Protein 1XVI (pdb70)

Radius of gyration: 28.54 Å; Cα contacts (8 Å, |Δi|>4): 854; chains: 2; bounding box: 71×57×80 Å

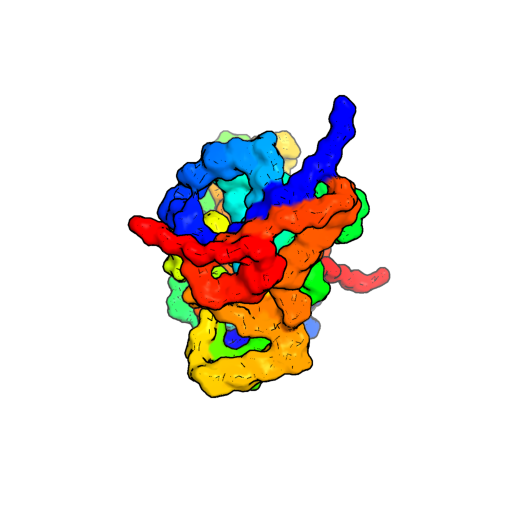Organism: Escherichia coli (strain K12) (NCBI:txid83333)

Nearest PDB structures (foldseek):
  1xvi-assembly1_A  TM=1.004E+00  e=3.763E-52  Escherichia coli K-12
  3ztw-assembly1_B  TM=8.489E-01  e=1.965E-17  Thermus thermophilus HB27
  3ztw-assembly1_A  TM=8.218E-01  e=2.685E-17  Thermus thermophilus HB27
  2zos-assembly2_B  TM=8.397E-01  e=1.201E-16  Pyrococcus horikoshii
  1nf2-assembly1_A  TM=6.292E-01  e=1.094E-11  Thermotoga maritima

Solvent-accessible surface area: 23918 Å² total; per-residue (Å²): 172,97,24,10,88,3,16,0,3,12,12,48,70,56,45,35,41,117,158,29,170,54,200,13,78,12,19,81,186,14,52,179,67,73,136,70,66,42,8,5,0,8,0,0,36,50,4,3,25,10,1,56,71,11,2,99,17,2,23,0,104,15,18,0,0,0,0,1,9,9,2,0,13,28,3,9,102,144,11,119,135,16,140,34,77,75,75,53,71,20,78,37,49,40,38,81,0,24,131,30,2,60,63,3,50,125,152,60,120,5,116,10,35,7,5,60,68,37,85,38,56,37,0,17,133,43,25,72,52,68,158,88,44,0,36,44,10,41,118,19,59,0,2,0,8,0,29,25,143,33,57,117,127,62,41,62,74,0,51,44,71,0,84,126,79,32,2,31,23,66,118,22,114,160,30,43,18,0,0,19,52,88,19,7,39,35,98,3,0,70,77,0,27,55,6,31,29,125,63,17,37,31,99,2,42,4,60,0,36,0,57,18,127,120,17,56,71,1,19,137,51,17,53,136,50,69,103,42,176,46,182,169,236,193,89,94,105,79,10,86,2,16,0,5,6,17,67,74,53,48,46,57,107,169,27,155,62,202,11,79,13,20,81,185,14,48,178,70,81,142,70,68,43,5,6,0,11,4,13,31,44,2,3,26,3,9,49,54,6,1,118,20,2,24,0,87,12,19,0,0,0,0,1,12,9,2,0,14,26,4,10,103,153,10,123,131,34,138,33,72,75,80,53,68,19,75,46,40,41,39,76,0,25,128,37,3,32,87,7,14,58,158,71,127,7,106,2,19,8,7,20,6,26,81,23,42,38,0,16,146,86,25,66,47,65,149,82,26,0,37,49,11,45,111,16,47,0,3,0,6,0,48,32,133,33,60,119,135,59,35,52,80,0,48,55,85,0,83,129,78,33,2,28,19,67,120,20,85,152,17,49,14,0,0,19,51,93,18,11,40,37,97,2,0,73,76,0,29,56,12,30,81,153,59,15,68,90,151,2,42,4,60,0,35,0,42,13,126,112,11,42,68,1,18,137,51,16,52,140,52,75,99,40,182,52,229

InterPro domains:
  IPR006379 HAD-superfamily hydrolase, subfamily IIB [TIGR01484] (9-231)
  IPR006381 HAD-superfamily hydrolase, superfamily IIB, MPGP [SFLDG01142] (5-269)
  IPR006381 HAD-superfamily hydrolase, superfamily IIB, MPGP [TIGR01486] (9-268)
  IPR006381 HAD-superfamily hydrolase, superfamily IIB, MPGP [cd07507] (9-261)
  IPR012815 Mannosyl-3-phosphoglycerate phosphatase [MF_00617] (6-253)
  IPR023214 HAD superfamily [G3DSA:3.40.50.1000] (9-260)
  IPR036412 HAD-like superfamily [SSF56784] (6-232)

B-factor: mean 32.19, std 11.28, range [9.01, 103.69]

Secondary structure (DSSP, 8-state):
-PPPEEEEEE-TTTTS-SS--S--TTHHHHHHHHHTT--EEEE-SS-HHHHHHHHHHTT-TTS-EEEGGGTEEEPPTT-TTSTTTTEEE-SS-HHHHHHHHHHHHHHH---EEEGGGS-HHHHHHHH---HHHHHHHH--SS-EEEEE-S-HHHHHHHHHHHHHTTEEEEE-SS-EEEEETT--HHHHHHHHHHHHHHHHSS--EEEEEESSGGGHHHHHTSSEEEE-----/----PPPEEEEEE-TTTTS-SS--S--TTHHHHHHHHHTT--EEEE-SS-HHHHHHHHHHTT-TTS-EEEGGGTEEEPPTT-TTSTTTTEEE-SS-HHHHHHHHHHHHHHH---EEEGGGS-HHHHHHHH---HHHHHHHT--SSEEEEEE-S-HHHHHHHHHHHHHTTEEEEE-SS-EEEEETT--HHHHHHHHHHHHHHHHSS--EEEEEESSGGGHHHHHTSSEEEE----

GO terms:
  GO:0050531 mannosyl-3-phosphoglycerate phosphatase activity (F, EXP)

CATH classification: 3.40.50.1000 (+1 more: 3.30.980.20)

Structure (mmCIF, N/CA/C/O backbone):
data_1XVI
#
_entry.id   1XVI
#
_cell.length_a   54.783
_cell.length_b   79.975
_cell.length_c   75.471
_cell.angle_alpha   90.00
_cell.angle_beta   99.56
_cell.angle_gamma   90.00
#
_symmetry.space_group_name_H-M   'P 1 21 1'
#
loop_
_entity.id
_entity.type
_entity.pdbx_description
1 polymer 'Putative mannosyl-3-phosphoglycerate phosphatase'
2 non-polymer 'SULFATE ION'
3 non-polymer 'PENTAETHYLENE GLYCOL'
4 non-polymer 'TETRAETHYLENE GLYCOL'
5 non-polymer 'TRIETHYLENE GLYCOL'
6 water water
#
loop_
_atom_site.group_PDB
_atom_site.id
_atom_site.type_symbol
_atom_site.label_atom_id
_atom_site.label_alt_id
_atom_site.label_comp_id
_atom_site.label_asym_id
_atom_site.label_entity_id
_atom_site.label_seq_id
_atom_site.pdbx_PDB_ins_code
_atom_site.Cartn_x
_atom_site.Cartn_y
_atom_site.Cartn_z
_atom_site.occupancy
_atom_site.B_iso_or_equiv
_atom_site.auth_seq_id
_atom_site.auth_comp_id
_atom_site.auth_asym_id
_atom_site.auth_atom_id
_atom_site.pdbx_PDB_model_num
ATOM 1 N N . ILE A 1 6 ? -4.889 8.320 33.678 1.00 34.20 4 ILE A N 1
ATOM 2 C CA . ILE A 1 6 ? -4.380 7.661 32.423 1.00 34.05 4 ILE A CA 1
ATOM 3 C C . ILE A 1 6 ? -2.948 7.125 32.696 1.00 32.70 4 ILE A C 1
ATOM 4 O O . ILE A 1 6 ? -2.140 7.783 33.367 1.00 32.48 4 ILE A O 1
ATOM 9 N N . GLN A 1 7 ? -2.674 5.899 32.260 1.00 30.73 5 GLN A N 1
ATOM 10 C CA . GLN A 1 7 ? -1.423 5.243 32.611 1.00 29.53 5 GLN A CA 1
ATOM 11 C C . GLN A 1 7 ? -0.204 5.830 31.914 1.00 27.90 5 GLN A C 1
ATOM 12 O O . GLN A 1 7 ? -0.319 6.558 30.914 1.00 26.80 5 GLN A O 1
ATOM 18 N N . GLN A 1 8 ? 0.971 5.538 32.471 1.00 25.54 6 GLN A N 1
ATOM 19 C CA . GLN A 1 8 ? 2.193 6.015 31.865 1.00 23.59 6 GLN A CA 1
ATOM 20 C C . GLN A 1 8 ? 2.255 5.546 30.413 1.00 21.39 6 GLN A C 1
ATOM 21 O O . GLN A 1 8 ? 2.039 4.379 30.130 1.00 21.22 6 GLN A O 1
ATOM 27 N N . PRO A 1 9 ? 2.477 6.470 29.480 1.00 19.96 7 PRO A N 1
ATOM 28 C CA . PRO A 1 9 ? 2.564 6.017 28.092 1.00 18.95 7 PRO A CA 1
ATOM 29 C C . PRO A 1 9 ? 3.835 5.239 27.798 1.00 18.65 7 PRO A C 1
ATOM 30 O O . PRO A 1 9 ? 4.935 5.691 28.147 1.00 18.38 7 PRO A O 1
ATOM 34 N N . LEU A 1 10 ? 3.651 4.082 27.152 1.00 17.77 8 LEU A N 1
ATOM 35 C CA . LEU A 1 10 ? 4.720 3.221 26.679 1.00 17.13 8 LEU A CA 1
ATOM 36 C C . LEU A 1 10 ? 4.560 3.149 25.176 1.00 17.09 8 LEU A C 1
ATOM 37 O O . LEU A 1 10 ? 3.670 2.473 24.683 1.00 17.37 8 LEU A O 1
ATOM 42 N N . LEU A 1 11 ? 5.415 3.863 24.449 1.00 16.89 9 LEU A N 1
ATOM 43 C CA . LEU A 1 11 ? 5.188 4.114 23.021 1.00 16.84 9 LEU A CA 1
ATOM 44 C C . LEU A 1 11 ? 6.232 3.485 22.137 1.00 16.99 9 LEU A C 1
ATOM 45 O O . LEU A 1 11 ? 7.434 3.651 22.365 1.00 16.42 9 LEU A O 1
ATOM 50 N N . VAL A 1 12 ? 5.761 2.830 21.085 1.00 17.83 10 VAL A N 1
ATOM 51 C CA . VAL A 1 12 ? 6.654 2.257 20.089 1.00 18.99 10 VAL A CA 1
ATOM 52 C C . VAL A 1 12 ? 6.567 3.054 18.793 1.00 19.64 10 VAL A C 1
ATOM 53 O O . VAL A 1 12 ? 5.472 3.212 18.224 1.00 20.26 10 VAL A O 1
ATOM 57 N N . PHE A 1 13 ? 7.715 3.556 18.335 1.00 19.58 11 PHE A N 1
ATOM 58 C CA . PHE A 1 13 ? 7.828 4.178 17.013 1.00 19.74 11 PHE A CA 1
ATOM 59 C C . PHE A 1 13 ? 8.481 3.239 16.008 1.00 20.86 11 PHE A C 1
ATOM 60 O O . PHE A 1 13 ? 9.654 2.902 16.117 1.00 20.33 11 PHE A O 1
ATOM 68 N N . SER A 1 14 ? 7.702 2.822 15.023 1.00 22.67 12 SER A N 1
ATOM 69 C CA . SER A 1 14 ? 8.130 1.772 14.123 1.00 24.68 12 SER A CA 1
ATOM 70 C C . SER A 1 14 ? 8.361 2.289 12.728 1.00 25.60 12 SER A C 1
ATOM 71 O O . SER A 1 14 ? 7.409 2.645 12.039 1.00 25.32 12 SER A O 1
ATOM 74 N N . ASP A 1 15 ? 9.618 2.314 12.306 1.00 27.82 13 ASP A N 1
ATOM 75 C CA . ASP A 1 15 ? 9.955 2.668 10.923 1.00 30.97 13 ASP A CA 1
ATOM 76 C C . ASP A 1 15 ? 10.465 1.411 10.192 1.00 32.85 13 ASP A C 1
ATOM 77 O O . ASP A 1 15 ? 11.648 1.283 9.870 1.00 32.77 13 ASP A O 1
ATOM 82 N N . LEU A 1 16 ? 9.554 0.478 9.955 1.00 35.53 14 LEU A N 1
ATOM 83 C CA . LEU A 1 16 ? 9.930 -0.861 9.515 1.00 38.37 14 LEU A CA 1
ATOM 84 C C . LEU A 1 16 ? 9.112 -1.326 8.317 1.00 40.89 14 LEU A C 1
ATOM 85 O O . LEU A 1 16 ? 8.721 -2.493 8.252 1.00 41.95 14 LEU A O 1
ATOM 90 N N . ASP A 1 17 ? 8.831 -0.430 7.380 1.00 44.13 15 ASP A N 1
ATOM 91 C CA . ASP A 1 17 ? 8.236 -0.864 6.121 1.00 47.40 15 ASP A CA 1
ATOM 92 C C . ASP A 1 17 ? 9.289 -1.732 5.444 1.00 48.71 15 ASP A C 1
ATOM 93 O O . ASP A 1 17 ? 10.438 -1.297 5.260 1.00 49.32 15 ASP A O 1
ATOM 98 N N . GLY A 1 18 ? 8.922 -2.961 5.106 1.00 49.88 16 GLY A N 1
ATOM 99 C CA . GLY A 1 18 ? 9.885 -3.854 4.462 1.00 51.97 16 GLY A CA 1
ATOM 100 C C . GLY A 1 18 ? 10.459 -4.901 5.399 1.00 53.04 16 GLY A C 1
ATOM 101 O O . GLY A 1 18 ? 11.220 -5.777 4.973 1.00 53.54 16 GLY A O 1
ATOM 102 N N . THR A 1 19 ? 10.110 -4.798 6.677 1.00 53.75 17 THR A N 1
ATOM 103 C CA . THR A 1 19 ? 10.311 -5.894 7.618 1.00 54.41 17 THR A CA 1
ATOM 104 C C . THR A 1 19 ? 8.939 -6.334 8.162 1.00 55.10 17 THR A C 1
ATOM 105 O O . THR A 1 19 ? 8.655 -7.527 8.192 1.00 55.26 17 THR A O 1
ATOM 109 N N . LEU A 1 20 ? 8.094 -5.373 8.559 1.00 55.93 18 LEU A N 1
ATOM 110 C CA . LEU A 1 20 ? 6.754 -5.654 9.118 1.00 56.72 18 LEU A CA 1
ATOM 111 C C . LEU A 1 20 ? 5.732 -6.139 8.085 1.00 57.37 18 LEU A C 1
ATOM 112 O O . LEU A 1 20 ? 4.913 -7.024 8.374 1.00 57.30 18 LEU A O 1
ATOM 117 N N . LEU A 1 21 ? 5.777 -5.540 6.895 1.00 58.17 19 LEU A N 1
ATOM 118 C CA . LEU A 1 21 ? 4.753 -5.741 5.869 1.00 59.03 19 LEU A CA 1
ATOM 119 C C . LEU A 1 21 ? 5.011 -6.978 5.014 1.00 59.97 19 LEU A C 1
ATOM 120 O O . LEU A 1 21 ? 6.157 -7.257 4.636 1.00 59.64 19 LEU A O 1
ATOM 125 N N . ASP A 1 22 ? 3.932 -7.703 4.711 1.00 61.34 20 ASP A N 1
ATOM 126 C CA . ASP A 1 22 ? 3.985 -8.839 3.788 1.00 62.83 20 ASP A CA 1
ATOM 127 C C . ASP A 1 22 ? 4.344 -8.363 2.371 1.00 63.56 20 ASP A C 1
ATOM 128 O O . ASP A 1 22 ? 3.609 -7.568 1.760 1.00 63.47 20 ASP A O 1
ATOM 133 N N . SER A 1 23 ? 5.482 -8.867 1.878 1.00 64.43 21 SER A N 1
ATOM 134 C CA . SER A 1 23 ? 6.103 -8.454 0.605 1.00 65.28 21 SER A CA 1
ATOM 135 C C . SER A 1 23 ? 5.123 -8.396 -0.569 1.00 65.57 21 SER A C 1
ATOM 136 O O . SER A 1 23 ? 5.137 -7.447 -1.364 1.00 65.51 21 SER A O 1
ATOM 139 N N . HIS A 1 24 ? 4.283 -9.425 -0.666 1.00 65.82 22 HIS A N 1
ATOM 140 C CA . HIS A 1 24 ? 3.307 -9.536 -1.740 1.00 65.88 22 HIS A CA 1
ATOM 141 C C . HIS A 1 24 ? 1.892 -9.149 -1.294 1.00 65.03 22 HIS A C 1
ATOM 142 O O . HIS A 1 24 ? 1.162 -8.488 -2.046 1.00 65.43 22 HIS A O 1
ATOM 149 N N . SER A 1 25 ? 1.523 -9.529 -0.070 1.00 63.60 23 SER A N 1
ATOM 150 C CA . SER A 1 25 ? 0.110 -9.574 0.334 1.00 62.17 23 SER A CA 1
ATOM 151 C C . SER A 1 25 ? -0.667 -8.257 0.516 1.00 61.19 23 SER A C 1
ATOM 152 O O . SER A 1 25 ? -0.134 -7.141 0.402 1.00 61.13 23 SER A O 1
ATOM 155 N N . TYR A 1 26 ? -1.933 -8.454 0.873 1.00 59.52 24 TYR A N 1
ATOM 156 C CA . TYR A 1 26 ? -3.046 -7.604 0.510 1.00 57.67 24 TYR A CA 1
ATOM 157 C C . TYR A 1 26 ? -3.510 -6.712 1.665 1.00 55.36 24 TYR A C 1
ATOM 158 O O . TYR A 1 26 ? -2.739 -5.959 2.281 1.00 54.70 24 TYR A O 1
ATOM 167 N N . ASP A 1 27 ? -4.809 -6.821 1.925 1.00 52.23 25 ASP A N 1
ATOM 168 C CA . ASP A 1 27 ? -5.448 -6.317 3.118 1.00 49.14 25 ASP A CA 1
ATOM 169 C C . ASP A 1 27 ? -5.181 -7.280 4.263 1.00 46.02 25 ASP A C 1
ATOM 170 O O . ASP A 1 27 ? -5.704 -7.088 5.362 1.00 46.12 25 ASP A O 1
ATOM 175 N N . TRP A 1 28 ? -4.398 -8.324 3.997 1.00 42.05 26 TRP A N 1
ATOM 176 C CA . TRP A 1 28 ? -4.186 -9.380 4.986 1.00 38.47 26 TRP A CA 1
ATOM 177 C C . TRP A 1 28 ? -2.751 -9.425 5.425 1.00 36.27 26 TRP A C 1
ATOM 178 O O . TRP A 1 28 ? -1.912 -10.070 4.791 1.00 35.59 26 TRP A O 1
ATOM 189 N N . GLN A 1 29 ? -2.485 -8.696 6.511 1.00 33.53 27 GLN A N 1
ATOM 190 C CA . GLN A 1 29 ? -1.136 -8.542 7.058 1.00 30.83 27 GLN A CA 1
ATOM 191 C C . GLN A 1 29 ? -0.891 -9.502 8.213 1.00 28.76 27 GLN A C 1
ATOM 192 O O . GLN A 1 29 ? -1.645 -9.503 9.187 1.00 28.00 27 GLN A O 1
ATOM 198 N N . PRO A 1 30 ? 0.177 -10.304 8.117 1.00 27.21 28 PRO A N 1
ATOM 199 C CA . PRO A 1 30 ? 0.577 -11.194 9.199 1.00 26.75 28 PRO A CA 1
ATOM 200 C C . PRO A 1 30 ? 0.709 -10.501 10.576 1.00 25.87 28 PRO A C 1
ATOM 201 O O . PRO A 1 30 ? 0.372 -11.109 11.594 1.00 25.14 28 PRO A O 1
ATOM 205 N N . ALA A 1 31 ? 1.148 -9.242 10.594 1.00 24.72 29 ALA A N 1
ATOM 206 C CA . ALA A 1 31 ? 1.343 -8.528 11.858 1.00 24.24 29 ALA A CA 1
ATOM 207 C C . ALA A 1 31 ? 0.059 -8.077 12.546 1.00 23.90 29 ALA A C 1
ATOM 208 O O . ALA A 1 31 ? 0.085 -7.779 13.734 1.00 23.88 29 ALA A O 1
ATOM 210 N N . ALA A 1 32 ? -1.056 -8.024 11.817 1.00 23.35 30 ALA A N 1
ATOM 211 C CA . ALA A 1 32 ? -2.307 -7.465 12.365 1.00 23.20 30 ALA A CA 1
ATOM 212 C C . ALA A 1 32 ? -2.824 -8.033 13.718 1.00 23.11 30 ALA A C 1
ATOM 213 O O . ALA A 1 32 ? -3.129 -7.255 14.634 1.00 21.78 30 ALA A O 1
ATOM 215 N N . PRO A 1 33 ? -2.992 -9.376 13.827 1.00 23.24 31 PRO A N 1
ATOM 216 C CA . PRO A 1 33 ? -3.454 -9.949 15.101 1.00 23.08 31 PRO A CA 1
ATOM 217 C C . PRO A 1 33 ? -2.554 -9.623 16.300 1.00 23.50 31 PRO A C 1
ATOM 218 O O . PRO A 1 33 ? -3.069 -9.355 17.380 1.00 24.12 31 PRO A O 1
ATOM 222 N N . TRP A 1 34 ? -1.232 -9.627 16.103 1.00 23.47 32 TRP A N 1
ATOM 223 C CA . TRP A 1 34 ? -0.273 -9.218 17.122 1.00 22.51 32 TRP A CA 1
ATOM 224 C C . TRP A 1 34 ? -0.467 -7.769 17.544 1.00 22.87 32 TRP A C 1
ATOM 225 O O . TRP A 1 34 ? -0.620 -7.468 18.750 1.00 22.78 32 TRP A O 1
ATOM 236 N N . LEU A 1 35 ? -0.427 -6.869 16.559 1.00 22.44 33 LEU A N 1
ATOM 237 C CA . LEU A 1 35 ? -0.494 -5.430 16.820 1.00 22.25 33 LEU A CA 1
ATOM 238 C C . LEU A 1 35 ? -1.832 -5.005 17.410 1.00 22.89 33 LEU A C 1
ATOM 239 O O . LEU A 1 35 ? -1.892 -4.077 18.217 1.00 22.21 33 LEU A O 1
ATOM 244 N N . THR A 1 36 ? -2.894 -5.708 17.017 1.00 24.09 34 THR A N 1
ATOM 245 C CA . THR A 1 36 ? -4.234 -5.509 17.589 1.00 24.85 34 THR A CA 1
ATOM 246 C C . THR A 1 36 ? -4.202 -5.771 19.107 1.00 25.25 34 THR A C 1
ATOM 247 O O . THR A 1 36 ? -4.669 -4.937 19.891 1.00 25.83 34 THR A O 1
ATOM 251 N N . ARG A 1 37 ? -3.613 -6.902 19.512 1.00 25.01 35 ARG A N 1
ATOM 252 C CA . ARG A 1 37 ? -3.409 -7.208 20.937 1.00 24.74 35 ARG A CA 1
ATOM 253 C C . ARG A 1 37 ? -2.542 -6.190 21.713 1.00 25.47 35 ARG A C 1
ATOM 254 O O . ARG A 1 37 ? -2.861 -5.854 22.854 1.00 25.99 35 ARG A O 1
ATOM 262 N N . LEU A 1 38 ? -1.469 -5.685 21.099 1.00 25.83 36 LEU A N 1
ATOM 263 C CA . LEU A 1 38 ? -0.659 -4.616 21.702 1.00 26.73 36 LEU A CA 1
ATOM 264 C C . LEU A 1 38 ? -1.438 -3.328 21.931 1.00 27.45 36 LEU A C 1
ATOM 265 O O . LEU A 1 38 ? -1.278 -2.644 22.943 1.00 27.53 36 LEU A O 1
ATOM 270 N N . ARG A 1 39 ? -2.273 -2.994 20.959 1.00 28.33 37 ARG A N 1
ATOM 271 C CA . ARG A 1 39 ? -3.146 -1.856 21.063 1.00 29.07 37 ARG A CA 1
ATOM 272 C C . ARG A 1 39 ? -4.133 -2.002 22.241 1.00 29.48 37 ARG A C 1
ATOM 273 O O . ARG A 1 39 ? -4.391 -1.032 22.954 1.00 29.09 37 ARG A O 1
ATOM 281 N N . GLU A 1 40 ? -4.657 -3.215 22.444 1.00 30.07 38 GLU A N 1
ATOM 282 C CA . GLU A 1 40 ? -5.598 -3.517 23.547 1.00 31.37 38 GLU A CA 1
ATOM 283 C C . GLU A 1 40 ? -4.909 -3.464 24.912 1.00 30.32 38 GLU A C 1
ATOM 284 O O . GLU A 1 40 ? -5.555 -3.186 25.917 1.00 30.93 38 GLU A O 1
ATOM 290 N N . ALA A 1 41 ? -3.607 -3.767 24.928 1.00 28.92 39 ALA A N 1
ATOM 291 C CA . ALA A 1 41 ? -2.784 -3.728 26.127 1.00 27.65 39 ALA A CA 1
ATOM 292 C C . ALA A 1 41 ? -2.276 -2.304 26.456 1.00 26.32 39 ALA A C 1
ATOM 293 O O . ALA A 1 41 ? -1.556 -2.113 27.423 1.00 25.43 39 ALA A O 1
ATOM 295 N N . ASN A 1 42 ? -2.680 -1.331 25.640 1.00 25.08 40 ASN A N 1
ATOM 296 C CA . ASN A 1 42 ? -2.190 0.039 25.679 1.00 24.29 40 ASN A CA 1
ATOM 297 C C . ASN A 1 42 ? -0.675 0.175 25.484 1.00 23.92 40 ASN A C 1
ATOM 298 O O . ASN A 1 42 ? 0.013 0.864 26.265 1.00 23.46 40 ASN A O 1
ATOM 303 N N . VAL A 1 43 ? -0.169 -0.505 24.454 1.00 22.93 41 VAL A N 1
ATOM 304 C CA . VAL A 1 43 ? 1.191 -0.292 23.941 1.00 22.67 41 VAL A CA 1
ATOM 305 C C . VAL A 1 43 ? 1.085 0.174 22.483 1.00 22.33 41 VAL A C 1
ATOM 306 O O . VAL A 1 43 ? 1.230 -0.634 21.557 1.00 22.51 41 VAL A O 1
ATOM 310 N N . PRO A 1 44 ? 0.790 1.471 22.279 1.00 21.57 42 PRO A N 1
ATOM 311 C CA . PRO A 1 44 ? 0.571 1.982 20.930 1.00 21.27 42 PRO A CA 1
ATOM 312 C C . PRO A 1 44 ? 1.800 1.865 20.033 1.00 21.03 42 PRO A C 1
ATOM 313 O O . PRO A 1 44 ? 2.904 2.233 20.428 1.00 20.43 42 PRO A O 1
ATOM 317 N N . VAL A 1 45 ? 1.587 1.341 18.834 1.00 20.61 43 VAL A N 1
ATOM 318 C CA . VAL A 1 45 ? 2.621 1.320 17.834 1.00 20.65 43 VAL A CA 1
ATOM 319 C C . VAL A 1 45 ? 2.350 2.496 16.881 1.00 21.08 43 VAL A C 1
ATOM 320 O O . VAL A 1 45 ? 1.331 2.521 16.162 1.00 20.95 43 VAL A O 1
ATOM 324 N N . ILE A 1 46 ? 3.253 3.473 16.912 1.00 21.36 44 ILE A N 1
ATOM 325 C CA . ILE A 1 46 ? 3.174 4.644 16.040 1.00 21.13 44 ILE A CA 1
ATOM 326 C C . ILE A 1 46 ? 4.009 4.404 14.787 1.00 21.31 44 ILE A C 1
ATOM 327 O O . ILE A 1 46 ? 5.243 4.411 14.820 1.00 21.40 44 ILE A O 1
ATOM 332 N N . LEU A 1 47 ? 3.325 4.183 13.670 1.00 21.55 45 LEU A N 1
ATOM 333 C CA . LEU A 1 47 ? 4.020 3.950 12.398 1.00 21.91 45 LEU A CA 1
ATOM 334 C C . LEU A 1 47 ? 4.656 5.237 11.902 1.00 21.82 45 LEU A C 1
ATOM 335 O O . LEU A 1 47 ? 4.038 6.303 11.965 1.00 19.87 45 LEU A O 1
ATOM 340 N N . CYS A 1 48 ? 5.883 5.101 11.403 1.00 22.49 46 CYS A N 1
ATOM 341 C CA A CYS A 1 48 ? 6.646 6.225 10.898 0.50 23.03 46 CYS A CA 1
ATOM 342 C CA B CYS A 1 48 ? 6.662 6.228 10.884 0.50 22.94 46 CYS A CA 1
ATOM 343 C C . CYS A 1 48 ? 7.201 5.895 9.507 1.00 23.23 46 CYS A C 1
ATOM 344 O O . CYS A 1 48 ? 7.836 4.866 9.319 1.00 23.00 46 CYS A O 1
ATOM 349 N N . SER A 1 49 ? 6.967 6.779 8.548 1.00 23.78 47 SER A N 1
ATOM 350 C CA . SER A 1 49 ? 7.358 6.497 7.179 1.00 25.29 47 SER A CA 1
ATOM 351 C C . SER A 1 49 ? 7.586 7.728 6.325 1.00 26.06 47 SER A C 1
ATOM 352 O O . SER A 1 49 ? 7.096 8.812 6.616 1.00 25.45 47 SER A O 1
ATOM 355 N N . SER A 1 50 ? 8.312 7.512 5.238 1.00 28.25 48 SER A N 1
ATOM 356 C CA . SER A 1 50 ? 8.425 8.474 4.148 1.00 30.78 48 SER A CA 1
ATOM 357 C C . SER A 1 50 ? 7.192 8.418 3.246 1.00 31.33 48 SER A C 1
ATOM 358 O O . SER A 1 50 ? 6.931 9.358 2.495 1.00 32.60 48 SER A O 1
ATOM 361 N N . LYS A 1 51 ? 6.426 7.333 3.356 1.00 31.83 49 LYS A N 1
ATOM 362 C CA . LYS A 1 51 ? 5.233 7.099 2.542 1.00 31.52 49 LYS A CA 1
ATOM 363 C C . LYS A 1 51 ? 4.198 8.136 2.803 1.00 31.52 49 LYS A C 1
ATOM 364 O O . LYS A 1 51 ? 4.205 8.792 3.850 1.00 31.90 49 LYS A O 1
ATOM 370 N N . THR A 1 52 ? 3.276 8.254 1.858 1.00 30.75 50 THR A N 1
ATOM 371 C CA . THR A 1 52 ? 2.270 9.285 1.890 1.00 30.46 50 THR A CA 1
ATOM 372 C C . THR A 1 52 ? 1.219 8.991 2.949 1.00 30.40 50 THR A C 1
ATOM 373 O O . THR A 1 52 ? 1.068 7.850 3.406 1.00 30.45 50 THR A O 1
ATOM 377 N N . SER A 1 53 ? 0.471 10.021 3.314 1.00 29.95 51 SER A N 1
ATOM 378 C CA . SER A 1 53 ? -0.573 9.895 4.317 1.00 29.85 51 SER A CA 1
ATOM 379 C C . SER A 1 53 ? -1.684 8.921 3.929 1.00 29.64 51 SER A C 1
ATOM 380 O O . SER A 1 53 ? -2.157 8.150 4.765 1.00 30.33 51 SER A O 1
ATOM 383 N N . ALA A 1 54 ? -2.100 8.954 2.664 1.00 29.45 52 ALA A N 1
ATOM 384 C CA . ALA A 1 54 ? -3.124 8.043 2.162 1.00 29.10 52 ALA A CA 1
ATOM 385 C C . ALA A 1 54 ? -2.668 6.581 2.266 1.00 28.97 52 ALA A C 1
ATOM 386 O O . ALA A 1 54 ? -3.424 5.732 2.703 1.00 28.43 52 ALA A O 1
ATOM 388 N N . GLU A 1 55 ? -1.440 6.317 1.834 1.00 29.06 53 GLU A N 1
ATOM 389 C CA . GLU A 1 55 ? -0.817 5.011 1.886 1.00 30.19 53 GLU A CA 1
ATOM 390 C C . GLU A 1 55 ? -0.776 4.500 3.330 1.00 30.10 53 GLU A C 1
ATOM 391 O O . GLU A 1 55 ? -1.334 3.443 3.641 1.00 29.19 53 GLU A O 1
ATOM 397 N N . MET A 1 56 ? -0.154 5.298 4.202 1.00 30.43 54 MET A N 1
ATOM 398 C CA . MET A 1 56 ? 0.025 4.989 5.627 1.00 30.60 54 MET A CA 1
ATOM 399 C C . MET A 1 56 ? -1.298 4.808 6.385 1.00 30.78 54 MET A C 1
ATOM 400 O O . MET A 1 56 ? -1.393 3.962 7.274 1.00 30.32 54 MET A O 1
ATOM 405 N N . LEU A 1 57 ? -2.328 5.575 6.032 1.00 31.04 55 LEU A N 1
ATOM 406 C CA . LEU A 1 57 ? -3.611 5.386 6.695 1.00 31.36 55 LEU A CA 1
ATOM 407 C C . LEU A 1 57 ? -4.213 4.058 6.289 1.00 31.43 55 LEU A C 1
ATOM 408 O O . LEU A 1 57 ? -4.816 3.372 7.097 1.00 31.43 55 LEU A O 1
ATOM 413 N N . TYR A 1 58 ? -4.018 3.687 5.032 1.00 32.04 56 TYR A N 1
ATOM 414 C CA . TYR A 1 58 ? -4.413 2.367 4.556 1.00 32.48 56 TYR A CA 1
ATOM 415 C C . TYR A 1 58 ? -3.682 1.254 5.288 1.00 30.99 56 TYR A C 1
ATOM 416 O O . TYR A 1 58 ? -4.305 0.323 5.774 1.00 30.51 56 TYR A O 1
ATOM 425 N N . LEU A 1 59 ? -2.359 1.345 5.335 1.00 30.32 57 LEU A N 1
ATOM 426 C CA . LEU A 1 59 ? -1.543 0.321 5.982 1.00 30.35 57 LEU A CA 1
ATOM 427 C C . LEU A 1 59 ? -1.864 0.205 7.478 1.00 29.56 57 LEU A C 1
ATOM 428 O O . LEU A 1 59 ? -2.110 -0.878 7.977 1.00 29.43 57 LEU A O 1
ATOM 433 N N . GLN A 1 60 ? -1.949 1.338 8.157 1.00 29.28 58 GLN A N 1
ATOM 434 C CA . GLN A 1 60 ? -2.377 1.386 9.549 1.00 29.37 58 GLN A CA 1
ATOM 435 C C . GLN A 1 60 ? -3.674 0.613 9.815 1.00 29.48 58 GLN A C 1
ATOM 436 O O . GLN A 1 60 ? -3.779 -0.112 10.809 1.00 28.73 58 GLN A O 1
ATOM 442 N N . LYS A 1 61 ? -4.661 0.787 8.938 1.00 29.34 59 LYS A N 1
ATOM 443 C CA . LYS A 1 61 ? -5.938 0.131 9.104 1.00 30.04 59 LYS A CA 1
ATOM 444 C C . LYS A 1 61 ? -5.809 -1.399 8.925 1.00 29.43 59 LYS A C 1
ATOM 445 O O . LYS A 1 61 ? -6.357 -2.158 9.719 1.00 29.85 59 LYS A O 1
ATOM 451 N N . THR A 1 62 ? -5.038 -1.844 7.931 1.00 28.68 60 THR A N 1
ATOM 452 C CA . THR A 1 62 ? -4.833 -3.272 7.706 1.00 28.49 60 THR A CA 1
ATOM 453 C C . THR A 1 62 ? -4.007 -3.940 8.821 1.00 28.73 60 THR A C 1
ATOM 454 O O . THR A 1 62 ? -4.081 -5.160 9.012 1.00 29.03 60 THR A O 1
ATOM 458 N N . LEU A 1 63 ? -3.225 -3.138 9.542 1.00 28.74 61 LEU A N 1
ATOM 459 C CA . LEU A 1 63 ? -2.368 -3.622 10.631 1.00 28.33 61 LEU A CA 1
ATOM 460 C C . LEU A 1 63 ? -3.083 -3.642 12.003 1.00 28.50 61 LEU A C 1
ATOM 461 O O . LEU A 1 63 ? -2.545 -4.138 13.003 1.00 29.09 61 LEU A O 1
ATOM 466 N N . GLY A 1 64 ? -4.295 -3.112 12.050 1.00 28.34 62 GLY A N 1
ATOM 467 C CA . GLY A 1 64 ? -5.072 -3.092 13.294 1.00 27.99 62 GLY A CA 1
ATOM 468 C C . GLY A 1 64 ? -4.898 -1.825 14.105 1.00 27.44 62 GLY A C 1
ATOM 469 O O . GLY A 1 64 ? -5.329 -1.750 15.260 1.00 27.38 62 GLY A O 1
ATOM 470 N N . LEU A 1 65 ? -4.274 -0.819 13.499 1.00 27.09 63 LEU A N 1
ATOM 471 C CA . LEU A 1 65 ? -3.768 0.328 14.249 1.00 26.27 63 LEU A CA 1
ATOM 472 C C . LEU A 1 65 ? -4.515 1.623 14.020 1.00 26.86 63 LEU A C 1
ATOM 473 O O . LEU A 1 65 ? -4.069 2.655 14.516 1.00 26.72 63 LEU A O 1
ATOM 478 N N . GLN A 1 66 ? -5.654 1.564 13.312 1.00 27.84 64 GLN A N 1
ATOM 479 C CA . GLN A 1 66 ? -6.481 2.747 12.999 1.00 28.27 64 GLN A CA 1
ATOM 480 C C . GLN A 1 66 ? -6.911 3.479 14.256 1.00 27.35 64 GLN A C 1
ATOM 481 O O . GLN A 1 66 ? -7.327 2.861 15.219 1.00 27.08 64 GLN A O 1
ATOM 487 N N . GLY A 1 67 ? -6.817 4.805 14.239 1.00 27.19 65 GLY A N 1
ATOM 488 C CA . GLY A 1 67 ? -7.124 5.600 15.414 1.00 26.42 65 GLY A CA 1
ATOM 489 C C . GLY A 1 67 ? -5.906 5.979 16.249 1.00 26.31 65 GLY A C 1
ATOM 490 O O . GLY A 1 67 ? -6.034 6.756 17.207 1.00 27.18 65 GLY A O 1
ATOM 491 N N . LEU A 1 68 ? -4.736 5.439 15.898 1.00 24.93 66 LEU A N 1
ATOM 492 C CA . LEU A 1 68 ? -3.470 5.773 16.564 1.00 24.01 66 LEU A CA 1
ATOM 493 C C . LEU A 1 68 ? -2.738 6.865 15.786 1.00 23.26 66 LEU A C 1
ATOM 494 O O . LEU A 1 68 ? -2.943 7.017 14.571 1.00 22.26 66 LEU A O 1
ATOM 499 N N . PRO A 1 69 ? -1.871 7.621 16.477 1.00 22.51 67 PRO A N 1
ATOM 500 C CA . PRO A 1 69 ? -1.044 8.546 15.693 1.00 22.52 67 PRO A CA 1
ATOM 501 C C . PRO A 1 69 ? -0.141 7.817 14.697 1.00 22.08 67 PRO A C 1
ATOM 502 O O . PRO A 1 69 ? 0.151 6.626 14.864 1.00 21.77 67 PRO A O 1
ATOM 506 N N . LEU A 1 70 ? 0.271 8.530 13.653 1.00 22.12 68 LEU A N 1
ATOM 507 C CA . LEU A 1 70 ? 1.285 8.037 12.723 1.00 22.09 68 LEU A CA 1
ATOM 508 C C . LEU A 1 70 ? 2.030 9.227 12.116 1.00 21.74 68 LEU A C 1
ATOM 509 O O . LEU A 1 70 ? 1.542 10.348 12.155 1.00 21.22 68 LEU A O 1
ATOM 514 N N . ILE A 1 71 ? 3.232 8.956 11.608 1.00 21.70 69 ILE A N 1
ATOM 515 C CA . ILE A 1 71 ? 4.104 9.929 10.992 1.00 21.65 69 ILE A CA 1
ATOM 516 C C . ILE A 1 71 ? 4.218 9.543 9.517 1.00 21.69 69 ILE A C 1
ATOM 517 O O . ILE A 1 71 ? 4.669 8.459 9.174 1.00 20.21 69 ILE A O 1
ATOM 522 N N . ALA A 1 72 ? 3.746 10.443 8.664 1.00 22.82 70 ALA A N 1
ATOM 523 C CA . ALA A 1 72 ? 3.766 10.257 7.208 1.00 23.90 70 ALA A CA 1
ATOM 524 C C . ALA A 1 72 ? 4.677 11.307 6.568 1.00 24.90 70 ALA A C 1
ATOM 525 O O . ALA A 1 72 ? 5.017 12.328 7.191 1.00 24.78 70 ALA A O 1
ATOM 527 N N . GLU A 1 73 ? 5.101 11.014 5.343 1.00 26.08 71 GLU A N 1
ATOM 528 C CA . GLU A 1 73 ? 5.831 11.949 4.476 1.00 26.94 71 GLU A CA 1
ATOM 529 C C . GLU A 1 73 ? 7.032 12.543 5.159 1.00 27.13 71 GLU A C 1
ATOM 530 O O . GLU A 1 73 ? 7.248 13.751 5.102 1.00 27.71 71 GLU A O 1
ATOM 536 N N . ASN A 1 74 ? 7.808 11.675 5.801 1.00 27.78 72 ASN A N 1
ATOM 537 C CA . ASN A 1 74 ? 9.026 12.067 6.505 1.00 28.41 72 ASN A CA 1
ATOM 538 C C . ASN A 1 74 ? 8.803 13.130 7.574 1.00 28.36 72 ASN A C 1
ATOM 539 O O . ASN A 1 74 ? 9.693 13.958 7.816 1.00 28.91 72 ASN A O 1
ATOM 544 N N . GLY A 1 75 ? 7.608 13.131 8.168 1.00 28.24 73 GLY A N 1
ATOM 545 C CA . GLY A 1 75 ? 7.246 14.071 9.237 1.00 28.36 73 GLY A CA 1
ATOM 546 C C . GLY A 1 75 ? 6.475 15.296 8.769 1.00 28.93 73 GLY A C 1
ATOM 547 O O . GLY A 1 75 ? 6.076 16.114 9.589 1.00 29.34 73 GLY A O 1
ATOM 548 N N . ALA A 1 76 ? 6.266 15.437 7.456 1.00 29.01 74 ALA A N 1
ATOM 549 C CA . ALA A 1 76 ? 5.466 16.555 6.929 1.00 28.63 74 ALA A CA 1
ATOM 550 C C . ALA A 1 76 ? 4.000 16.371 7.222 1.00 28.28 74 ALA A C 1
ATOM 551 O O . ALA A 1 76 ? 3.212 17.283 7.028 1.00 28.94 74 ALA A O 1
ATOM 553 N N . VAL A 1 77 ? 3.621 15.175 7.652 1.00 28.11 75 VAL A N 1
ATOM 554 C CA . VAL A 1 77 ? 2.234 14.912 8.023 1.00 27.71 75 VAL A CA 1
ATOM 555 C C . VAL A 1 77 ? 2.208 14.131 9.337 1.00 27.46 75 VAL A C 1
ATOM 556 O O . VAL A 1 77 ? 2.952 13.166 9.519 1.00 27.06 75 VAL A O 1
ATOM 560 N N . ILE A 1 78 ? 1.367 14.580 10.259 1.00 27.44 76 ILE A N 1
ATOM 561 C CA . ILE A 1 78 ? 1.180 13.892 11.520 1.00 27.46 76 ILE A CA 1
ATOM 562 C C . ILE A 1 78 ? -0.300 13.598 11.680 1.00 27.62 76 ILE A C 1
ATOM 563 O O . ILE A 1 78 ? -1.098 14.513 11.792 1.00 27.50 76 ILE A O 1
ATOM 568 N N . GLN A 1 79 ? -0.668 12.322 11.664 1.00 27.90 77 GLN A N 1
ATOM 569 C CA . GLN A 1 79 ? -2.024 11.934 12.035 1.00 28.40 77 GLN A CA 1
ATOM 570 C C . GLN A 1 79 ? -2.128 11.894 13.551 1.00 28.46 77 GLN A C 1
ATOM 571 O O . GLN A 1 79 ? -1.278 11.327 14.227 1.00 28.43 77 GLN A O 1
ATOM 577 N N . LEU A 1 80 ? -3.159 12.516 14.087 1.00 29.09 78 LEU A N 1
ATOM 578 C CA . LEU A 1 80 ? -3.337 12.567 15.530 1.00 29.72 78 LEU A CA 1
ATOM 579 C C . LEU A 1 80 ? -4.123 11.355 15.997 1.00 30.25 78 LEU A C 1
ATOM 580 O O . LEU A 1 80 ? -4.819 10.725 15.212 1.00 29.76 78 LEU A O 1
ATOM 585 N N . ALA A 1 81 ? -3.999 11.016 17.275 1.00 31.06 79 ALA A N 1
ATOM 586 C CA . ALA A 1 81 ? -4.853 9.982 17.840 1.00 32.48 79 ALA A CA 1
ATOM 587 C C . ALA A 1 81 ? -6.339 10.381 17.726 1.00 33.43 79 ALA A C 1
ATOM 588 O O . ALA A 1 81 ? -6.697 11.557 17.800 1.00 32.60 79 ALA A O 1
ATOM 590 N N . GLU A 1 82 ? -7.158 9.367 17.466 1.00 35.49 80 GLU A N 1
ATOM 591 C CA . GLU A 1 82 ? -8.616 9.358 17.598 1.00 37.29 80 GLU A CA 1
ATOM 592 C C . GLU A 1 82 ? -9.117 10.231 18.748 1.00 37.70 80 GLU A C 1
ATOM 593 O O . GLU A 1 82 ? -10.027 11.047 18.567 1.00 37.76 80 GLU A O 1
ATOM 599 N N . GLN A 1 83 ? -8.498 10.054 19.917 1.00 38.08 81 GLN A N 1
ATOM 600 C CA . GLN A 1 83 ? -8.936 10.660 21.179 1.00 38.83 81 GLN A CA 1
ATOM 601 C C . GLN A 1 83 ? -8.342 12.054 21.472 1.00 37.81 81 GLN A C 1
ATOM 602 O O . GLN A 1 83 ? -8.499 12.595 22.589 1.00 37.72 81 GLN A O 1
ATOM 608 N N . TRP A 1 84 ? -7.676 12.628 20.474 1.00 36.30 82 TRP A N 1
ATOM 609 C CA . TRP A 1 84 ? -7.026 13.936 20.614 1.00 35.95 82 TRP A CA 1
ATOM 610 C C . TRP A 1 84 ? -7.819 15.104 19.978 1.00 36.69 82 TRP A C 1
ATOM 611 O O . TRP A 1 84 ? -7.230 16.049 19.464 1.00 35.82 82 TRP A O 1
ATOM 622 N N . GLN A 1 85 ? -9.150 15.048 20.058 1.00 38.54 83 GLN A N 1
ATOM 623 C CA . GLN A 1 85 ? -10.009 16.108 19.503 1.00 40.42 83 GLN A CA 1
ATOM 624 C C . GLN A 1 85 ? -9.762 17.494 20.126 1.00 41.45 83 GLN A C 1
ATOM 625 O O . GLN A 1 85 ? -10.006 18.517 19.487 1.00 41.94 83 GLN A O 1
ATOM 631 N N . GLU A 1 86 ? -9.241 17.521 21.352 1.00 42.38 84 GLU A N 1
ATOM 632 C CA A GLU A 1 86 ? -8.963 18.751 22.099 0.50 42.86 84 GLU A CA 1
ATOM 633 C CA B GLU A 1 86 ? -9.006 18.794 22.025 0.50 42.92 84 GLU A CA 1
ATOM 634 C C . GLU A 1 86 ? -7.610 19.376 21.740 1.00 43.14 84 GLU A C 1
ATOM 635 O O . GLU A 1 86 ? -7.274 20.482 22.204 1.00 43.43 84 GLU A O 1
ATOM 646 N N . ILE A 1 87 ? -6.810 18.651 20.961 1.00 43.07 85 ILE A N 1
ATOM 647 C CA . ILE A 1 87 ? -5.475 19.112 20.597 1.00 42.71 85 ILE A CA 1
ATOM 648 C C . ILE A 1 87 ? -5.549 19.972 19.349 1.00 43.01 85 ILE A C 1
ATOM 649 O O . ILE A 1 87 ? -6.073 19.536 18.313 1.00 43.03 85 ILE A O 1
ATOM 654 N N . ASP A 1 88 ? -5.039 21.201 19.465 1.00 42.98 86 ASP A N 1
ATOM 655 C CA A ASP A 1 88 ? -4.944 22.133 18.344 0.50 42.79 86 ASP A CA 1
ATOM 656 C CA B ASP A 1 88 ? -4.997 22.105 18.328 0.50 42.95 86 ASP A CA 1
ATOM 657 C C . ASP A 1 88 ? -4.301 21.405 17.168 1.00 42.74 86 ASP A C 1
ATOM 658 O O . ASP A 1 88 ? -3.175 20.903 17.299 1.00 42.92 86 ASP A O 1
ATOM 667 N N . GLY A 1 89 ? -5.007 21.345 16.039 1.00 42.27 87 GLY A N 1
ATOM 668 C CA . GLY A 1 89 ? -4.501 20.694 14.832 1.00 41.32 87 GLY A CA 1
ATOM 669 C C . GLY A 1 89 ? -5.216 19.405 14.455 1.00 40.65 87 GLY A C 1
ATOM 670 O O . GLY A 1 89 ? -5.047 18.899 13.335 1.00 40.48 87 GLY A O 1
ATOM 671 N N . PHE A 1 90 ? -6.006 18.870 15.385 1.00 39.98 88 PHE A N 1
ATOM 672 C CA . PHE A 1 90 ? -6.810 17.668 15.127 1.00 40.04 88 PHE A CA 1
ATOM 673 C C . PHE A 1 90 ? -7.680 17.851 13.865 1.00 40.06 88 PHE A C 1
ATOM 674 O O . PHE A 1 90 ? -8.252 18.931 13.667 1.00 40.62 88 PHE A O 1
ATOM 682 N N . PRO A 1 91 ? -7.803 16.803 13.014 1.00 39.76 89 PRO A N 1
ATOM 683 C CA . PRO A 1 91 ? -7.277 15.438 13.111 1.00 39.35 89 PRO A CA 1
ATOM 684 C C . PRO A 1 91 ? -5.854 15.211 12.567 1.00 39.11 89 PRO A C 1
ATOM 685 O O . PRO A 1 91 ? -5.280 14.144 12.797 1.00 38.80 89 PRO A O 1
ATOM 689 N N . ARG A 1 92 ? -5.305 16.192 11.860 1.00 38.93 90 ARG A N 1
ATOM 690 C CA . ARG A 1 92 ? -4.050 16.017 11.145 1.00 39.19 90 ARG A CA 1
ATOM 691 C C . ARG A 1 92 ? -3.277 17.314 11.036 1.00 38.76 90 ARG A C 1
ATOM 692 O O . ARG A 1 92 ? -3.833 18.336 10.656 1.00 39.19 90 ARG A O 1
ATOM 700 N N . ILE A 1 93 ? -1.995 17.252 11.372 1.00 38.19 91 ILE A N 1
ATOM 701 C CA . ILE A 1 93 ? -1.100 18.392 11.275 1.00 38.12 91 ILE A CA 1
ATOM 702 C C . ILE A 1 93 ? -0.140 18.198 10.110 1.00 38.13 91 ILE A C 1
ATOM 703 O O . ILE A 1 93 ? 0.659 17.266 10.093 1.00 37.21 91 ILE A O 1
ATOM 708 N N . ILE A 1 94 ? -0.229 19.124 9.160 1.00 38.62 92 ILE A N 1
ATOM 709 C CA . ILE A 1 94 ? 0.484 19.085 7.883 1.00 39.07 92 ILE A CA 1
ATOM 710 C C . ILE A 1 94 ? 1.409 20.288 7.872 1.00 38.61 92 ILE A C 1
ATOM 711 O O . ILE A 1 94 ? 1.053 21.323 8.430 1.00 38.86 92 ILE A O 1
ATOM 716 N N . SER A 1 95 ? 2.587 20.169 7.263 1.00 38.54 93 SER A N 1
ATOM 717 C CA A SER A 1 95 ? 3.432 21.346 7.045 0.50 38.41 93 SER A CA 1
ATOM 718 C CA B SER A 1 95 ? 3.447 21.338 7.023 0.50 38.57 93 SER A CA 1
ATOM 719 C C . SER A 1 95 ? 2.695 22.410 6.227 1.00 38.59 93 SER A C 1
ATOM 720 O O . SER A 1 95 ? 1.952 22.087 5.282 1.00 38.57 93 SER A O 1
ATOM 725 N N . GLY A 1 96 ? 2.882 23.679 6.608 1.00 37.93 94 GLY A N 1
ATOM 726 C CA . GLY A 1 96 ? 2.268 24.793 5.896 1.00 37.17 94 GLY A CA 1
ATOM 727 C C . GLY A 1 96 ? 2.720 24.906 4.438 1.00 36.42 94 GLY A C 1
ATOM 728 O O . GLY A 1 96 ? 2.087 25.605 3.647 1.00 37.58 94 GLY A O 1
ATOM 729 N N . ILE A 1 97 ? 3.820 24.234 4.093 1.00 34.97 95 ILE A N 1
ATOM 730 C CA . ILE A 1 97 ? 4.212 24.005 2.696 1.00 33.20 95 ILE A CA 1
ATOM 731 C C . ILE A 1 97 ? 3.573 22.710 2.152 1.00 32.12 95 ILE A C 1
ATOM 732 O O . ILE A 1 97 ? 3.973 21.604 2.498 1.00 31.71 95 ILE A O 1
ATOM 737 N N . SER A 1 98 ? 2.554 22.873 1.316 1.00 30.66 96 SER A N 1
ATOM 738 C CA . SER A 1 98 ? 1.775 21.760 0.807 1.00 29.63 96 SER A CA 1
ATOM 739 C C . SER A 1 98 ? 2.429 21.150 -0.424 1.00 28.66 96 SER A C 1
ATOM 740 O O . SER A 1 98 ? 3.406 21.670 -0.960 1.00 28.52 96 SER A O 1
ATOM 743 N N . HIS A 1 99 ? 1.877 20.028 -0.854 1.00 28.00 97 HIS A N 1
ATOM 744 C CA . HIS A 1 99 ? 2.296 19.349 -2.060 1.00 27.48 97 HIS A CA 1
ATOM 745 C C . HIS A 1 99 ? 2.143 20.255 -3.305 1.00 27.35 97 HIS A C 1
ATOM 746 O O . HIS A 1 99 ? 2.991 20.240 -4.193 1.00 27.12 97 HIS A O 1
ATOM 753 N N . GLY A 1 100 ? 1.064 21.037 -3.352 1.00 27.48 98 GLY A N 1
ATOM 754 C CA . GLY A 1 100 ? 0.794 21.951 -4.455 1.00 27.96 98 GLY A CA 1
ATOM 755 C C . GLY A 1 100 ? 1.871 23.019 -4.615 1.00 28.21 98 GLY A C 1
ATOM 756 O O . GLY A 1 100 ? 2.301 23.310 -5.725 1.00 27.90 98 GLY A O 1
ATOM 757 N N . GLU A 1 101 ? 2.309 23.584 -3.495 1.00 28.43 99 GLU A N 1
ATOM 758 C CA . GLU A 1 101 ? 3.311 24.635 -3.481 1.00 29.21 99 GLU A CA 1
ATOM 759 C C . GLU A 1 101 ? 4.688 24.094 -3.869 1.00 28.36 99 GLU A C 1
ATOM 760 O O . GLU A 1 101 ? 5.425 24.741 -4.626 1.00 27.95 99 GLU A O 1
ATOM 766 N N . ILE A 1 102 ? 5.015 22.903 -3.352 1.00 27.93 100 ILE A N 1
ATOM 767 C CA . ILE A 1 102 ? 6.252 22.201 -3.699 1.00 27.02 100 ILE A CA 1
ATOM 768 C C . ILE A 1 102 ? 6.277 21.894 -5.199 1.00 26.72 100 ILE A C 1
ATOM 769 O O . ILE A 1 102 ? 7.282 22.135 -5.866 1.00 26.53 100 ILE A O 1
ATOM 774 N N . SER A 1 103 ? 5.169 21.365 -5.722 1.00 26.62 101 SER A N 1
ATOM 775 C CA . SER A 1 103 ? 5.023 21.122 -7.165 1.00 25.95 101 SER A CA 1
ATOM 776 C C . SER A 1 103 ? 5.278 22.385 -8.003 1.00 25.18 101 SER A C 1
ATOM 777 O O . SER A 1 103 ? 5.930 22.316 -9.054 1.00 25.06 101 SER A O 1
ATOM 780 N N . LEU A 1 104 ? 4.761 23.524 -7.539 1.00 24.01 102 LEU A N 1
ATOM 781 C CA . LEU A 1 104 ? 5.022 24.823 -8.181 1.00 23.64 102 LEU A CA 1
ATOM 782 C C . LEU A 1 104 ? 6.505 25.161 -8.220 1.00 23.12 102 LEU A C 1
ATOM 783 O O . LEU A 1 104 ? 7.021 25.574 -9.260 1.00 23.35 102 LEU A O 1
ATOM 788 N N . VAL A 1 105 ? 7.182 25.001 -7.079 1.00 22.88 103 VAL A N 1
ATOM 789 C CA . VAL A 1 105 ? 8.616 25.267 -6.971 1.00 22.50 103 VAL A CA 1
ATOM 790 C C . VAL A 1 105 ? 9.385 24.324 -7.881 1.00 22.38 103 VAL A C 1
ATOM 791 O O . VAL A 1 105 ? 10.306 24.719 -8.588 1.00 22.02 103 VAL A O 1
ATOM 795 N N . LEU A 1 106 ? 9.001 23.061 -7.856 1.00 22.75 104 LEU A N 1
ATOM 796 C CA . LEU A 1 106 ? 9.715 22.041 -8.603 1.00 23.20 104 LEU A CA 1
ATOM 797 C C . LEU A 1 106 ? 9.615 22.279 -10.098 1.00 23.95 104 LEU A C 1
ATOM 798 O O . LEU A 1 106 ? 10.598 22.105 -10.825 1.00 24.32 104 LEU A O 1
ATOM 803 N N . ASN A 1 107 ? 8.428 22.689 -10.548 1.00 24.19 105 ASN A N 1
ATOM 804 C CA . ASN A 1 107 ? 8.221 22.994 -11.945 1.00 24.72 105 ASN A CA 1
ATOM 805 C C . ASN A 1 107 ? 8.879 24.277 -12.389 1.00 25.11 105 ASN A C 1
ATOM 806 O O . ASN A 1 107 ? 9.299 24.378 -13.531 1.00 25.22 105 ASN A O 1
ATOM 811 N N . THR A 1 108 ? 8.979 25.254 -11.496 1.00 25.44 106 THR A N 1
ATOM 812 C CA . THR A 1 108 ? 9.707 26.480 -11.812 1.00 26.24 106 THR A CA 1
ATOM 813 C C . THR A 1 108 ? 11.194 26.149 -12.062 1.00 26.31 106 THR A C 1
ATOM 814 O O . THR A 1 108 ? 11.761 26.587 -13.044 1.00 27.04 106 THR A O 1
ATOM 818 N N . LEU A 1 109 ? 11.804 25.344 -11.200 1.00 26.42 107 LEU A N 1
ATOM 819 C CA . LEU A 1 109 ? 13.215 24.935 -11.370 1.00 26.97 107 LEU A CA 1
ATOM 820 C C . LEU A 1 109 ? 13.477 24.160 -12.652 1.00 27.79 107 LEU A C 1
ATOM 821 O O . LEU A 1 109 ? 14.499 24.371 -13.326 1.00 27.95 107 LEU A O 1
ATOM 826 N N . ARG A 1 110 ? 12.556 23.257 -12.970 1.00 28.25 108 ARG A N 1
ATOM 827 C CA . ARG A 1 110 ? 12.656 22.415 -14.148 1.00 28.99 108 ARG A CA 1
ATOM 828 C C . ARG A 1 110 ? 12.498 23.231 -15.450 1.00 30.07 108 ARG A C 1
ATOM 829 O O . ARG A 1 110 ? 13.251 23.038 -16.401 1.00 30.00 108 ARG A O 1
ATOM 837 N N . GLU A 1 111 ? 11.533 24.148 -15.475 1.00 30.97 109 GLU A N 1
ATOM 838 C CA . GLU A 1 111 ? 11.291 24.976 -16.650 1.00 32.28 109 GLU A CA 1
ATOM 839 C C . GLU A 1 111 ? 12.359 26.062 -16.860 1.00 34.16 109 GLU A C 1
ATOM 840 O O . GLU A 1 111 ? 12.760 26.340 -17.988 1.00 34.25 109 GLU A O 1
ATOM 846 N N . LYS A 1 112 ? 12.786 26.699 -15.774 1.00 36.45 110 LYS A N 1
ATOM 847 C CA . LYS A 1 112 ? 13.745 27.794 -15.865 1.00 38.16 110 LYS A CA 1
ATOM 848 C C . LYS A 1 112 ? 15.209 27.351 -15.848 1.00 38.69 110 LYS A C 1
ATOM 849 O O . LYS A 1 112 ? 16.037 28.002 -16.467 1.00 39.32 110 LYS A O 1
ATOM 855 N N . GLU A 1 113 ? 15.534 26.274 -15.132 1.00 39.20 111 GLU A N 1
ATOM 856 C CA . GLU A 1 113 ? 16.937 25.865 -14.957 1.00 39.84 111 GLU A CA 1
ATOM 857 C C . GLU A 1 113 ? 17.201 24.516 -15.592 1.00 39.19 111 GLU A C 1
ATOM 858 O O . GLU A 1 113 ? 18.344 24.068 -15.646 1.00 39.86 111 GLU A O 1
ATOM 864 N N . HIS A 1 114 ? 16.133 23.877 -16.075 1.00 38.59 112 HIS A N 1
ATOM 865 C CA . HIS A 1 114 ? 16.189 22.645 -16.874 1.00 37.45 112 HIS A CA 1
ATOM 866 C C . HIS A 1 114 ? 16.845 21.465 -16.154 1.00 36.87 112 HIS A C 1
ATOM 867 O O . HIS A 1 114 ? 17.559 20.648 -16.772 1.00 36.40 112 HIS A O 1
ATOM 874 N N . PHE A 1 115 ? 16.599 21.369 -14.849 1.00 35.70 113 PHE A N 1
ATOM 875 C CA . PHE A 1 115 ? 16.974 20.174 -14.094 1.00 34.76 113 PHE A CA 1
ATOM 876 C C . PHE A 1 115 ? 16.169 18.973 -14.595 1.00 34.29 113 PHE A C 1
ATOM 877 O O . PHE A 1 115 ? 14.957 19.088 -14.871 1.00 34.35 113 PHE A O 1
ATOM 885 N N . LYS A 1 116 ? 16.846 17.833 -14.710 1.00 33.17 114 LYS A N 1
ATOM 886 C CA . LYS A 1 116 ? 16.258 16.621 -15.255 1.00 32.63 114 LYS A CA 1
ATOM 887 C C . LYS A 1 116 ? 15.794 15.667 -14.168 1.00 31.42 114 LYS A C 1
ATOM 888 O O . LYS A 1 116 ? 16.618 15.056 -13.471 1.00 31.37 114 LYS A O 1
ATOM 894 N N . PHE A 1 117 ? 14.471 15.532 -14.051 1.00 29.34 115 PHE A N 1
ATOM 895 C CA . PHE A 1 117 ? 13.852 14.657 -13.065 1.00 28.22 115 PHE A CA 1
ATOM 896 C C . PHE A 1 117 ? 12.363 14.479 -13.366 1.00 27.92 115 PHE A C 1
ATOM 897 O O . PHE A 1 117 ? 11.750 15.305 -14.068 1.00 27.56 115 PHE A O 1
ATOM 905 N N . THR A 1 118 ? 11.812 13.401 -12.814 1.00 26.31 116 THR A N 1
ATOM 906 C CA . THR A 1 118 ? 10.449 12.989 -13.020 1.00 25.72 116 THR A CA 1
ATOM 907 C C . THR A 1 118 ? 9.845 12.779 -11.648 1.00 25.19 116 THR A C 1
ATOM 908 O O . THR A 1 118 ? 10.363 11.992 -10.854 1.00 25.25 116 THR A O 1
ATOM 912 N N . THR A 1 119 ? 8.775 13.504 -11.349 1.00 23.75 117 THR A N 1
ATOM 913 C CA . THR A 1 119 ? 8.075 13.304 -10.078 1.00 22.91 117 THR A CA 1
ATOM 914 C C . THR A 1 119 ? 6.974 12.243 -10.268 1.00 22.55 117 THR A C 1
ATOM 915 O O . THR A 1 119 ? 6.629 11.886 -11.398 1.00 22.46 117 THR A O 1
ATOM 919 N N . PHE A 1 120 ? 6.444 11.737 -9.164 1.00 22.54 118 PHE A N 1
ATOM 920 C CA . PHE A 1 120 ? 5.345 10.763 -9.182 1.00 22.99 118 PHE A CA 1
ATOM 921 C C . PHE A 1 120 ? 4.044 11.373 -9.736 1.00 22.48 118 PHE A C 1
ATOM 922 O O . PHE A 1 120 ? 3.141 10.644 -10.143 1.00 22.43 118 PHE A O 1
ATOM 930 N N . ASP A 1 121 ? 3.970 12.706 -9.719 1.00 21.60 119 ASP A N 1
ATOM 931 C CA . ASP A 1 121 ? 2.887 13.499 -10.323 1.00 21.75 119 ASP A CA 1
ATOM 932 C C . ASP A 1 121 ? 2.912 13.541 -11.856 1.00 21.22 119 ASP A C 1
ATOM 933 O O . ASP A 1 121 ? 1.876 13.749 -12.480 1.00 20.37 119 ASP A O 1
ATOM 938 N N . ASP A 1 122 ? 4.091 13.335 -12.438 1.00 21.55 120 ASP A N 1
ATOM 939 C CA . ASP A 1 122 ? 4.329 13.424 -13.900 1.00 22.44 120 ASP A CA 1
ATOM 940 C C . ASP A 1 122 ? 3.947 12.185 -14.713 1.00 23.40 120 ASP A C 1
ATOM 941 O O . ASP A 1 122 ? 4.045 12.207 -15.955 1.00 22.74 120 ASP A O 1
ATOM 946 N N . VAL A 1 123 ? 3.553 11.100 -14.028 1.00 24.30 121 VAL A N 1
ATOM 947 C CA . VAL A 1 123 ? 3.260 9.808 -14.686 1.00 25.77 121 VAL A CA 1
ATOM 948 C C . VAL A 1 123 ? 1.917 9.243 -14.238 1.00 27.34 121 VAL A C 1
ATOM 949 O O . VAL A 1 123 ? 1.322 9.765 -13.298 1.00 27.96 121 VAL A O 1
ATOM 953 N N . ASP A 1 124 ? 1.422 8.200 -14.902 1.00 29.25 122 ASP A N 1
ATOM 954 C CA . ASP A 1 124 ? 0.188 7.579 -14.451 1.00 31.89 122 ASP A CA 1
ATOM 955 C C . ASP A 1 124 ? 0.428 6.514 -13.381 1.00 33.03 122 ASP A C 1
ATOM 956 O O . ASP A 1 124 ? 1.570 6.143 -13.109 1.00 32.93 122 ASP A O 1
ATOM 961 N N . ASP A 1 125 ? -0.666 6.049 -12.778 1.00 34.65 123 ASP A N 1
ATOM 962 C CA . ASP A 1 125 ? -0.661 4.982 -11.773 1.00 36.77 123 ASP A CA 1
ATOM 963 C C . ASP A 1 125 ? 0.064 3.702 -12.240 1.00 36.73 123 ASP A C 1
ATOM 964 O O . ASP A 1 125 ? 0.883 3.166 -11.511 1.00 37.15 123 ASP A O 1
ATOM 969 N N . ALA A 1 126 ? -0.207 3.247 -13.464 1.00 36.86 124 ALA A N 1
ATOM 970 C CA . ALA A 1 126 ? 0.458 2.066 -14.045 1.00 36.47 124 ALA A CA 1
ATOM 971 C C . ALA A 1 126 ? 1.979 2.163 -14.062 1.00 36.39 124 ALA A C 1
ATOM 972 O O . ALA A 1 126 ? 2.670 1.168 -13.871 1.00 36.41 124 ALA A O 1
ATOM 974 N N . THR A 1 127 ? 2.501 3.364 -14.294 1.00 36.51 125 THR A N 1
ATOM 975 C CA . THR A 1 127 ? 3.947 3.592 -14.302 1.00 36.12 125 THR A CA 1
ATOM 976 C C . THR A 1 127 ? 4.516 3.591 -12.891 1.00 37.05 125 THR A C 1
ATOM 977 O O . THR A 1 127 ? 5.656 3.194 -12.689 1.00 37.40 125 THR A O 1
ATOM 981 N N . ILE A 1 128 ? 3.730 4.051 -11.922 1.00 37.78 126 ILE A N 1
ATOM 982 C CA . ILE A 1 128 ? 4.155 3.988 -10.527 1.00 38.78 126 ILE A CA 1
ATOM 983 C C . ILE A 1 128 ? 4.146 2.555 -10.025 1.00 39.30 126 ILE A C 1
ATOM 984 O O . ILE A 1 128 ? 5.138 2.104 -9.456 1.00 39.26 126 ILE A O 1
ATOM 989 N N . ALA A 1 129 ? 3.049 1.838 -10.273 1.00 40.24 127 ALA A N 1
ATOM 990 C CA . ALA A 1 129 ? 2.985 0.388 -10.019 1.00 41.52 127 ALA A CA 1
ATOM 991 C C . ALA A 1 129 ? 4.228 -0.325 -10.565 1.00 42.39 127 ALA A C 1
ATOM 992 O O . ALA A 1 129 ? 4.820 -1.165 -9.893 1.00 42.64 127 ALA A O 1
ATOM 994 N N . GLU A 1 130 ? 4.638 0.046 -11.771 1.00 43.67 128 GLU A N 1
ATOM 995 C CA . GLU A 1 130 ? 5.820 -0.525 -12.398 1.00 44.96 128 GLU A CA 1
ATOM 996 C C . GLU A 1 130 ? 7.127 -0.136 -11.707 1.00 45.57 128 GLU A C 1
ATOM 997 O O . GLU A 1 130 ? 8.073 -0.936 -11.694 1.00 46.38 128 GLU A O 1
ATOM 1003 N N . TRP A 1 131 ? 7.199 1.083 -11.166 1.00 45.72 129 TRP A N 1
ATOM 1004 C CA . TRP A 1 131 ? 8.417 1.554 -10.493 1.00 45.94 129 TRP A CA 1
ATOM 1005 C C . TRP A 1 131 ? 8.519 0.998 -9.070 1.00 46.75 129 TRP A C 1
ATOM 1006 O O . TRP A 1 131 ? 9.620 0.793 -8.558 1.00 46.73 129 TRP A O 1
ATOM 1017 N N . THR A 1 132 ? 7.362 0.773 -8.443 1.00 47.60 130 THR A N 1
ATOM 1018 C CA . THR A 1 132 ? 7.279 0.474 -7.015 1.00 48.40 130 THR A CA 1
ATOM 1019 C C . THR A 1 132 ? 6.922 -0.979 -6.732 1.00 49.26 130 THR A C 1
ATOM 1020 O O . THR A 1 132 ? 6.964 -1.419 -5.577 1.00 49.66 130 THR A O 1
ATOM 1024 N N . GLY A 1 133 ? 6.568 -1.715 -7.787 1.00 49.70 131 GLY A N 1
ATOM 1025 C CA . GLY A 1 133 ? 6.124 -3.096 -7.663 1.00 49.86 131 GLY A CA 1
ATOM 1026 C C . GLY A 1 133 ? 4.738 -3.240 -7.059 1.00 50.05 131 GLY A C 1
ATOM 1027 O O . GLY A 1 133 ? 4.190 -4.345 -7.031 1.00 50.38 131 GLY A O 1
ATOM 1028 N N . LEU A 1 134 ? 4.164 -2.136 -6.581 1.00 49.84 132 LEU A N 1
ATOM 1029 C CA . LEU A 1 134 ? 2.839 -2.158 -5.953 1.00 50.20 132 LEU A CA 1
ATOM 1030 C C . LEU A 1 134 ? 1.745 -2.401 -6.981 1.00 50.25 132 LEU A C 1
ATOM 1031 O O . LEU A 1 134 ? 1.984 -2.285 -8.176 1.00 50.64 132 LEU A O 1
ATOM 1036 N N . SER A 1 135 ? 0.544 -2.746 -6.522 1.00 50.60 133 SER A N 1
ATOM 1037 C CA . SER A 1 135 ? -0.600 -2.888 -7.432 1.00 50.68 133 SER A CA 1
ATOM 1038 C C . SER A 1 135 ? -0.995 -1.499 -7.926 1.00 50.87 133 SER A C 1
ATOM 1039 O O . SER A 1 135 ? -0.564 -0.495 -7.354 1.00 51.48 133 SER A O 1
ATOM 1042 N N . ARG A 1 136 ? -1.797 -1.419 -8.981 1.00 50.78 134 ARG A N 1
ATOM 1043 C CA . ARG A 1 136 ? -2.171 -0.112 -9.510 1.00 50.55 134 ARG A CA 1
ATOM 1044 C C . ARG A 1 136 ? -2.903 0.722 -8.450 1.00 49.91 134 ARG A C 1
ATOM 1045 O O . ARG A 1 136 ? -2.692 1.941 -8.353 1.00 49.80 134 ARG A O 1
ATOM 1053 N N . SER A 1 137 ? -3.723 0.041 -7.646 1.00 48.88 135 SER A N 1
ATOM 1054 C CA . SER A 1 137 ? -4.587 0.660 -6.645 1.00 48.02 135 SER A CA 1
ATOM 1055 C C . SER A 1 137 ? -3.803 1.256 -5.477 1.00 47.34 135 SER A C 1
ATOM 1056 O O . SER A 1 137 ? -4.183 2.302 -4.922 1.00 46.99 135 SER A O 1
ATOM 1059 N N . GLN A 1 138 ? -2.724 0.570 -5.106 1.00 46.68 136 GLN A N 1
ATOM 1060 C CA A GLN A 1 138 ? -1.837 1.027 -4.036 0.50 46.47 136 GLN A CA 1
ATOM 1061 C CA B GLN A 1 138 ? -1.852 1.029 -4.036 0.50 46.55 136 GLN A CA 1
ATOM 1062 C C . GLN A 1 138 ? -0.928 2.141 -4.529 1.00 46.09 136 GLN A C 1
ATOM 1063 O O . GLN A 1 138 ? -0.689 3.108 -3.813 1.00 46.10 136 GLN A O 1
ATOM 1074 N N . ALA A 1 139 ? -0.430 1.988 -5.759 1.00 45.31 137 ALA A N 1
ATOM 1075 C CA . ALA A 1 139 ? 0.321 3.022 -6.469 1.00 44.26 137 ALA A CA 1
ATOM 1076 C C . ALA A 1 139 ? -0.443 4.364 -6.525 1.00 43.52 137 ALA A C 1
ATOM 1077 O O . ALA A 1 139 ? 0.160 5.436 -6.407 1.00 43.77 137 ALA A O 1
ATOM 1079 N N . ALA A 1 140 ? -1.760 4.300 -6.707 1.00 42.27 138 ALA A N 1
ATOM 1080 C CA . ALA A 1 140 ? -2.617 5.483 -6.616 1.00 41.42 138 ALA A CA 1
ATOM 1081 C C . ALA A 1 140 ? -2.519 6.204 -5.258 1.00 41.16 138 ALA A C 1
ATOM 1082 O O . ALA A 1 140 ? -2.516 7.442 -5.216 1.00 41.07 138 ALA A O 1
ATOM 1084 N N . LEU A 1 141 ? -2.444 5.440 -4.158 1.00 40.44 139 LEU A N 1
ATOM 1085 C CA . LEU A 1 141 ? -2.286 6.024 -2.816 1.00 39.63 139 LEU A CA 1
ATOM 1086 C C . LEU A 1 141 ? -0.882 6.581 -2.652 1.00 39.78 139 LEU A C 1
ATOM 1087 O O . LEU A 1 141 ? -0.677 7.591 -1.988 1.00 39.71 139 LEU A O 1
ATOM 1092 N N . THR A 1 142 ? 0.077 5.900 -3.271 1.00 40.27 140 THR A N 1
ATOM 1093 C CA . THR A 1 142 ? 1.471 6.328 -3.329 1.00 40.85 140 THR A CA 1
ATOM 1094 C C . THR A 1 142 ? 1.641 7.654 -4.085 1.00 40.96 140 THR A C 1
ATOM 1095 O O . THR A 1 142 ? 2.623 8.393 -3.882 1.00 41.12 140 THR A O 1
ATOM 1099 N N . GLN A 1 143 ? 0.660 7.957 -4.926 1.00 40.65 141 GLN A N 1
ATOM 1100 C CA . GLN A 1 143 ? 0.675 9.164 -5.736 1.00 40.77 141 GLN A CA 1
ATOM 1101 C C . GLN A 1 143 ? 0.021 10.371 -5.034 1.00 39.58 141 GLN A C 1
ATOM 1102 O O . GLN A 1 143 ? 0.424 11.508 -5.275 1.00 39.89 141 GLN A O 1
ATOM 1108 N N . LEU A 1 144 ? -0.972 10.135 -4.169 1.00 38.52 142 LEU A N 1
ATOM 1109 C CA . LEU A 1 144 ? -1.535 11.202 -3.327 1.00 37.07 142 LEU A CA 1
ATOM 1110 C C . LEU A 1 144 ? -0.553 11.658 -2.263 1.00 36.22 142 LEU A C 1
ATOM 1111 O O . LEU A 1 144 ? -0.243 10.883 -1.368 1.00 36.64 142 LEU A O 1
ATOM 1116 N N . HIS A 1 145 ? -0.059 12.898 -2.377 1.00 34.73 143 HIS A N 1
ATOM 1117 C CA . HIS A 1 145 ? 0.777 13.541 -1.355 1.00 33.10 143 HIS A CA 1
ATOM 1118 C C . HIS A 1 145 ? 0.076 14.763 -0.787 1.00 33.12 143 HIS A C 1
ATOM 1119 O O . HIS A 1 145 ? -0.543 15.544 -1.520 1.00 32.98 143 HIS A O 1
ATOM 1126 N N . GLU A 1 146 ? 0.197 14.938 0.523 1.00 32.36 144 GLU A N 1
ATOM 1127 C CA . GLU A 1 146 ? -0.291 16.137 1.182 1.00 31.88 144 GLU A CA 1
ATOM 1128 C C . GLU A 1 146 ? 0.769 17.235 1.290 1.00 30.18 144 GLU A C 1
ATOM 1129 O O . GLU A 1 146 ? 0.476 18.402 1.082 1.00 30.40 144 GLU A O 1
ATOM 1135 N N . ALA A 1 147 ? 1.999 16.877 1.626 1.00 28.66 145 ALA A N 1
ATOM 1136 C CA . ALA A 1 147 ? 2.986 17.900 1.937 1.00 27.09 145 ALA A CA 1
ATOM 1137 C C . ALA A 1 147 ? 4.395 17.506 1.537 1.00 26.53 145 ALA A C 1
ATOM 1138 O O . ALA A 1 147 ? 5.376 17.822 2.239 1.00 25.61 145 ALA A O 1
ATOM 1140 N N . SER A 1 148 ? 4.498 16.825 0.395 1.00 25.51 146 SER A N 1
ATOM 1141 C CA . SER A 1 148 ? 5.799 16.436 -0.134 1.00 24.88 146 SER A CA 1
ATOM 1142 C C . SER A 1 148 ? 5.663 16.033 -1.598 1.00 24.50 146 SER A C 1
ATOM 1143 O O . SER A 1 148 ? 4.549 15.947 -2.105 1.00 24.37 146 SER A O 1
ATOM 1146 N N . VAL A 1 149 ? 6.807 15.827 -2.257 1.00 24.10 147 VAL A N 1
ATOM 1147 C CA . VAL A 1 149 ? 6.881 15.319 -3.625 1.00 24.24 147 VAL A CA 1
ATOM 1148 C C . VAL A 1 149 ? 7.938 14.215 -3.695 1.00 24.51 147 VAL A C 1
ATOM 1149 O O . VAL A 1 149 ? 9.061 14.375 -3.217 1.00 24.29 147 VAL A O 1
ATOM 1153 N N . THR A 1 150 ? 7.545 13.079 -4.259 1.00 24.75 148 THR A N 1
ATOM 1154 C CA . THR A 1 150 ? 8.464 11.983 -4.531 1.00 25.03 148 THR A CA 1
ATOM 1155 C C . THR A 1 150 ? 8.907 12.089 -5.987 1.00 25.24 148 THR A C 1
ATOM 1156 O O . THR A 1 150 ? 8.087 12.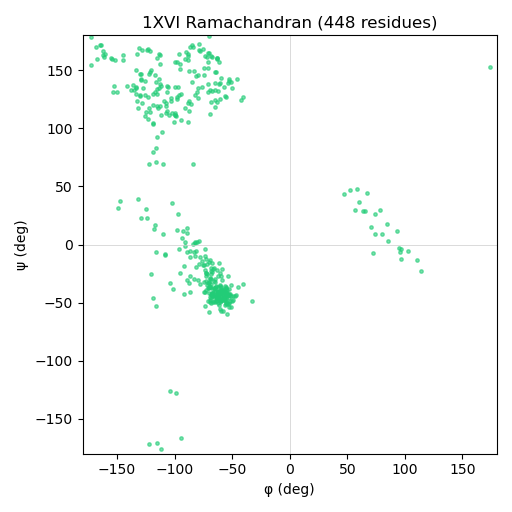339 -6.885 1.00 24.89 148 THR A O 1
ATOM 1160 N N . LEU A 1 151 ? 10.203 11.918 -6.220 1.00 26.09 149 LEU A N 1
ATOM 1161 C CA . LEU A 1 151 ? 10.758 12.002 -7.572 1.00 26.86 149 LEU A CA 1
ATOM 1162 C C . LEU A 1 151 ? 11.922 11.031 -7.838 1.00 28.00 149 LEU A C 1
ATOM 1163 O O . LEU A 1 151 ? 12.581 10.553 -6.917 1.00 27.69 149 LEU A O 1
ATOM 1168 N N . ILE A 1 152 ? 12.147 10.761 -9.119 1.00 29.12 150 ILE A N 1
ATOM 1169 C CA . ILE A 1 152 ? 13.349 10.122 -9.607 1.00 30.58 150 ILE A CA 1
ATOM 1170 C C . ILE A 1 152 ? 14.241 11.185 -10.234 1.00 31.51 150 ILE A C 1
ATOM 1171 O O . ILE A 1 152 ? 13.803 11.932 -11.104 1.00 31.62 150 ILE A O 1
ATOM 1176 N N . TRP A 1 153 ? 15.491 11.254 -9.783 1.00 32.58 151 TRP A N 1
ATOM 1177 C CA . TRP A 1 153 ? 16.472 12.186 -10.329 1.00 33.57 151 TRP A CA 1
ATOM 1178 C C . TRP A 1 153 ? 17.050 11.636 -11.643 1.00 35.02 151 TRP A C 1
ATOM 1179 O O . TRP A 1 153 ? 17.368 10.461 -11.720 1.00 36.00 151 TRP A O 1
ATOM 1190 N N . ARG A 1 154 ? 17.165 12.474 -12.675 1.00 36.52 152 ARG A N 1
ATOM 1191 C CA . ARG A 1 154 ? 17.580 12.021 -14.019 1.00 37.86 152 ARG A CA 1
ATOM 1192 C C . ARG A 1 154 ? 18.720 12.886 -14.569 1.00 39.03 152 ARG A C 1
ATOM 1193 O O . ARG A 1 154 ? 18.946 12.987 -15.793 1.00 39.63 152 ARG A O 1
ATOM 1201 N N . ASP A 1 155 ? 19.429 13.527 -13.659 1.00 40.02 153 ASP A N 1
ATOM 1202 C CA . ASP A 1 155 ? 20.462 14.442 -14.034 1.00 41.15 153 ASP A CA 1
ATOM 1203 C C . ASP A 1 155 ? 21.772 13.983 -13.408 1.00 42.05 153 ASP A C 1
ATOM 1204 O O . ASP A 1 155 ? 21.848 12.891 -12.851 1.00 41.81 153 ASP A O 1
ATOM 1209 N N . SER A 1 156 ? 22.802 14.815 -13.516 1.00 43.47 154 SER A N 1
ATOM 1210 C CA . SER A 1 156 ? 24.123 14.463 -13.013 1.00 44.87 154 SER A CA 1
ATOM 1211 C C . SER A 1 156 ? 24.235 14.878 -11.553 1.00 45.73 154 SER A C 1
ATOM 1212 O O . SER A 1 156 ? 23.443 15.705 -11.069 1.00 46.12 154 SER A O 1
ATOM 1215 N N . ASP A 1 157 ? 25.218 14.296 -10.863 1.00 46.54 155 ASP A N 1
ATOM 1216 C CA . ASP A 1 157 ? 25.493 14.588 -9.457 1.00 46.84 155 ASP A CA 1
ATOM 1217 C C . ASP A 1 157 ? 25.810 16.053 -9.206 1.00 46.58 155 ASP A C 1
ATOM 1218 O O . ASP A 1 157 ? 25.390 16.609 -8.195 1.00 46.52 155 ASP A O 1
ATOM 1223 N N . GLU A 1 158 ? 26.538 16.684 -10.121 1.00 46.79 156 GLU A N 1
ATOM 1224 C CA . GLU A 1 158 ? 26.846 18.124 -10.002 1.00 47.29 156 GLU A CA 1
ATOM 1225 C C . GLU A 1 158 ? 25.563 18.961 -10.095 1.00 46.72 156 GLU A C 1
ATOM 1226 O O . GLU A 1 158 ? 25.403 19.960 -9.388 1.00 46.36 156 GLU A O 1
ATOM 1232 N N . ARG A 1 159 ? 24.648 18.529 -10.959 1.00 46.61 157 ARG A N 1
ATOM 1233 C CA . ARG A 1 159 ? 23.346 19.192 -11.106 1.00 46.25 157 ARG A CA 1
ATOM 1234 C C . ARG A 1 159 ? 22.465 18.961 -9.874 1.00 45.58 157 ARG A C 1
ATOM 1235 O O . ARG A 1 159 ? 21.758 19.856 -9.428 1.00 45.50 157 ARG A O 1
ATOM 1243 N N . MET A 1 160 ? 22.566 17.767 -9.302 1.00 45.50 158 MET A N 1
ATOM 1244 C CA . MET A 1 160 ? 21.932 17.448 -8.029 1.00 45.51 158 MET A CA 1
ATOM 1245 C C . MET A 1 160 ? 22.370 18.341 -6.867 1.00 45.37 158 MET A C 1
ATOM 1246 O O . MET A 1 160 ? 21.533 18.759 -6.058 1.00 45.60 158 MET A O 1
ATOM 1251 N N . ALA A 1 161 ? 23.668 18.648 -6.795 1.00 44.91 159 ALA A N 1
ATOM 1252 C CA . ALA A 1 161 ? 24.195 19.529 -5.750 1.00 44.39 159 ALA A CA 1
ATOM 1253 C C . ALA A 1 161 ? 23.654 20.954 -5.863 1.00 44.09 159 ALA A C 1
ATOM 1254 O O . ALA A 1 161 ? 23.280 21.560 -4.849 1.00 44.11 159 ALA A O 1
ATOM 1256 N N . GLN A 1 162 ? 23.593 21.496 -7.081 1.00 43.64 160 GLN A N 1
ATOM 1257 C CA . GLN A 1 162 ? 22.963 22.823 -7.250 1.00 43.41 160 GLN A CA 1
ATOM 1258 C C . GLN A 1 162 ? 21.440 22.832 -7.013 1.00 42.00 160 GLN A C 1
ATOM 1259 O O . GLN A 1 162 ? 20.885 23.862 -6.631 1.00 41.60 160 GLN A O 1
ATOM 1265 N N . PHE A 1 163 ? 20.803 21.672 -7.206 1.00 40.76 161 PHE A N 1
ATOM 1266 C CA . PHE A 1 163 ? 19.384 21.442 -6.880 1.00 39.57 161 PHE A CA 1
ATOM 1267 C C . PHE A 1 163 ? 19.128 21.464 -5.348 1.00 38.68 161 PHE A C 1
ATOM 1268 O O . PHE A 1 163 ? 18.230 22.195 -4.898 1.00 38.40 161 PHE A O 1
ATOM 1276 N N . THR A 1 164 ? 19.904 20.704 -4.552 1.00 37.85 162 THR A N 1
ATOM 1277 C CA . THR A 1 164 ? 19.720 20.720 -3.072 1.00 37.09 162 THR A CA 1
ATOM 1278 C C . THR A 1 164 ? 19.840 22.129 -2.509 1.00 36.55 162 THR A C 1
ATOM 1279 O O . THR A 1 164 ? 19.033 22.534 -1.655 1.00 36.78 162 THR A O 1
ATOM 1283 N N . ALA A 1 165 ? 20.802 22.890 -3.031 1.00 35.96 163 ALA A N 1
ATOM 1284 C CA . ALA A 1 165 ? 21.081 24.261 -2.580 1.00 35.64 163 ALA A CA 1
ATOM 1285 C C . ALA A 1 165 ? 19.937 25.224 -2.879 1.00 35.54 163 ALA A C 1
ATOM 1286 O O . ALA A 1 165 ? 19.495 25.977 -1.987 1.00 36.03 163 ALA A O 1
ATOM 1288 N N . ARG A 1 166 ? 19.455 25.196 -4.125 1.00 35.35 164 ARG A N 1
ATOM 1289 C CA . ARG A 1 166 ? 18.275 25.960 -4.528 1.00 35.39 164 ARG A CA 1
ATOM 1290 C C . ARG A 1 166 ? 17.068 25.634 -3.642 1.00 34.87 164 ARG A C 1
ATOM 1291 O O . ARG A 1 166 ? 16.372 26.538 -3.180 1.00 35.07 164 ARG A O 1
ATOM 1299 N N . LEU A 1 167 ? 16.832 24.340 -3.411 1.00 34.36 165 LEU A N 1
ATOM 1300 C CA . LEU A 1 167 ? 15.724 23.879 -2.562 1.00 33.70 165 LEU A CA 1
ATOM 1301 C C . LEU A 1 167 ? 15.913 24.415 -1.154 1.00 34.08 165 LEU A C 1
ATOM 1302 O O . LEU A 1 167 ? 14.975 24.981 -0.593 1.00 33.99 165 LEU A O 1
ATOM 1307 N N . ASN A 1 168 ? 17.133 24.267 -0.605 1.00 34.45 166 ASN A N 1
ATOM 1308 C CA . ASN A 1 168 ? 17.465 24.788 0.741 1.00 34.80 166 ASN A CA 1
ATOM 1309 C C . ASN A 1 168 ? 17.211 26.278 0.903 1.00 34.90 166 ASN A C 1
ATOM 1310 O O . ASN A 1 168 ? 16.657 26.705 1.913 1.00 34.79 166 ASN A O 1
ATOM 1315 N N . GLU A 1 169 ? 17.621 27.068 -0.086 1.00 35.68 167 GLU A N 1
ATOM 1316 C CA . GLU A 1 169 ? 17.319 28.507 -0.099 1.00 36.27 167 GLU A CA 1
ATOM 1317 C C . GLU A 1 169 ? 15.818 28.793 -0.073 1.00 36.09 167 GLU A C 1
ATOM 1318 O O . GLU A 1 169 ? 15.397 29.836 0.446 1.00 36.58 167 GLU A O 1
ATOM 1324 N N . LEU A 1 170 ? 15.020 27.884 -0.644 1.00 35.14 168 LEU A N 1
ATOM 1325 C CA . LEU A 1 170 ? 13.553 28.044 -0.703 1.00 34.66 168 LEU A CA 1
ATOM 1326 C C . LEU A 1 170 ? 12.782 27.390 0.461 1.00 34.22 168 LEU A C 1
ATOM 1327 O O . LEU A 1 170 ? 11.556 27.260 0.397 1.00 34.32 168 LEU A O 1
ATOM 1332 N N . GLY A 1 171 ? 13.499 26.967 1.503 1.00 32.82 169 GLY A N 1
ATOM 1333 C CA . GLY A 1 171 ? 12.871 26.391 2.682 1.00 31.52 169 GLY A CA 1
ATOM 1334 C C . GLY A 1 171 ? 12.561 24.910 2.566 1.00 30.70 169 GLY A C 1
ATOM 1335 O O . GLY A 1 171 ? 11.756 24.387 3.344 1.00 29.53 169 GLY A O 1
ATOM 1336 N N . LEU A 1 172 ? 13.199 24.241 1.598 1.00 30.20 170 LEU A N 1
ATOM 1337 C CA . LEU A 1 172 ? 12.919 22.835 1.286 1.00 29.88 170 LEU A CA 1
ATOM 1338 C C . LEU A 1 172 ? 14.135 21.933 1.424 1.00 30.24 170 LEU A C 1
ATOM 1339 O O . LEU A 1 172 ? 15.264 22.354 1.195 1.00 30.50 170 LEU A O 1
ATOM 1344 N N . GLN A 1 173 ? 13.896 20.683 1.801 1.00 30.58 171 GLN A N 1
ATOM 1345 C CA . GLN A 1 173 ? 14.969 19.706 1.889 1.00 31.41 171 GLN A CA 1
ATOM 1346 C C . GLN A 1 173 ? 14.792 18.641 0.833 1.00 32.62 171 GLN A C 1
ATOM 1347 O O . GLN A 1 173 ? 13.687 18.379 0.387 1.00 32.26 171 GLN A O 1
ATOM 1353 N N . PHE A 1 174 ? 15.903 18.013 0.475 1.00 35.20 172 PHE A N 1
ATOM 1354 C CA . PHE A 1 174 ? 15.953 16.964 -0.525 1.00 37.41 172 PHE A CA 1
ATOM 1355 C C . PHE A 1 174 ? 16.448 15.698 0.162 1.00 38.95 172 PHE A C 1
ATOM 1356 O O . PHE A 1 174 ? 17.637 15.554 0.459 1.00 39.50 172 PHE A O 1
ATOM 1364 N N . MET A 1 175 ? 15.522 14.789 0.431 1.00 40.56 173 MET A N 1
ATOM 1365 C CA . MET A 1 175 ? 15.785 13.664 1.303 1.00 42.46 173 MET A CA 1
ATOM 1366 C C . MET A 1 175 ? 15.765 12.340 0.555 1.00 42.83 173 MET A C 1
ATOM 1367 O O . MET A 1 175 ? 14.750 11.955 -0.022 1.00 42.94 173 MET A O 1
ATOM 1372 N N . GLN A 1 176 ? 16.901 11.650 0.589 1.00 43.51 174 GLN A N 1
ATOM 1373 C CA . GLN A 1 176 ? 17.095 10.371 -0.084 1.00 44.59 174 GLN A CA 1
ATOM 1374 C C . GLN A 1 176 ? 16.416 9.254 0.684 1.00 44.41 174 GLN A C 1
ATOM 1375 O O . GLN A 1 176 ? 16.504 9.188 1.911 1.00 45.08 174 GLN A O 1
ATOM 1381 N N . GLY A 1 177 ? 15.724 8.388 -0.041 1.00 44.04 175 GLY A N 1
ATOM 1382 C CA . GLY A 1 177 ? 15.154 7.188 0.531 1.00 43.67 175 GLY A CA 1
ATOM 1383 C C . GLY A 1 177 ? 15.832 5.997 -0.105 1.00 43.78 175 GLY A C 1
ATOM 1384 O O . GLY A 1 177 ? 16.813 6.158 -0.831 1.00 43.47 175 GLY A O 1
ATOM 1385 N N . ALA A 1 178 ? 15.302 4.802 0.159 1.00 44.06 176 ALA A N 1
ATOM 1386 C CA . ALA A 1 178 ? 15.824 3.563 -0.438 1.00 43.78 176 ALA A CA 1
ATOM 1387 C C . ALA A 1 178 ? 15.950 3.669 -1.958 1.00 43.50 176 ALA A C 1
ATOM 1388 O O . ALA A 1 178 ? 17.040 3.448 -2.519 1.00 43.83 176 ALA A O 1
ATOM 1390 N N . ARG A 1 179 ? 14.839 4.038 -2.603 1.00 42.81 177 ARG A N 1
ATOM 1391 C CA A ARG A 1 179 ? 14.755 4.105 -4.061 0.50 42.09 177 ARG A CA 1
ATOM 1392 C CA B ARG A 1 179 ? 14.778 4.110 -4.064 0.50 42.05 177 ARG A CA 1
ATOM 1393 C C . ARG A 1 179 ? 14.634 5.537 -4.584 1.00 41.32 177 ARG A C 1
ATOM 1394 O O . ARG A 1 179 ? 15.317 5.920 -5.529 1.00 41.91 177 ARG A O 1
ATOM 1409 N N . PHE A 1 180 ? 13.759 6.322 -3.961 1.00 39.79 178 PHE A N 1
ATOM 1410 C CA . PHE A 1 180 ? 13.405 7.645 -4.472 1.00 37.53 178 PHE A CA 1
ATOM 1411 C C . PHE A 1 180 ? 13.860 8.795 -3.585 1.00 36.57 178 PHE A C 1
ATOM 1412 O O . PHE A 1 180 ? 14.230 8.586 -2.434 1.00 36.37 178 PHE A O 1
ATOM 1420 N N . TRP A 1 181 ? 13.853 10.002 -4.151 1.00 34.83 179 TRP A N 1
ATOM 1421 C CA . TRP A 1 181 ? 14.107 11.243 -3.420 1.00 33.62 179 TRP A CA 1
ATOM 1422 C C . TRP A 1 181 ? 12.788 11.883 -2.994 1.00 31.98 179 TRP A C 1
ATOM 1423 O O . TRP A 1 181 ? 11.766 11.715 -3.661 1.00 31.65 179 TRP A O 1
ATOM 1434 N N . HIS A 1 182 ? 12.803 12.617 -1.890 1.00 30.13 180 HIS A N 1
ATOM 1435 C CA . HIS A 1 182 ? 11.605 13.295 -1.446 1.00 28.53 180 HIS A CA 1
ATOM 1436 C C . HIS A 1 182 ? 11.918 14.733 -1.182 1.00 27.71 180 HIS A C 1
ATOM 1437 O O . HIS A 1 182 ? 12.996 15.049 -0.710 1.00 27.02 180 HIS A O 1
ATOM 1444 N N . VAL A 1 183 ? 10.966 15.605 -1.525 1.00 27.08 181 VAL A N 1
ATOM 1445 C CA . VAL A 1 183 ? 11.089 17.037 -1.308 1.00 25.56 181 VAL A CA 1
ATOM 1446 C C . VAL A 1 183 ? 9.957 17.472 -0.365 1.00 25.87 181 VAL A C 1
ATOM 1447 O O . VAL A 1 183 ? 8.783 17.160 -0.588 1.00 25.37 181 VAL A O 1
ATOM 1451 N N . LEU A 1 184 ? 10.332 18.192 0.690 1.00 26.21 182 LEU A N 1
ATOM 1452 C CA . LEU A 1 184 ? 9.433 18.582 1.794 1.00 26.58 182 LEU A CA 1
ATOM 1453 C C . LEU A 1 184 ? 10.038 19.765 2.563 1.00 27.19 182 LEU A C 1
ATOM 1454 O O . LEU A 1 184 ? 11.239 20.055 2.447 1.00 25.82 182 LEU A O 1
ATOM 1459 N N . ASP A 1 185 ? 9.188 20.420 3.355 1.00 28.37 183 ASP A N 1
ATOM 1460 C CA . ASP A 1 185 ? 9.570 21.456 4.304 1.00 29.46 183 ASP A CA 1
ATOM 1461 C C . ASP A 1 185 ? 10.858 21.095 5.030 1.00 30.29 183 ASP A C 1
ATOM 1462 O O . ASP A 1 185 ? 10.958 20.006 5.622 1.00 30.05 183 ASP A O 1
ATOM 1467 N N . ALA A 1 186 ? 11.828 22.010 5.001 1.00 30.46 184 ALA A N 1
ATOM 1468 C CA . ALA A 1 186 ? 13.143 21.756 5.576 1.00 31.65 184 ALA A CA 1
ATOM 1469 C C . ALA A 1 186 ? 13.084 21.656 7.099 1.00 32.46 184 ALA A C 1
ATOM 1470 O O . ALA A 1 186 ? 13.961 21.065 7.717 1.00 32.88 184 ALA A O 1
ATOM 1472 N N . SER A 1 187 ? 12.033 22.204 7.700 1.00 33.47 185 SER A N 1
ATOM 1473 C CA . SER A 1 187 ? 11.907 22.195 9.160 1.00 34.47 185 SER A CA 1
ATOM 1474 C C . SER A 1 187 ? 11.163 20.969 9.705 1.00 34.50 185 SER A C 1
ATOM 1475 O O . SER A 1 187 ? 10.949 20.851 10.915 1.00 35.22 185 SER A O 1
ATOM 1478 N N . ALA A 1 188 ? 10.775 20.057 8.806 1.00 33.92 186 ALA A N 1
ATOM 1479 C CA . ALA A 1 188 ? 10.059 18.841 9.182 1.00 31.95 186 ALA A CA 1
ATOM 1480 C C . ALA A 1 188 ? 11.028 17.681 9.277 1.00 31.38 186 ALA A C 1
ATOM 1481 O O . ALA A 1 188 ? 12.112 17.708 8.684 1.00 31.72 186 ALA A O 1
ATOM 1483 N N . GLY A 1 189 ? 10.655 16.661 10.043 1.00 30.17 187 GLY A N 1
ATOM 1484 C CA . GLY A 1 189 ? 11.490 15.472 10.206 1.00 28.31 187 GLY A CA 1
ATOM 1485 C C . GLY A 1 189 ? 10.749 14.394 10.980 1.00 27.29 187 GLY A C 1
ATOM 1486 O O . GLY A 1 189 ? 9.829 14.708 11.735 1.00 27.17 187 GLY A O 1
ATOM 1487 N N . LYS A 1 190 ? 11.124 13.129 10.776 1.00 26.29 188 LYS A N 1
ATOM 1488 C CA . LYS A 1 190 ? 10.554 12.014 11.563 1.00 25.79 188 LYS A CA 1
ATOM 1489 C C . LYS A 1 190 ? 10.803 12.224 13.062 1.00 25.46 188 LYS A C 1
ATOM 1490 O O . LYS A 1 190 ? 9.917 11.992 13.895 1.00 24.84 188 LYS A O 1
ATOM 1496 N N . ASP A 1 191 ? 12.010 12.701 13.377 1.00 25.57 189 ASP A N 1
ATOM 1497 C CA . ASP A 1 191 ? 12.399 13.100 14.724 1.00 25.64 189 ASP A CA 1
ATOM 1498 C C . ASP A 1 191 ? 11.570 14.277 15.271 1.00 25.47 189 ASP A C 1
ATOM 1499 O O . ASP A 1 191 ? 11.117 14.222 16.411 1.00 25.81 189 ASP A O 1
ATOM 1504 N N . GLN A 1 192 ? 11.360 15.332 14.472 1.00 25.40 190 GLN A N 1
ATOM 1505 C CA . GLN A 1 192 ? 10.576 16.496 14.920 1.00 24.85 190 GLN A CA 1
ATOM 1506 C C . GLN A 1 192 ? 9.141 16.074 15.201 1.00 23.85 190 GLN A C 1
ATOM 1507 O O . GLN A 1 192 ? 8.565 16.426 16.234 1.00 23.93 190 GLN A O 1
ATOM 1513 N N . ALA A 1 193 ? 8.546 15.355 14.255 1.00 22.58 191 ALA A N 1
ATOM 1514 C CA . ALA A 1 193 ? 7.192 14.816 14.434 1.00 21.77 191 ALA A CA 1
ATOM 1515 C C . ALA A 1 193 ? 7.102 13.866 15.639 1.00 21.44 191 ALA A C 1
ATOM 1516 O O . ALA A 1 193 ? 6.153 13.944 16.408 1.00 21.93 191 ALA A O 1
ATOM 1518 N N . ALA A 1 194 ? 8.096 12.984 15.812 1.00 21.73 192 ALA A N 1
ATOM 1519 C CA . ALA A 1 194 ? 8.138 12.078 16.984 1.00 21.52 192 ALA A CA 1
ATOM 1520 C C . ALA A 1 194 ? 8.163 12.849 18.298 1.00 21.60 192 ALA A C 1
ATOM 1521 O O . ALA A 1 194 ? 7.397 12.533 19.203 1.00 21.59 192 ALA A O 1
ATOM 1523 N N . ASN A 1 195 ? 9.016 13.867 18.388 1.00 21.17 193 ASN A N 1
ATOM 1524 C CA . ASN A 1 195 ? 9.059 14.724 19.566 1.00 21.49 193 ASN A CA 1
ATOM 1525 C C . ASN A 1 195 ? 7.702 15.305 19.911 1.00 21.07 193 ASN A C 1
ATOM 1526 O O . ASN A 1 195 ? 7.327 15.348 21.075 1.00 21.30 193 ASN A O 1
ATOM 1531 N N . TRP A 1 196 ? 6.977 15.762 18.890 1.00 20.44 194 TRP A N 1
ATOM 1532 C CA . TRP A 1 196 ? 5.696 16.405 19.077 1.00 20.13 194 TRP A CA 1
ATOM 1533 C C . TRP A 1 196 ? 4.636 15.408 19.616 1.00 20.24 194 TRP A C 1
ATOM 1534 O O . TRP A 1 196 ? 3.839 15.747 20.492 1.00 19.71 194 TRP A O 1
ATOM 1545 N N . ILE A 1 197 ? 4.610 14.204 19.045 1.00 20.35 195 ILE A N 1
ATOM 1546 C CA . ILE A 1 197 ? 3.737 13.106 19.519 1.00 20.72 195 ILE A CA 1
ATOM 1547 C C . ILE A 1 197 ? 4.090 12.711 20.959 1.00 20.59 195 ILE A C 1
ATOM 1548 O O . ILE A 1 197 ? 3.209 12.632 21.812 1.00 21.07 195 ILE A O 1
ATOM 1553 N N . ILE A 1 198 ? 5.372 12.475 21.225 1.00 19.98 196 ILE A N 1
ATOM 1554 C CA . ILE A 1 198 ? 5.831 12.186 22.590 1.00 20.24 196 ILE A CA 1
ATOM 1555 C C . ILE A 1 198 ? 5.368 13.272 23.581 1.00 20.65 196 ILE A C 1
ATOM 1556 O O . ILE A 1 198 ? 4.786 12.940 24.612 1.00 20.60 196 ILE A O 1
ATOM 1561 N N . ALA A 1 199 ? 5.607 14.553 23.243 1.00 20.44 197 ALA A N 1
ATOM 1562 C CA . ALA A 1 199 ? 5.201 15.687 24.071 1.00 21.03 197 ALA A CA 1
ATOM 1563 C C . ALA A 1 199 ? 3.680 15.745 24.283 1.00 20.78 197 ALA A C 1
ATOM 1564 O O . ALA A 1 199 ? 3.210 16.119 25.364 1.00 21.63 197 ALA A O 1
ATOM 1566 N N . THR A 1 200 ? 2.911 15.349 23.277 1.00 21.27 198 THR A N 1
ATOM 1567 C CA . THR A 1 200 ? 1.451 15.336 23.418 1.00 21.43 198 THR A CA 1
ATOM 1568 C C . THR A 1 200 ? 0.985 14.269 24.373 1.00 21.52 198 THR A C 1
ATOM 1569 O O . THR A 1 200 ? 0.164 14.559 25.243 1.00 21.56 198 THR A O 1
ATOM 1573 N N . TYR A 1 201 ? 1.488 13.035 24.215 1.00 21.76 199 TYR A N 1
ATOM 1574 C CA . TYR A 1 201 ? 1.177 11.961 25.182 1.00 21.93 199 TYR A CA 1
ATOM 1575 C C . TYR A 1 201 ? 1.524 12.365 26.625 1.00 22.20 199 TYR A C 1
ATOM 1576 O O . TYR A 1 201 ? 0.793 12.044 27.567 1.00 22.58 199 TYR A O 1
ATOM 1585 N N . GLN A 1 202 ? 2.648 13.056 26.776 1.00 22.62 200 GLN A N 1
ATOM 1586 C CA . GLN A 1 202 ? 3.135 13.491 28.067 1.00 23.56 200 GLN A CA 1
ATOM 1587 C C . GLN A 1 202 ? 2.226 14.581 28.689 1.00 24.61 200 GLN A C 1
ATOM 1588 O O . GLN A 1 202 ? 1.915 14.547 29.888 1.00 24.22 200 GLN A O 1
ATOM 1594 N N . GLN A 1 203 ? 1.800 15.536 27.871 1.00 26.24 201 GLN A N 1
ATOM 1595 C CA . GLN A 1 203 ? 0.872 16.583 28.334 1.00 29.06 201 GLN A CA 1
ATOM 1596 C C . GLN A 1 203 ? -0.475 15.976 28.769 1.00 28.19 201 GLN A C 1
ATOM 1597 O O . GLN A 1 203 ? -0.986 16.296 29.834 1.00 28.81 201 GLN A O 1
ATOM 1603 N N . LEU A 1 204 ? -1.027 15.080 27.959 1.00 27.97 202 LEU A N 1
ATOM 1604 C CA . LEU A 1 204 ? -2.321 14.478 28.257 1.00 27.42 202 LEU A CA 1
ATOM 1605 C C . LEU A 1 204 ? -2.298 13.508 29.448 1.00 27.03 202 LEU A C 1
ATOM 1606 O O . LEU A 1 204 ? -3.299 13.409 30.172 1.00 26.91 202 LEU A O 1
ATOM 1611 N N . SER A 1 205 ? -1.175 12.796 29.639 1.00 25.46 203 SER A N 1
ATOM 1612 C CA . SER A 1 205 ? -1.022 11.858 30.759 1.00 24.22 203 SER A CA 1
ATOM 1613 C C . SER A 1 205 ? -0.521 12.465 32.074 1.00 23.92 203 SER A C 1
ATOM 1614 O O . SER A 1 205 ? -0.808 11.942 33.141 1.00 23.83 203 SER A O 1
ATOM 1617 N N . GLY A 1 206 ? 0.234 13.556 31.998 1.00 24.40 204 GLY A N 1
ATOM 1618 C CA . GLY A 1 206 ? 0.926 14.101 33.180 1.00 23.68 204 GLY A CA 1
ATOM 1619 C C . GLY A 1 206 ? 2.140 13.257 33.575 1.00 23.88 204 GLY A C 1
ATOM 1620 O O . GLY A 1 206 ? 2.712 13.470 34.646 1.00 24.28 204 GLY A O 1
ATOM 1621 N N . LYS A 1 207 ? 2.514 12.292 32.720 1.00 23.07 205 LYS A N 1
ATOM 1622 C CA . LYS A 1 207 ? 3.630 11.360 32.963 1.00 22.48 205 LYS A CA 1
ATOM 1623 C C . LYS A 1 207 ? 4.588 11.313 31.777 1.00 22.19 205 LYS A C 1
ATOM 1624 O O . LYS A 1 207 ? 4.173 11.471 30.631 1.00 21.95 205 LYS A O 1
ATOM 1630 N N . ARG A 1 208 ? 5.876 11.123 32.050 1.00 21.48 206 ARG A N 1
ATOM 1631 C CA . ARG A 1 208 ? 6.860 11.021 30.976 1.00 21.03 206 ARG A CA 1
ATOM 1632 C C . ARG A 1 208 ? 6.627 9.710 30.208 1.00 21.13 206 ARG A C 1
ATOM 1633 O O . ARG A 1 208 ? 6.608 8.639 30.810 1.00 21.58 206 ARG A O 1
ATOM 1641 N N . PRO A 1 209 ? 6.386 9.783 28.889 1.00 20.86 207 PRO A N 1
ATOM 1642 C CA . PRO A 1 209 ? 6.332 8.514 28.177 1.00 20.49 207 PRO A CA 1
ATOM 1643 C C . PRO A 1 209 ? 7.728 7.882 28.075 1.00 20.53 207 PRO A C 1
ATOM 1644 O O . PRO A 1 209 ? 8.737 8.590 28.099 1.00 21.25 207 PRO A O 1
ATOM 1648 N N . THR A 1 210 ? 7.772 6.559 27.994 1.00 19.62 208 THR A N 1
ATOM 1649 C CA . THR A 1 210 ? 9.002 5.825 27.708 1.00 18.08 208 THR A CA 1
ATOM 1650 C C . THR A 1 210 ? 8.851 5.344 26.268 1.00 17.71 208 THR A C 1
ATOM 1651 O O . THR A 1 210 ? 7.776 4.893 25.861 1.00 17.21 208 THR A O 1
ATOM 1655 N N . THR A 1 211 ? 9.914 5.475 25.488 1.00 17.61 209 THR A N 1
ATOM 1656 C CA . THR A 1 211 ? 9.797 5.318 24.042 1.00 17.72 209 THR A CA 1
ATOM 1657 C C . THR A 1 211 ? 10.775 4.292 23.500 1.00 17.92 209 THR A C 1
ATOM 1658 O O . THR A 1 211 ? 11.930 4.208 23.949 1.00 17.89 209 THR A O 1
ATOM 1662 N N . LEU A 1 212 ? 10.299 3.515 22.535 1.00 18.12 210 LEU A N 1
ATOM 1663 C CA . LEU A 1 212 ? 11.124 2.532 21.841 1.00 18.16 210 LEU A CA 1
ATOM 1664 C C . LEU A 1 212 ? 11.039 2.776 20.330 1.00 19.09 210 LEU A C 1
ATOM 1665 O O . LEU A 1 212 ? 9.940 2.891 19.777 1.00 18.32 210 LEU A O 1
ATOM 1670 N N . GLY A 1 213 ? 12.198 2.866 19.670 1.00 19.56 211 GLY A N 1
ATOM 1671 C CA . GLY A 1 213 ? 12.253 2.989 18.222 1.00 21.12 211 GLY A CA 1
ATOM 1672 C C . GLY A 1 213 ? 12.703 1.692 17.571 1.00 22.64 211 GLY A C 1
ATOM 1673 O O . GLY A 1 213 ? 13.637 1.044 18.037 1.00 22.93 211 GLY A O 1
ATOM 1674 N N . LEU A 1 214 ? 12.016 1.317 16.499 1.00 24.05 212 LEU A N 1
ATOM 1675 C CA . LEU A 1 214 ? 12.381 0.176 15.681 1.00 25.02 212 LEU A CA 1
ATOM 1676 C C . LEU A 1 214 ? 12.672 0.669 14.272 1.00 26.28 212 LEU A C 1
ATOM 1677 O O . LEU A 1 214 ? 11.820 1.280 13.632 1.00 26.28 212 LEU A O 1
ATOM 1682 N N . GLY A 1 215 ? 13.893 0.433 13.806 1.00 27.80 213 GLY A N 1
ATOM 1683 C CA . GLY A 1 215 ? 14.293 0.777 12.448 1.00 29.70 213 GLY A CA 1
ATOM 1684 C C . GLY A 1 215 ? 15.008 -0.406 11.833 1.00 31.80 213 GLY A C 1
ATOM 1685 O O . GLY A 1 215 ? 15.415 -1.335 12.532 1.00 30.87 213 GLY A O 1
ATOM 1686 N N . ASP A 1 216 ? 15.146 -0.401 10.515 1.00 34.51 214 ASP A N 1
ATOM 1687 C CA . ASP A 1 216 ? 15.888 -1.479 9.873 1.00 36.92 214 ASP A CA 1
ATOM 1688 C C . ASP A 1 216 ? 17.040 -1.025 8.992 1.00 38.36 214 ASP A C 1
ATOM 1689 O O . ASP A 1 216 ? 17.383 -1.707 8.034 1.00 38.84 214 ASP A O 1
ATOM 1694 N N . GLY A 1 217 ? 17.656 0.105 9.336 1.00 40.33 215 GLY A N 1
ATOM 1695 C CA . GLY A 1 217 ? 18.952 0.483 8.744 1.00 42.37 215 GLY A CA 1
ATOM 1696 C C . GLY A 1 217 ? 19.603 1.708 9.364 1.00 43.90 215 GLY A C 1
ATOM 1697 O O . GLY A 1 217 ? 19.027 2.324 10.270 1.00 45.09 215 GLY A O 1
ATOM 1698 N N . PRO A 1 218 ? 20.806 2.085 8.878 0.50 44.49 216 PRO A N 1
ATOM 1699 C CA . PRO A 1 218 ? 21.511 3.265 9.404 0.50 44.73 216 PRO A CA 1
ATOM 1700 C C . PRO A 1 218 ? 20.871 4.593 8.994 0.50 44.98 216 PRO A C 1
ATOM 1701 O O . PRO A 1 218 ? 21.158 5.626 9.599 0.50 45.03 216 PRO A O 1
ATOM 1705 N N . ASN A 1 219 ? 20.019 4.568 7.972 1.00 45.35 217 ASN A N 1
ATOM 1706 C CA . ASN A 1 219 ? 19.303 5.773 7.537 1.00 45.69 217 ASN A CA 1
ATOM 1707 C C . ASN A 1 219 ? 18.245 6.266 8.543 1.00 45.26 217 ASN A C 1
ATOM 1708 O O . ASN A 1 219 ? 17.735 7.388 8.429 1.00 45.22 217 ASN A O 1
ATOM 1713 N N . ASP A 1 220 ? 17.924 5.421 9.523 1.00 44.40 218 ASP A N 1
ATOM 1714 C CA . ASP A 1 220 ? 16.908 5.733 10.534 1.00 43.29 218 ASP A CA 1
ATOM 1715 C C . ASP A 1 220 ? 17.487 6.454 11.745 1.00 42.24 218 ASP A C 1
ATOM 1716 O O . ASP A 1 220 ? 16.828 6.550 12.787 1.00 42.62 218 ASP A O 1
ATOM 1721 N N . ALA A 1 221 ? 18.710 6.962 11.612 1.00 40.42 219 ALA A N 1
ATOM 1722 C CA . ALA A 1 221 ? 19.395 7.571 12.757 1.00 38.91 219 ALA A CA 1
ATOM 1723 C C . ALA A 1 221 ? 18.559 8.655 13.431 1.00 37.23 219 ALA A C 1
ATOM 1724 O O . ALA A 1 221 ? 18.380 8.591 14.639 1.00 37.82 219 ALA A O 1
ATOM 1726 N N . PRO A 1 222 ? 18.032 9.631 12.664 1.00 35.59 220 PRO A N 1
ATOM 1727 C CA . PRO A 1 222 ? 17.383 10.766 13.328 1.00 33.98 220 PRO A CA 1
ATOM 1728 C C . PRO A 1 222 ? 16.210 10.368 14.203 1.00 32.36 220 PRO A C 1
ATOM 1729 O O . PRO A 1 222 ? 16.139 10.806 15.355 1.00 32.55 220 PRO A O 1
ATOM 1733 N N . LEU A 1 223 ? 15.312 9.540 13.680 1.00 30.28 221 LEU A N 1
ATOM 1734 C CA . LEU A 1 223 ? 14.179 9.052 14.465 1.00 28.92 221 LEU A CA 1
ATOM 1735 C C . LEU A 1 223 ? 14.596 8.249 15.704 1.00 28.02 221 LEU A C 1
ATOM 1736 O O . LEU A 1 223 ? 14.090 8.485 16.796 1.00 27.40 221 LEU A O 1
ATOM 1741 N N . LEU A 1 224 ? 15.519 7.312 15.517 1.00 27.72 222 LEU A N 1
ATOM 1742 C CA . LEU A 1 224 ? 15.945 6.407 16.589 1.00 27.88 222 LEU A CA 1
ATOM 1743 C C . LEU A 1 224 ? 16.698 7.125 17.716 1.00 27.84 222 LEU A C 1
ATOM 1744 O O . LEU A 1 224 ? 16.721 6.678 18.875 1.00 27.12 222 LEU A O 1
ATOM 1749 N N . GLU A 1 225 ? 17.270 8.267 17.347 1.00 28.39 223 GLU A N 1
ATOM 1750 C CA . GLU A 1 225 ? 18.050 9.126 18.228 1.00 28.94 223 GLU A CA 1
ATOM 1751 C C . GLU A 1 225 ? 17.259 9.821 19.328 1.00 27.68 223 GLU A C 1
ATOM 1752 O O . GLU A 1 225 ? 17.790 10.110 20.398 1.00 26.68 223 GLU A O 1
ATOM 1758 N N . VAL A 1 226 ? 15.994 10.110 19.075 1.00 26.48 224 VAL A N 1
ATOM 1759 C CA . VAL A 1 226 ? 15.245 10.795 20.107 1.00 25.77 224 VAL A CA 1
ATOM 1760 C C . VAL A 1 226 ? 14.531 9.797 21.032 1.00 25.42 224 VAL A C 1
ATOM 1761 O O . VAL A 1 226 ? 13.860 10.194 21.970 1.00 26.36 224 VAL A O 1
ATOM 1765 N N . MET A 1 227 ? 14.681 8.506 20.751 1.00 24.39 225 MET A N 1
ATOM 1766 C CA . MET A 1 227 ? 14.061 7.438 21.545 1.00 24.24 225 MET A CA 1
ATOM 1767 C C . MET A 1 227 ? 14.875 7.120 22.802 1.00 23.83 225 MET A C 1
ATOM 1768 O O . MET A 1 227 ? 16.089 7.175 22.761 1.00 23.69 225 MET A O 1
ATOM 1773 N N . ASP A 1 228 ? 14.203 6.769 23.902 1.00 23.41 226 ASP A N 1
ATOM 1774 C CA . ASP A 1 228 ? 14.873 6.212 25.079 1.00 23.52 226 ASP A CA 1
ATOM 1775 C C . ASP A 1 228 ? 15.569 4.884 24.741 1.00 24.18 226 ASP A C 1
ATOM 1776 O O . ASP A 1 228 ? 16.669 4.604 25.228 1.00 23.79 226 ASP A O 1
ATOM 1781 N N . TYR A 1 229 ? 14.905 4.061 23.921 1.00 24.02 227 TYR A N 1
ATOM 1782 C CA . TYR A 1 229 ? 15.442 2.769 23.523 1.00 24.57 227 TYR A CA 1
ATOM 1783 C C . TYR A 1 229 ? 15.280 2.620 22.029 1.00 24.18 227 TYR A C 1
ATOM 1784 O O . TYR A 1 229 ? 14.248 2.971 21.484 1.00 23.93 227 TYR A O 1
ATOM 1793 N N . ALA A 1 230 ? 16.324 2.155 21.358 1.00 24.27 228 ALA A N 1
ATOM 1794 C CA . ALA A 1 230 ? 16.269 2.006 19.897 1.00 24.68 228 ALA A CA 1
ATOM 1795 C C . ALA A 1 230 ? 16.984 0.736 19.488 1.00 24.83 228 ALA A C 1
ATOM 1796 O O . ALA A 1 230 ? 18.052 0.425 20.028 1.00 24.68 228 ALA A O 1
ATOM 1798 N N . VAL A 1 231 ? 16.368 -0.012 18.571 1.00 25.10 229 VAL A N 1
ATOM 1799 C CA . VAL A 1 231 ? 16.960 -1.228 18.023 1.00 25.53 229 VAL A CA 1
ATOM 1800 C C . VAL A 1 231 ? 16.838 -1.249 16.507 1.00 26.14 229 VAL A C 1
ATOM 1801 O O . VAL A 1 231 ? 15.913 -0.654 15.922 1.00 26.09 229 VAL A O 1
ATOM 1805 N N . ILE A 1 232 ? 17.819 -1.903 15.887 1.00 26.86 230 ILE A N 1
ATOM 1806 C CA . ILE A 1 232 ? 17.759 -2.304 14.489 1.00 27.42 230 ILE A CA 1
ATOM 1807 C C . ILE A 1 232 ? 17.250 -3.733 14.458 1.00 28.39 230 ILE A C 1
ATOM 1808 O O . ILE A 1 232 ? 17.764 -4.593 15.174 1.00 27.58 230 ILE A O 1
ATOM 1813 N N . VAL A 1 233 ? 16.233 -3.983 13.644 1.00 29.95 231 VAL A N 1
ATOM 1814 C CA . VAL A 1 233 ? 15.750 -5.343 13.464 1.00 32.01 231 VAL A CA 1
ATOM 1815 C C . VAL A 1 233 ? 16.035 -5.783 12.039 1.00 33.30 231 VAL A C 1
ATOM 1816 O O . VAL A 1 233 ? 15.821 -5.018 11.089 1.00 33.50 231 VAL A O 1
ATOM 1820 N N . LYS A 1 234 ? 16.547 -7.002 11.905 1.00 34.90 232 LYS A N 1
ATOM 1821 C CA . LYS A 1 234 ? 16.744 -7.623 10.610 1.00 37.32 232 LYS A CA 1
ATOM 1822 C C . LYS A 1 234 ? 15.998 -8.966 10.531 1.00 38.35 232 LYS A C 1
ATOM 1823 O O . LYS A 1 234 ? 16.186 -9.832 11.383 1.00 38.23 232 LYS A O 1
ATOM 1829 N N . GLY A 1 235 ? 15.167 -9.135 9.504 1.00 40.44 233 GLY A N 1
ATOM 1830 C CA . GLY A 1 235 ? 14.630 -10.455 9.135 1.00 43.53 233 GLY A CA 1
ATOM 1831 C C . GLY A 1 235 ? 15.739 -11.496 9.025 1.00 45.70 233 GLY A C 1
ATOM 1832 O O . GLY A 1 235 ? 16.788 -11.220 8.459 1.00 46.44 233 GLY A O 1
ATOM 1833 N N . LEU A 1 236 ? 15.527 -12.681 9.595 1.00 47.93 234 LEU A N 1
ATOM 1834 C CA . LEU A 1 236 ? 16.564 -13.715 9.656 1.00 50.02 234 LEU A CA 1
ATOM 1835 C C . LEU A 1 236 ? 16.783 -14.391 8.300 1.00 51.68 234 LEU A C 1
ATOM 1836 O O . LEU A 1 236 ? 15.861 -14.446 7.465 1.00 52.04 234 LEU A O 1
ATOM 1841 N N . ASN A 1 237 ? 18.013 -14.877 8.083 1.00 53.36 235 ASN A N 1
ATOM 1842 C CA . ASN A 1 237 ? 18.342 -15.822 6.989 1.00 54.72 235 ASN A CA 1
ATOM 1843 C C . ASN A 1 237 ? 19.801 -16.290 7.014 1.00 54.96 235 ASN A C 1
ATOM 1844 O O . ASN A 1 237 ? 20.639 -15.712 7.718 1.00 55.35 235 ASN A O 1
ATOM 1849 N N . MET B 1 3 ? 61.343 24.856 48.481 1.00 54.62 1 MET B N 1
ATOM 1850 C CA . MET B 1 3 ? 60.929 23.421 48.484 1.00 54.48 1 MET B CA 1
ATOM 1851 C C . MET B 1 3 ? 59.425 23.289 48.328 1.00 53.48 1 MET B C 1
ATOM 1852 O O . MET B 1 3 ? 58.653 23.928 49.059 1.00 53.41 1 MET B O 1
ATOM 1857 N N . PHE B 1 4 ? 59.020 22.452 47.373 1.00 52.23 2 PHE B N 1
ATOM 1858 C CA . PHE B 1 4 ? 57.624 22.073 47.201 1.00 50.91 2 PHE B CA 1
ATOM 1859 C C . PHE B 1 4 ? 57.084 21.569 48.550 1.00 49.87 2 PHE B C 1
ATOM 1860 O O . PHE B 1 4 ? 57.800 20.880 49.295 1.00 49.80 2 PHE B O 1
ATOM 1868 N N . SER B 1 5 ? 55.834 21.924 48.861 1.00 48.11 3 SER B N 1
ATOM 1869 C CA . SER B 1 5 ? 55.160 21.454 50.084 1.00 46.28 3 SER B CA 1
ATOM 1870 C C . SER B 1 5 ? 53.645 21.407 49.906 1.00 44.21 3 SER B C 1
ATOM 1871 O O . SER B 1 5 ? 53.064 22.341 49.357 1.00 44.42 3 SER B O 1
ATOM 1874 N N . ILE B 1 6 ? 53.007 20.329 50.370 1.00 41.48 4 ILE B N 1
ATOM 1875 C CA . ILE B 1 6 ? 51.544 20.268 50.357 1.00 38.37 4 ILE B CA 1
ATOM 1876 C C . ILE B 1 6 ? 50.988 20.893 51.624 1.00 36.21 4 ILE B C 1
ATOM 1877 O O . ILE B 1 6 ? 51.192 20.387 52.735 1.00 36.29 4 ILE B O 1
ATOM 1882 N N . GLN B 1 7 ? 50.280 21.997 51.429 1.00 32.75 5 GLN B N 1
ATOM 1883 C CA . GLN B 1 7 ? 49.714 22.770 52.505 1.00 29.60 5 GLN B CA 1
ATOM 1884 C C . GLN B 1 7 ? 48.651 21.988 53.246 1.00 27.20 5 GLN B C 1
ATOM 1885 O O . GLN B 1 7 ? 47.95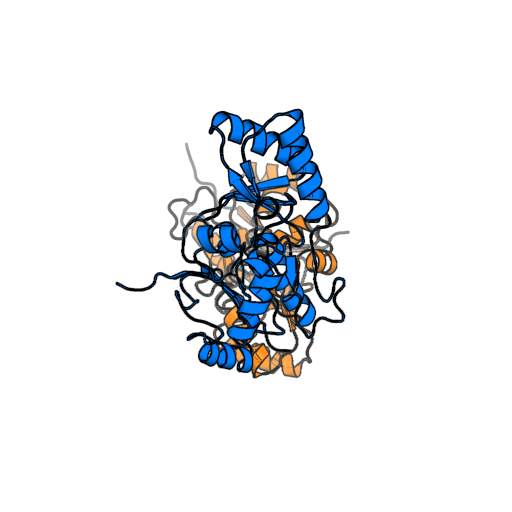4 21.156 52.657 1.00 25.22 5 GLN B O 1
ATOM 1891 N N . GLN B 1 8 ? 48.538 22.266 54.541 1.00 24.33 6 GLN B N 1
ATOM 1892 C CA . GLN B 1 8 ? 47.428 21.756 55.311 1.00 23.39 6 GLN B CA 1
ATOM 1893 C C . GLN B 1 8 ? 46.116 22.188 54.648 1.00 21.60 6 GLN B C 1
ATOM 1894 O O . GLN B 1 8 ? 45.926 23.372 54.369 1.00 21.29 6 GLN B O 1
ATOM 1900 N N . PRO B 1 9 ? 45.226 21.236 54.370 1.00 20.21 7 PRO B N 1
ATOM 1901 C CA . PRO B 1 9 ? 43.968 21.633 53.733 1.00 19.39 7 PRO B CA 1
ATOM 1902 C C . PRO B 1 9 ? 43.048 22.430 54.653 1.00 18.57 7 PRO B C 1
ATOM 1903 O O . PRO B 1 9 ? 42.851 22.058 55.809 1.00 18.57 7 PRO B O 1
ATOM 1907 N N . LEU B 1 10 ? 42.514 23.530 54.133 1.00 17.41 8 LEU B N 1
ATOM 1908 C CA . LEU B 1 10 ? 41.538 24.343 54.842 1.00 17.56 8 LEU B CA 1
ATOM 1909 C C . LEU B 1 10 ? 40.351 24.386 53.911 1.00 17.50 8 LEU B C 1
ATOM 1910 O O . LEU B 1 10 ? 40.388 25.034 52.864 1.00 16.92 8 LEU B O 1
ATOM 1915 N N . LEU B 1 11 ? 39.301 23.672 54.290 1.00 17.60 9 LEU B N 1
ATOM 1916 C CA . LEU B 1 11 ? 38.217 23.389 53.352 1.00 17.32 9 LEU B CA 1
ATOM 1917 C C . LEU B 1 11 ? 36.922 24.004 53.805 1.00 17.61 9 LEU B C 1
ATOM 1918 O O . LEU B 1 11 ? 36.493 23.830 54.961 1.00 16.86 9 LEU B O 1
ATOM 1923 N N . VAL B 1 12 ? 36.287 24.699 52.865 1.00 18.48 10 VAL B N 1
ATOM 1924 C CA . VAL B 1 12 ? 34.975 25.267 53.096 1.00 18.24 10 VAL B CA 1
ATOM 1925 C C . VAL B 1 12 ? 33.937 24.405 52.396 1.00 18.65 10 VAL B C 1
ATOM 1926 O O . VAL B 1 12 ? 34.022 24.203 51.191 1.00 18.88 10 VAL B O 1
ATOM 1930 N N . PHE B 1 13 ? 32.952 23.903 53.153 1.00 19.20 11 PHE B N 1
ATOM 1931 C CA . PHE B 1 13 ? 31.774 23.261 52.549 1.00 19.07 11 PHE B CA 1
ATOM 1932 C C . PHE B 1 13 ? 30.568 24.210 52.492 1.00 20.04 11 PHE B C 1
ATOM 1933 O O . PHE B 1 13 ? 29.999 24.574 53.527 1.00 19.32 11 PHE B O 1
ATOM 1941 N N . SER B 1 14 ? 30.193 24.613 51.272 1.00 21.10 12 SER B N 1
ATOM 1942 C CA . SER B 1 14 ? 29.150 25.621 51.098 1.00 22.64 12 SER B CA 1
ATOM 1943 C C . SER B 1 14 ? 27.828 25.028 50.637 1.00 23.93 12 SER B C 1
ATOM 1944 O O . SER B 1 14 ? 27.711 24.543 49.510 1.00 23.67 12 SER B O 1
ATOM 1947 N N . ASP B 1 15 ? 26.835 25.064 51.513 1.00 26.23 13 ASP B N 1
ATOM 1948 C CA . ASP B 1 15 ? 25.477 24.670 51.140 1.00 29.48 13 ASP B CA 1
ATOM 1949 C C . ASP B 1 15 ? 24.595 25.909 51.274 1.00 31.24 13 ASP B C 1
ATOM 1950 O O . ASP B 1 15 ? 23.803 26.021 52.196 1.00 31.73 13 ASP B O 1
ATOM 1955 N N . LEU B 1 16 ? 24.769 26.859 50.372 1.00 34.14 14 LEU B N 1
ATOM 1956 C CA . LEU B 1 16 ? 24.065 28.133 50.492 1.00 37.55 14 LEU B CA 1
ATOM 1957 C C . LEU B 1 16 ? 23.220 28.418 49.248 1.00 40.54 14 LEU B C 1
ATOM 1958 O O . LEU B 1 16 ? 23.539 29.310 48.452 1.00 41.29 14 LEU B O 1
ATOM 1963 N N . ASP B 1 17 ? 22.159 27.625 49.084 1.00 43.93 15 ASP B N 1
ATOM 1964 C CA . ASP B 1 17 ? 21.091 27.917 48.122 1.00 47.04 15 ASP B CA 1
ATOM 1965 C C . ASP B 1 17 ? 20.428 29.248 48.451 1.00 48.16 15 ASP B C 1
ATOM 1966 O O . ASP B 1 17 ? 19.980 29.461 49.576 1.00 49.24 15 ASP B O 1
ATOM 1971 N N . GLY B 1 18 ? 20.386 30.152 47.482 1.00 49.28 16 GLY B N 1
ATOM 1972 C CA . GLY B 1 18 ? 19.597 31.378 47.620 1.00 50.38 16 GLY B CA 1
ATOM 1973 C C . GLY B 1 18 ? 20.128 32.404 48.607 1.00 50.89 16 GLY B C 1
ATOM 1974 O O . GLY B 1 18 ? 19.397 33.323 49.011 1.00 51.11 16 GLY B O 1
ATOM 1975 N N . THR B 1 19 ? 21.387 32.236 49.008 1.00 51.18 17 THR B N 1
ATOM 1976 C CA . THR B 1 19 ? 22.113 33.264 49.760 1.00 51.32 17 THR B CA 1
ATOM 1977 C C . THR B 1 19 ? 23.306 33.767 48.932 1.00 51.50 17 THR B C 1
ATOM 1978 O O . THR B 1 19 ? 23.448 34.971 48.710 1.00 51.42 17 THR B O 1
ATOM 1982 N N . LEU B 1 20 ? 24.137 32.832 48.464 1.00 51.75 18 LEU B N 1
ATOM 1983 C CA . LEU B 1 20 ? 25.375 33.138 47.736 1.00 52.32 18 LEU B CA 1
ATOM 1984 C C . LEU B 1 20 ? 25.143 33.533 46.278 1.00 53.01 18 LEU B C 1
ATOM 1985 O O . LEU B 1 20 ? 25.880 34.349 45.727 1.00 52.95 18 LEU B O 1
ATOM 1990 N N . LEU B 1 21 ? 24.127 32.937 45.661 1.00 54.24 19 LEU B N 1
ATOM 1991 C CA . LEU B 1 21 ? 23.843 33.155 44.244 1.00 55.60 19 LEU B CA 1
ATOM 1992 C C . LEU B 1 21 ? 22.943 34.360 44.027 1.00 56.75 19 LEU B C 1
ATOM 1993 O O . LEU B 1 21 ? 22.128 34.703 44.886 1.00 56.99 19 LEU B O 1
ATOM 1998 N N . ASP B 1 22 ? 23.118 35.011 42.884 1.00 58.29 20 ASP B N 1
ATOM 1999 C CA . ASP B 1 22 ? 22.147 35.979 42.408 1.00 60.17 20 ASP B CA 1
ATOM 2000 C C . ASP B 1 22 ? 21.108 35.213 41.568 1.00 60.88 20 ASP B C 1
ATOM 2001 O O . ASP B 1 22 ? 21.462 34.542 40.594 1.00 61.17 20 ASP B O 1
ATOM 2006 N N . SER B 1 23 ? 19.839 35.303 41.968 1.00 61.89 21 SER B N 1
ATOM 2007 C CA . SER B 1 23 ? 18.761 34.469 41.405 1.00 62.92 21 SER B CA 1
ATOM 2008 C C . SER B 1 23 ? 18.400 34.812 39.960 1.00 63.36 21 SER B C 1
ATOM 2009 O O . SER B 1 23 ? 18.468 33.953 39.070 1.00 63.60 21 SER B O 1
ATOM 2012 N N . HIS B 1 24 ? 18.009 36.065 39.735 1.00 63.71 22 HIS B N 1
ATOM 2013 C CA . HIS B 1 24 ? 17.686 36.532 38.392 1.00 63.92 22 HIS B CA 1
ATOM 2014 C C . HIS B 1 24 ? 18.961 36.623 37.538 1.00 63.09 22 HIS B C 1
ATOM 2015 O O . HIS B 1 24 ? 18.913 36.390 36.322 1.00 63.43 22 HIS B O 1
ATOM 2022 N N . SER B 1 25 ? 20.092 36.931 38.182 1.00 61.69 23 SER B N 1
ATOM 2023 C CA . SER B 1 25 ? 21.375 37.083 37.473 1.00 60.17 23 SER B CA 1
ATOM 2024 C C . SER B 1 25 ? 21.956 35.791 36.876 1.00 58.68 23 SER B C 1
ATOM 2025 O O . SER B 1 25 ? 21.652 34.666 37.297 1.00 58.67 23 SER B O 1
ATOM 2028 N N . TYR B 1 26 ? 22.860 36.015 35.934 1.00 56.52 24 TYR B N 1
ATOM 2029 C CA . TYR B 1 26 ? 23.127 35.134 34.824 1.00 54.12 24 TYR B CA 1
ATOM 2030 C C . TYR B 1 26 ? 24.339 34.238 35.050 1.00 51.36 24 TYR B C 1
ATOM 2031 O O . TYR B 1 26 ? 24.487 33.528 36.056 1.00 50.52 24 TYR B O 1
ATOM 2040 N N . ASP B 1 27 ? 25.203 34.311 34.043 1.00 47.87 25 ASP B N 1
ATOM 2041 C CA . ASP B 1 27 ? 26.544 33.790 34.053 1.00 44.20 25 ASP B CA 1
ATOM 2042 C C . ASP B 1 27 ? 27.414 34.684 34.914 1.00 40.80 25 ASP B C 1
ATOM 2043 O O . ASP B 1 27 ? 28.598 34.394 35.099 1.00 40.86 25 ASP B O 1
ATOM 2048 N N . TRP B 1 28 ? 26.831 35.779 35.412 1.00 36.43 26 TRP B N 1
ATOM 2049 C CA . TRP B 1 28 ? 27.577 36.786 36.148 1.00 32.51 26 TRP B CA 1
ATOM 2050 C C . TRP B 1 28 ? 27.195 36.807 37.600 1.00 30.39 26 TRP B C 1
ATOM 2051 O O . TRP B 1 28 ? 26.225 37.443 38.004 1.00 29.61 26 TRP B O 1
ATOM 2062 N N . GLN B 1 29 ? 28.004 36.106 38.383 1.00 28.24 27 GLN B N 1
ATOM 2063 C CA . GLN B 1 29 ? 27.774 35.941 39.804 1.00 26.31 27 GLN B CA 1
ATOM 2064 C C . GLN B 1 29 ? 28.604 36.929 40.616 1.00 24.55 27 GLN B C 1
ATOM 2065 O O . GLN B 1 29 ? 29.820 36.992 40.462 1.00 24.16 27 GLN B O 1
ATOM 2071 N N . PRO B 1 30 ? 27.950 37.693 41.498 1.00 23.02 28 PRO B N 1
ATOM 2072 C CA . PRO B 1 30 ? 28.665 38.632 42.375 1.00 22.48 28 PRO B CA 1
ATOM 2073 C C . PRO B 1 30 ? 29.805 38.002 43.211 1.00 21.89 28 PRO B C 1
ATOM 2074 O O . PRO B 1 30 ? 30.763 38.698 43.550 1.00 21.27 28 PRO B O 1
ATOM 2078 N N . ALA B 1 31 ? 29.701 36.702 43.511 1.00 20.82 29 ALA B N 1
ATOM 2079 C CA . ALA B 1 31 ? 30.647 36.042 44.392 1.00 20.05 29 ALA B CA 1
ATOM 2080 C C . ALA B 1 31 ? 31.909 35.651 43.661 1.00 19.65 29 ALA B C 1
ATOM 2081 O O . ALA B 1 31 ? 32.921 35.410 44.304 1.00 19.25 29 ALA B O 1
ATOM 2083 N N . ALA B 1 32 ? 31.839 35.581 42.327 1.00 19.19 30 ALA B N 1
ATOM 2084 C CA . ALA B 1 32 ? 32.928 35.025 41.515 1.00 18.96 30 ALA B CA 1
ATOM 2085 C C . ALA B 1 32 ? 34.331 35.635 41.723 1.00 18.79 30 ALA B C 1
ATOM 2086 O O . ALA B 1 32 ? 35.288 34.882 41.898 1.00 18.18 30 ALA B O 1
ATOM 2088 N N . PRO B 1 33 ? 34.464 36.989 41.683 1.00 18.93 31 PRO B N 1
ATOM 2089 C CA . PRO B 1 33 ? 35.766 37.620 41.950 1.00 18.90 31 PRO B CA 1
ATOM 2090 C C . PRO B 1 33 ? 36.341 37.201 43.301 1.00 19.13 31 PRO B C 1
ATOM 2091 O O . PRO B 1 33 ? 37.555 37.060 43.432 1.00 19.81 31 PRO B O 1
ATOM 2095 N N . TRP B 1 34 ? 35.463 37.051 44.295 1.00 19.05 32 TRP B N 1
ATOM 2096 C CA . TRP B 1 34 ? 35.841 36.751 45.665 1.00 19.04 32 TRP B CA 1
ATOM 2097 C C . TRP B 1 34 ? 36.284 35.300 45.731 1.00 19.57 32 TRP B C 1
ATOM 2098 O O . TRP B 1 34 ? 37.382 35.000 46.195 1.00 19.15 32 TRP B O 1
ATOM 2109 N N . LEU B 1 35 ? 35.428 34.405 45.242 1.00 19.60 33 LEU B N 1
ATOM 2110 C CA . LEU B 1 35 ? 35.733 32.973 45.302 1.00 20.31 33 LEU B CA 1
ATOM 2111 C C . LEU B 1 35 ? 36.960 32.609 44.457 1.00 20.77 33 LEU B C 1
ATOM 2112 O O . LEU B 1 35 ? 37.699 31.689 44.807 1.00 21.37 33 LEU B O 1
ATOM 2117 N N . THR B 1 36 ? 37.196 33.362 43.385 1.00 21.14 34 THR B N 1
ATOM 2118 C CA . THR B 1 36 ? 38.417 33.229 42.577 1.00 21.92 34 THR B CA 1
ATOM 2119 C C . THR B 1 36 ? 39.722 33.486 43.354 1.00 22.14 34 THR B C 1
ATOM 2120 O O . THR B 1 36 ? 40.644 32.683 43.271 1.00 22.62 34 THR B O 1
ATOM 2124 N N . ARG B 1 37 ? 39.794 34.575 44.124 1.00 22.95 35 ARG B N 1
ATOM 2125 C CA . ARG B 1 37 ? 40.976 34.837 44.968 1.00 23.03 35 ARG B CA 1
ATOM 2126 C C . ARG B 1 37 ? 41.146 33.802 46.093 1.00 23.97 35 ARG B C 1
ATOM 2127 O O . ARG B 1 37 ? 42.260 33.422 46.392 1.00 24.41 35 ARG B O 1
ATOM 2135 N N . LEU B 1 38 ? 40.056 33.329 46.700 1.00 24.26 36 LEU B N 1
ATOM 2136 C CA . LEU B 1 38 ? 40.162 32.239 47.681 1.00 25.49 36 LEU B CA 1
ATOM 2137 C C . LEU B 1 38 ? 40.767 30.959 47.077 1.00 25.88 36 LEU B C 1
ATOM 2138 O O . LEU B 1 38 ? 41.636 30.305 47.666 1.00 25.71 36 LEU B O 1
ATOM 2143 N N . ARG B 1 39 ? 40.307 30.605 45.892 1.00 26.47 37 ARG B N 1
ATOM 2144 C CA . ARG B 1 39 ? 40.859 29.460 45.219 1.00 27.83 37 ARG B CA 1
ATOM 2145 C C . ARG B 1 39 ? 42.371 29.603 44.996 1.00 28.22 37 ARG B C 1
ATOM 2146 O O . ARG B 1 39 ? 43.123 28.662 45.199 1.00 28.28 37 ARG B O 1
ATOM 2154 N N . GLU B 1 40 ? 42.800 30.790 44.583 1.00 29.31 38 GLU B N 1
ATOM 2155 C CA . GLU B 1 40 ? 44.207 31.064 44.285 1.00 30.04 38 GLU B CA 1
ATOM 2156 C C . GLU B 1 40 ? 45.091 31.063 45.537 1.00 29.06 38 GLU B C 1
ATOM 2157 O O . GLU B 1 40 ? 46.281 30.735 45.457 1.00 29.96 38 GLU B O 1
ATOM 2163 N N . ALA B 1 41 ? 44.512 31.428 46.681 1.00 27.46 39 ALA B N 1
ATOM 2164 C CA . ALA B 1 41 ? 45.162 31.281 47.979 1.00 26.16 39 ALA B CA 1
ATOM 2165 C C . ALA B 1 41 ? 45.061 29.877 48.606 1.00 25.14 39 ALA B C 1
ATOM 2166 O O . ALA B 1 41 ? 45.520 29.682 49.729 1.00 25.21 39 ALA B O 1
ATOM 2168 N N . ASN B 1 42 ? 44.447 28.922 47.909 1.00 24.41 40 ASN B N 1
ATOM 2169 C CA . ASN B 1 42 ? 44.276 27.531 48.409 1.00 24.29 40 ASN B CA 1
ATOM 2170 C C . ASN B 1 42 ? 43.342 27.413 49.620 1.00 23.52 40 ASN B C 1
ATOM 2171 O O . ASN B 1 42 ? 43.644 26.714 50.605 1.00 23.68 40 ASN B O 1
ATOM 2176 N N . VAL B 1 43 ? 42.210 28.106 49.542 1.00 22.65 41 VAL B N 1
ATOM 2177 C CA . VAL B 1 43 ? 41.090 27.895 50.466 1.00 22.35 41 VAL B CA 1
ATOM 2178 C C . VAL B 1 43 ? 39.946 27.385 49.580 1.00 22.09 41 VAL B C 1
ATOM 2179 O O . VAL B 1 43 ? 39.147 28.195 49.112 1.00 22.90 41 VAL B O 1
ATOM 2183 N N . PRO B 1 44 ? 39.918 26.062 49.279 1.00 21.16 42 PRO B N 1
ATOM 2184 C CA . PRO B 1 44 ? 38.925 25.492 48.377 1.00 21.00 42 PRO B CA 1
ATOM 2185 C C . PRO B 1 44 ? 37.519 25.610 48.968 1.00 20.34 42 PRO B C 1
ATOM 2186 O O . PRO B 1 44 ? 37.334 25.311 50.149 1.00 19.64 42 PRO B O 1
ATOM 2190 N N . VAL B 1 45 ? 36.573 26.077 48.153 1.00 19.62 43 VAL B N 1
ATOM 2191 C CA . VAL B 1 45 ? 35.168 26.166 48.512 1.00 19.15 43 VAL B CA 1
ATOM 2192 C C . VAL B 1 45 ? 34.479 25.040 47.735 1.00 19.50 43 VAL B C 1
ATOM 2193 O O . VAL B 1 45 ? 34.484 25.015 46.497 1.00 19.10 43 VAL B O 1
ATOM 2197 N N . ILE B 1 46 ? 33.945 24.087 48.493 1.00 19.35 44 ILE B N 1
ATOM 2198 C CA . ILE B 1 46 ? 33.321 22.891 47.957 1.00 18.92 44 ILE B CA 1
ATOM 2199 C C . ILE B 1 46 ? 31.809 23.099 48.003 1.00 18.79 44 ILE B C 1
ATOM 2200 O O . ILE B 1 46 ? 31.186 23.083 49.076 1.00 18.27 44 ILE B O 1
ATOM 2205 N N . LEU B 1 47 ? 31.227 23.341 46.834 1.00 18.61 45 LEU B N 1
ATOM 2206 C CA . LEU B 1 47 ? 29.774 23.500 46.721 1.00 19.51 45 LEU B CA 1
ATOM 2207 C C . LEU B 1 47 ? 29.092 22.184 47.013 1.00 19.43 45 LEU B C 1
ATOM 2208 O O . LEU B 1 47 ? 29.484 21.155 46.467 1.00 18.80 45 LEU B O 1
ATOM 2213 N N . CYS B 1 48 ? 28.075 22.237 47.865 1.00 20.26 46 CYS B N 1
ATOM 2214 C CA A CYS B 1 48 ? 27.284 21.072 48.199 0.50 20.83 46 CYS B CA 1
ATOM 2215 C CA B CYS B 1 48 ? 27.263 21.062 48.215 0.50 20.51 46 CYS B CA 1
ATOM 2216 C C . CYS B 1 48 ? 25.795 21.409 48.034 1.00 21.28 46 CYS B C 1
ATOM 2217 O O . CYS B 1 48 ? 25.338 22.454 48.502 1.00 21.78 46 CYS B O 1
ATOM 2222 N N . SER B 1 49 ? 25.047 20.522 47.388 1.00 21.31 47 SER B N 1
ATOM 2223 C CA . SER B 1 49 ? 23.703 20.841 46.968 1.00 22.26 47 SER B CA 1
ATOM 2224 C C . SER B 1 49 ? 22.877 19.611 46.657 1.00 22.86 47 SER B C 1
ATOM 2225 O O . SER B 1 49 ? 23.422 18.524 46.427 1.00 22.47 47 SER B O 1
ATOM 2228 N N . SER B 1 50 ? 21.559 19.822 46.610 1.00 24.29 48 SER B N 1
ATOM 2229 C CA . SER B 1 50 ? 20.592 18.862 46.051 1.00 26.28 48 SER B CA 1
ATOM 2230 C C . SER B 1 50 ? 20.458 18.926 44.532 1.00 26.78 48 SER B C 1
ATOM 2231 O O . SER B 1 50 ? 19.842 18.045 43.940 1.00 27.60 48 SER B O 1
ATOM 2234 N N . LYS B 1 51 ? 21.044 19.951 43.910 1.00 27.03 49 LYS B N 1
ATOM 2235 C CA . LYS B 1 51 ? 20.998 20.151 42.465 1.00 27.17 49 LYS B CA 1
ATOM 2236 C C . LYS B 1 51 ? 21.792 19.103 41.724 1.00 27.13 49 LYS B C 1
ATOM 2237 O O . LYS B 1 51 ? 22.663 18.447 42.294 1.00 27.22 49 LYS B O 1
ATOM 2243 N N . THR B 1 52 ? 21.514 18.989 40.430 1.00 27.00 50 THR B N 1
ATOM 2244 C CA . THR B 1 52 ? 22.119 17.990 39.578 1.00 27.40 50 THR B CA 1
ATOM 2245 C C . THR B 1 52 ? 23.578 18.321 39.347 1.00 27.39 50 THR B C 1
ATOM 2246 O O . THR B 1 52 ? 24.001 19.479 39.468 1.00 26.69 50 THR B O 1
ATOM 2250 N N . SER B 1 53 ? 24.346 17.295 39.015 1.00 27.77 51 SER B N 1
ATOM 2251 C CA . SER B 1 53 ? 25.739 17.464 38.637 1.00 28.93 51 SER B CA 1
ATOM 2252 C C . SER B 1 53 ? 25.948 18.523 37.543 1.00 29.10 51 SER B C 1
ATOM 2253 O O . SER B 1 53 ? 26.840 19.365 37.655 1.00 30.69 51 SER B O 1
ATOM 2256 N N . ALA B 1 54 ? 25.112 18.499 36.512 1.00 28.82 52 ALA B N 1
ATOM 2257 C CA . ALA B 1 54 ? 25.264 19.370 35.343 1.00 28.57 52 ALA B CA 1
ATOM 2258 C C . ALA B 1 54 ? 25.032 20.858 35.691 1.00 28.14 52 ALA B C 1
ATOM 2259 O O . ALA B 1 54 ? 25.772 21.732 35.242 1.00 28.38 52 ALA B O 1
ATOM 2261 N N . GLU B 1 55 ? 23.978 21.104 36.465 1.00 27.35 53 GLU B N 1
ATOM 2262 C CA A GLU B 1 55 ? 23.643 22.408 36.998 0.50 27.02 53 GLU B CA 1
ATOM 2263 C CA B GLU B 1 55 ? 23.660 22.425 36.969 0.50 27.58 53 GLU B CA 1
ATOM 2264 C C . GLU B 1 55 ? 24.772 22.916 37.917 1.00 27.88 53 GLU B C 1
ATOM 2265 O O . GLU B 1 55 ? 25.267 24.041 37.769 1.00 26.91 53 GLU B O 1
ATOM 2276 N N . MET B 1 56 ? 25.176 22.069 38.871 1.00 28.05 54 MET B N 1
ATOM 2277 C CA . MET B 1 56 ? 26.271 22.384 39.786 1.00 28.61 54 MET B CA 1
ATOM 2278 C C . MET B 1 56 ? 27.571 22.748 39.070 1.00 28.55 54 MET B C 1
ATOM 2279 O O . MET B 1 56 ? 28.285 23.661 39.503 1.00 27.18 54 MET B O 1
ATOM 2284 N N . LEU B 1 57 ? 27.879 22.020 37.991 1.00 28.64 55 LEU B N 1
ATOM 2285 C CA . LEU B 1 57 ? 29.131 22.230 37.250 1.00 28.81 55 LEU B CA 1
ATOM 2286 C C . LEU B 1 57 ? 29.120 23.562 36.515 1.00 29.09 55 LEU B C 1
ATOM 2287 O O . LEU B 1 57 ? 30.141 24.236 36.416 1.00 29.29 55 LEU B O 1
ATOM 2292 N N . TYR B 1 58 ? 27.959 23.941 35.994 1.00 29.97 56 TYR B N 1
ATOM 2293 C CA . TYR B 1 58 ? 27.811 25.243 35.347 1.00 30.47 56 TYR B CA 1
ATOM 2294 C C . TYR B 1 58 ? 27.900 26.357 36.392 1.00 29.51 56 TYR B C 1
ATOM 2295 O O . TYR B 1 58 ? 28.654 27.298 36.208 1.00 29.44 56 TYR B O 1
ATOM 2304 N N . LEU B 1 59 ? 27.149 26.231 37.488 1.00 28.62 57 LEU B N 1
ATOM 2305 C CA . LEU B 1 59 ? 27.268 27.154 38.623 1.00 28.66 57 LEU B CA 1
ATOM 2306 C C . LEU B 1 59 ? 28.710 27.270 39.188 1.00 28.08 57 LEU B C 1
ATOM 2307 O O . LEU B 1 59 ? 29.193 28.350 39.461 1.00 27.91 57 LEU B O 1
ATOM 2312 N N . GLN B 1 60 ? 29.392 26.150 39.326 1.00 28.24 58 GLN B N 1
ATOM 2313 C CA . GLN B 1 60 ? 30.780 26.134 39.763 1.00 28.74 58 GLN B CA 1
ATOM 2314 C C . GLN B 1 60 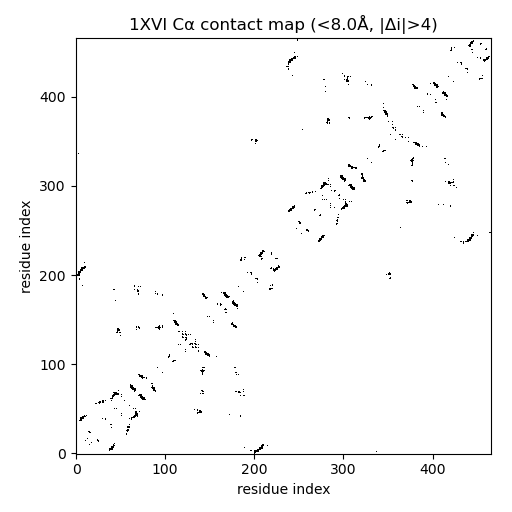? 31.664 26.991 38.844 1.00 29.13 58 GLN B C 1
ATOM 2315 O O . GLN B 1 60 ? 32.462 27.817 39.303 1.00 28.45 58 GLN B O 1
ATOM 2321 N N . LYS B 1 61 ? 31.493 26.803 37.544 1.00 30.34 59 LYS B N 1
ATOM 2322 C CA . LYS B 1 61 ? 32.221 27.580 36.541 1.00 31.14 59 LYS B CA 1
ATOM 2323 C C . LYS B 1 61 ? 31.942 29.092 36.647 1.00 31.38 59 LYS B C 1
ATOM 2324 O O . LYS B 1 61 ? 32.872 29.887 36.565 1.00 32.31 59 LYS B O 1
ATOM 2330 N N . THR B 1 62 ? 30.690 29.498 36.876 1.00 30.89 60 THR B N 1
ATOM 2331 C CA . THR B 1 62 ? 30.382 30.925 36.961 1.00 30.47 60 THR B CA 1
ATOM 2332 C C . THR B 1 62 ? 30.799 31.579 38.286 1.00 30.74 60 THR B C 1
ATOM 2333 O O . THR B 1 62 ? 30.787 32.823 38.401 1.00 30.53 60 THR B O 1
ATOM 2337 N N . LEU B 1 63 ? 31.110 30.751 39.285 1.00 30.02 61 LEU B N 1
ATOM 2338 C CA . LEU B 1 63 ? 31.582 31.227 40.587 1.00 29.73 61 LEU B CA 1
ATOM 2339 C C . LEU B 1 63 ? 33.099 31.206 40.650 1.00 29.41 61 LEU B C 1
ATOM 2340 O O . LEU B 1 63 ? 33.689 31.629 41.637 1.00 29.83 61 LEU B O 1
ATOM 2345 N N . GLY B 1 64 ? 33.723 30.711 39.588 1.00 29.47 62 GLY B N 1
ATOM 2346 C CA . GLY B 1 64 ? 35.181 30.656 39.495 1.00 28.97 62 GLY B CA 1
ATOM 2347 C C . GLY B 1 64 ? 35.809 29.512 40.274 1.00 28.75 62 GLY B C 1
ATOM 2348 O O . GLY B 1 64 ? 36.961 29.607 40.679 1.00 29.16 62 GLY B O 1
ATOM 2349 N N . LEU B 1 65 ? 35.075 28.408 40.424 1.00 27.81 63 LEU B N 1
ATOM 2350 C CA . LEU B 1 65 ? 35.503 27.280 41.249 1.00 26.77 63 LEU B CA 1
ATOM 2351 C C . LEU B 1 65 ? 35.705 25.978 40.496 1.00 26.83 63 LEU B C 1
ATOM 2352 O O . LEU B 1 65 ? 35.851 24.938 41.132 1.00 26.54 63 LEU B O 1
ATOM 2357 N N . GLN B 1 66 ? 35.740 26.040 39.160 1.00 26.67 64 GLN B N 1
ATOM 2358 C CA . GLN B 1 66 ? 35.854 24.865 38.303 1.00 27.18 64 GLN B CA 1
ATOM 2359 C C . GLN B 1 66 ? 37.146 24.112 38.559 1.00 26.11 64 GLN B C 1
ATOM 2360 O O . GLN B 1 66 ? 38.187 24.708 38.717 1.00 26.41 64 GLN B O 1
ATOM 2366 N N . GLY B 1 67 ? 37.090 22.787 38.598 1.00 25.42 65 GLY B N 1
ATOM 2367 C CA . GLY B 1 67 ? 38.272 22.026 38.979 1.00 23.60 65 GLY B CA 1
ATOM 2368 C C . GLY B 1 67 ? 38.325 21.617 40.435 1.00 22.38 65 GLY B C 1
ATOM 2369 O O . GLY B 1 67 ? 39.152 20.787 40.820 1.00 21.97 65 GLY B O 1
ATOM 2370 N N . LEU B 1 68 ? 37.445 22.188 41.250 1.00 21.31 66 LEU B N 1
ATOM 2371 C CA . LEU B 1 68 ? 37.357 21.778 42.652 1.00 20.55 66 LEU B CA 1
ATOM 2372 C C . LEU B 1 68 ? 36.339 20.645 42.819 1.00 19.88 66 LEU B C 1
ATOM 2373 O O . LEU B 1 68 ? 35.484 20.446 41.966 1.00 18.82 66 LEU B O 1
ATOM 2378 N N . PRO B 1 69 ? 36.439 19.884 43.919 1.00 20.07 67 PRO B N 1
ATOM 2379 C CA . PRO B 1 69 ? 35.359 18.941 44.167 1.00 20.17 67 PRO B CA 1
ATOM 2380 C C . PRO B 1 69 ? 34.018 19.624 44.406 1.00 20.19 67 PRO B C 1
ATOM 2381 O O . PRO B 1 69 ? 33.937 20.830 44.729 1.00 20.17 67 PRO B O 1
ATOM 2385 N N . LEU B 1 70 ? 32.954 18.857 44.229 1.00 20.20 68 LEU B N 1
ATOM 2386 C CA . LEU B 1 70 ? 31.643 19.339 44.643 1.00 20.08 68 LEU B CA 1
ATOM 2387 C C . LEU B 1 70 ? 30.753 18.160 44.935 1.00 19.28 68 LEU B C 1
ATOM 2388 O O . LEU B 1 70 ? 31.010 17.042 44.468 1.00 19.23 68 LEU B O 1
ATOM 2393 N N . ILE B 1 71 ? 29.708 18.426 45.703 1.00 18.38 69 ILE B N 1
ATOM 2394 C CA . ILE B 1 71 ? 28.746 17.417 46.103 1.00 18.18 69 ILE B CA 1
ATOM 2395 C C . ILE B 1 71 ? 27.420 17.806 45.463 1.00 18.09 69 ILE B C 1
ATOM 2396 O O . ILE B 1 71 ? 26.900 18.878 45.717 1.00 16.95 69 ILE B O 1
ATOM 2401 N N . ALA B 1 72 ? 26.896 16.927 44.614 1.00 18.85 70 ALA B N 1
ATOM 2402 C CA . ALA B 1 72 ? 25.642 17.196 43.900 1.00 18.81 70 ALA B CA 1
ATOM 2403 C C . ALA B 1 72 ? 24.654 16.114 44.256 1.00 19.54 70 ALA B C 1
ATOM 2404 O O . ALA B 1 72 ? 25.022 15.102 44.877 1.00 19.48 70 ALA B O 1
ATOM 2406 N N . GLU B 1 73 ? 23.391 16.356 43.920 1.00 20.08 71 GLU B N 1
ATOM 2407 C CA . GLU B 1 73 ? 22.304 15.395 44.139 1.00 20.94 71 GLU B CA 1
ATOM 2408 C C . GLU B 1 73 ? 22.303 14.796 45.540 1.00 20.70 71 GLU B C 1
ATOM 2409 O O . GLU B 1 73 ? 22.126 13.578 45.710 1.00 20.67 71 GLU B O 1
ATOM 2415 N N . ASN B 1 74 ? 22.510 15.664 46.533 1.00 20.40 72 ASN B N 1
ATOM 2416 C CA . ASN B 1 74 ? 22.421 15.283 47.937 1.00 20.59 72 ASN B CA 1
ATOM 2417 C C . ASN B 1 74 ? 23.464 14.255 48.332 1.00 20.52 72 ASN B C 1
ATOM 2418 O O . ASN B 1 74 ? 23.231 13.443 49.219 1.00 20.63 72 ASN B O 1
ATOM 2423 N N . GLY B 1 75 ? 24.604 14.262 47.653 1.00 20.90 73 GLY B N 1
ATOM 2424 C CA . GLY B 1 75 ? 25.660 13.289 47.942 1.00 21.57 73 GLY B CA 1
ATOM 2425 C C . GLY B 1 75 ? 25.640 12.053 47.063 1.00 22.05 73 GLY B C 1
ATOM 2426 O O . GLY B 1 75 ? 26.522 11.205 47.183 1.00 22.79 73 GLY B O 1
ATOM 2427 N N . ALA B 1 76 ? 24.655 11.948 46.171 1.00 22.31 74 ALA B N 1
ATOM 2428 C CA . ALA B 1 76 ? 24.579 10.835 45.221 1.00 22.27 74 ALA B CA 1
ATOM 2429 C C . ALA B 1 76 ? 25.601 10.957 44.121 1.00 22.95 74 ALA B C 1
ATOM 2430 O O . ALA B 1 76 ? 25.918 9.957 43.464 1.00 23.47 74 ALA B O 1
ATOM 2432 N N . VAL B 1 77 ? 26.082 12.184 43.888 1.00 23.15 75 VAL B N 1
ATOM 2433 C CA . VAL B 1 77 ? 27.112 12.447 42.882 1.00 22.98 75 VAL B CA 1
ATOM 2434 C C . VAL B 1 77 ? 28.210 13.268 43.548 1.00 23.06 75 VAL B C 1
ATOM 2435 O O . VAL B 1 77 ? 27.917 14.269 44.222 1.00 22.74 75 VAL B O 1
ATOM 2439 N N . ILE B 1 78 ? 29.454 12.803 43.402 1.00 21.94 76 ILE B N 1
ATOM 2440 C CA . ILE B 1 78 ? 30.622 13.515 43.905 1.00 22.13 76 ILE B CA 1
ATOM 2441 C C . ILE B 1 78 ? 31.569 13.810 42.748 1.00 22.10 76 ILE B C 1
ATOM 2442 O O . ILE B 1 78 ? 32.116 12.898 42.136 1.00 21.67 76 ILE B O 1
ATOM 2447 N N . GLN B 1 79 ? 31.726 15.091 42.442 1.00 22.37 77 GLN B N 1
ATOM 2448 C CA . GLN B 1 79 ? 32.740 15.554 41.494 1.00 22.73 77 GLN B CA 1
ATOM 2449 C C . GLN B 1 79 ? 34.093 15.602 42.189 1.00 22.67 77 GLN B C 1
ATOM 2450 O O . GLN B 1 79 ? 34.222 16.211 43.246 1.00 22.82 77 GLN B O 1
ATOM 2456 N N . LEU B 1 80 ? 35.087 14.935 41.603 1.00 23.06 78 LEU B N 1
ATOM 2457 C CA . LEU B 1 80 ? 36.467 14.946 42.117 1.00 23.34 78 LEU B CA 1
ATOM 2458 C C . LEU B 1 80 ? 37.246 16.166 41.664 1.00 23.78 78 LEU B C 1
ATOM 2459 O O . LEU B 1 80 ? 36.988 16.707 40.597 1.00 23.55 78 LEU B O 1
ATOM 2464 N N . ALA B 1 81 ? 38.185 16.621 42.491 1.00 24.74 79 ALA B N 1
ATOM 2465 C CA . ALA B 1 81 ? 39.123 17.659 42.048 1.00 26.26 79 ALA B CA 1
ATOM 2466 C C . ALA B 1 81 ? 39.756 17.265 40.709 1.00 27.16 79 ALA B C 1
ATOM 2467 O O . ALA B 1 81 ? 40.063 16.097 40.485 1.00 26.67 79 ALA B O 1
ATOM 2469 N N . GLU B 1 82 ? 39.905 18.246 39.821 1.00 29.67 80 GLU B N 1
ATOM 2470 C CA . GLU B 1 82 ? 40.667 18.110 38.568 1.00 32.26 80 GLU B CA 1
ATOM 2471 C C . GLU B 1 82 ? 42.028 17.415 38.703 1.00 31.88 80 GLU B C 1
ATOM 2472 O O . GLU B 1 82 ? 42.429 16.666 37.814 1.00 32.38 80 GLU B O 1
ATOM 2478 N N . GLN B 1 83 ? 42.727 17.658 39.807 1.00 32.11 81 GLN B N 1
ATOM 2479 C CA A GLN B 1 83 ? 44.069 17.129 40.066 0.50 32.15 81 GLN B CA 1
ATOM 2480 C CA B GLN B 1 83 ? 44.060 17.077 39.950 0.50 31.97 81 GLN B CA 1
ATOM 2481 C C . GLN B 1 83 ? 44.051 15.740 40.717 1.00 31.87 81 GLN B C 1
ATOM 2482 O O . GLN B 1 83 ? 45.107 15.225 41.135 1.00 31.93 81 GLN B O 1
ATOM 2493 N N . TRP B 1 84 ? 42.861 15.137 40.837 1.00 30.58 82 TRP B N 1
ATOM 2494 C CA . TRP B 1 84 ? 42.735 13.813 41.459 1.00 30.03 82 TRP B CA 1
ATOM 2495 C C . TRP B 1 84 ? 42.693 12.594 40.487 1.00 31.05 82 TRP B C 1
ATOM 2496 O O . TRP B 1 84 ? 42.180 11.541 40.848 1.00 30.37 82 TRP B O 1
ATOM 2507 N N . GLN B 1 85 ? 43.277 12.724 39.293 1.00 32.89 83 GLN B N 1
ATOM 2508 C CA . GLN B 1 85 ? 43.327 11.630 38.297 1.00 35.20 83 GLN B CA 1
ATOM 2509 C C . GLN B 1 85 ? 43.615 10.214 38.854 1.00 35.98 83 GLN B C 1
ATOM 2510 O O . GLN B 1 85 ? 43.077 9.230 38.356 1.00 36.43 83 GLN B O 1
ATOM 2516 N N . GLU B 1 86 ? 44.430 10.124 39.900 1.00 36.88 84 GLU B N 1
ATOM 2517 C CA . GLU B 1 86 ? 44.854 8.845 40.458 1.00 37.50 84 GLU B CA 1
ATOM 2518 C C . GLU B 1 86 ? 43.876 8.273 41.511 1.00 37.64 84 GLU B C 1
ATOM 2519 O O . GLU B 1 86 ? 44.041 7.143 42.002 1.00 38.11 84 GLU B O 1
ATOM 2525 N N . ILE B 1 87 ? 42.858 9.047 41.866 1.00 37.35 85 ILE B N 1
ATOM 2526 C CA . ILE B 1 87 ? 41.890 8.587 42.859 1.00 36.50 85 ILE B CA 1
ATOM 2527 C C . ILE B 1 87 ? 40.857 7.695 42.172 1.00 36.28 85 ILE B C 1
ATOM 2528 O O . ILE B 1 87 ? 40.283 8.067 41.135 1.00 36.12 85 ILE B O 1
ATOM 2533 N N . ASP B 1 88 ? 40.659 6.510 42.746 1.00 35.85 86 ASP B N 1
ATOM 2534 C CA A ASP B 1 88 ? 39.653 5.576 42.261 0.50 35.71 86 ASP B CA 1
ATOM 2535 C CA B ASP B 1 88 ? 39.652 5.576 42.273 0.50 35.83 86 ASP B CA 1
ATOM 2536 C C . ASP B 1 88 ? 38.287 6.258 42.279 1.00 35.39 86 ASP B C 1
ATOM 2537 O O . ASP B 1 88 ? 37.846 6.752 43.316 1.00 35.40 86 ASP B O 1
ATOM 2546 N N . GLY B 1 89 ? 37.638 6.290 41.117 1.00 34.45 87 GLY B N 1
ATOM 2547 C CA . GLY B 1 89 ? 36.342 6.930 40.977 1.00 32.98 87 GLY B CA 1
ATOM 2548 C C . GLY B 1 89 ? 36.370 8.153 40.089 1.00 32.08 87 GLY B C 1
ATOM 2549 O O . GLY B 1 89 ? 35.328 8.537 39.541 1.00 31.03 87 GLY B O 1
ATOM 2550 N N . PHE B 1 90 ? 37.562 8.755 39.946 1.00 31.65 88 PHE B N 1
ATOM 2551 C CA . PHE B 1 90 ? 37.776 9.938 39.077 1.00 31.66 88 PHE B CA 1
ATOM 2552 C C . PHE B 1 90 ? 37.116 9.759 37.700 1.00 31.78 88 PHE B C 1
ATOM 2553 O O . PHE B 1 90 ? 37.137 8.662 37.165 1.00 31.78 88 PHE B O 1
ATOM 2561 N N . PRO B 1 91 ? 36.537 10.829 37.113 1.00 32.18 89 PRO B N 1
ATOM 2562 C CA . PRO B 1 91 ? 36.311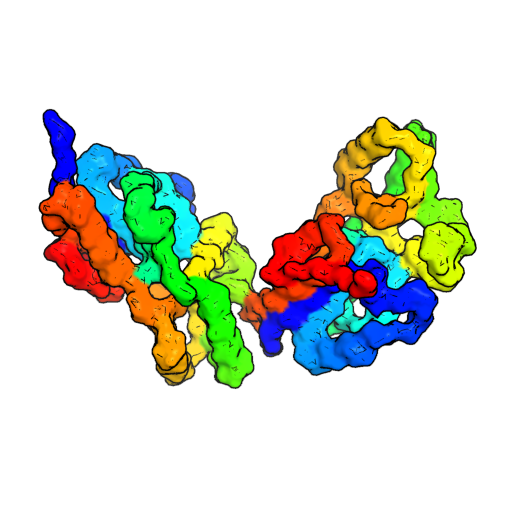 12.180 37.607 1.00 32.43 89 PRO B CA 1
ATOM 2563 C C . PRO B 1 91 ? 35.132 12.339 38.585 1.00 32.71 89 PRO B C 1
ATOM 2564 O O . PRO B 1 91 ? 35.007 13.381 39.226 1.00 32.05 89 PRO B O 1
ATOM 2568 N N . ARG B 1 92 ? 34.303 11.309 38.718 1.00 33.43 90 ARG B N 1
ATOM 2569 C CA . ARG B 1 92 ? 33.003 11.479 39.353 1.00 34.13 90 ARG B CA 1
ATOM 2570 C C . ARG B 1 92 ? 32.478 10.201 39.998 1.00 33.70 90 ARG B C 1
ATOM 2571 O O . ARG B 1 92 ? 32.474 9.155 39.373 1.00 33.78 90 ARG B O 1
ATOM 2579 N N . ILE B 1 93 ? 32.025 10.293 41.242 1.00 33.39 91 ILE B N 1
ATOM 2580 C CA . ILE B 1 93 ? 31.458 9.134 41.914 1.00 33.69 91 ILE B CA 1
ATOM 2581 C C . ILE B 1 93 ? 29.950 9.241 42.043 1.00 33.77 91 ILE B C 1
ATOM 2582 O O . ILE B 1 93 ? 29.427 10.086 42.768 1.00 34.24 91 ILE B O 1
ATOM 2587 N N . ILE B 1 94 ? 29.272 8.347 41.338 1.00 33.73 92 ILE B N 1
ATOM 2588 C CA . ILE B 1 94 ? 27.824 8.334 41.217 1.00 33.65 92 ILE B CA 1
ATOM 2589 C C . ILE B 1 94 ? 27.361 7.089 41.959 1.00 33.60 92 ILE B C 1
ATOM 2590 O O . ILE B 1 94 ? 27.984 6.035 41.859 1.00 33.34 92 ILE B O 1
ATOM 2595 N N . SER B 1 95 ? 26.299 7.217 42.742 1.00 33.46 93 SER B N 1
ATOM 2596 C CA . SER B 1 95 ? 25.680 6.053 43.347 1.00 33.43 93 SER B CA 1
ATOM 2597 C C . SER B 1 95 ? 25.355 4.981 42.299 1.00 33.58 93 SER B C 1
ATOM 2598 O O . SER B 1 95 ? 24.973 5.303 41.159 1.00 33.40 93 SER B O 1
ATOM 2601 N N . GLY B 1 96 ? 25.540 3.717 42.699 1.00 32.95 94 GLY B N 1
ATOM 2602 C CA . GLY B 1 96 ? 25.142 2.573 41.896 1.00 32.30 94 GLY B CA 1
ATOM 2603 C C . GLY B 1 96 ? 23.650 2.526 41.563 1.00 31.38 94 GLY B C 1
ATOM 2604 O O . GLY B 1 96 ? 23.262 1.845 40.613 1.00 31.53 94 GLY B O 1
ATOM 2605 N N . ILE B 1 97 ? 22.796 3.216 42.331 1.00 30.51 95 ILE B N 1
ATOM 2606 C CA A ILE B 1 97 ? 21.379 3.382 41.955 0.50 29.55 95 ILE B CA 1
ATOM 2607 C CA B ILE B 1 97 ? 21.417 3.334 41.872 0.50 29.90 95 ILE B CA 1
ATOM 2608 C C . ILE B 1 97 ? 21.201 4.653 41.120 1.00 29.13 95 ILE B C 1
ATOM 2609 O O . ILE B 1 97 ? 21.183 5.754 41.670 1.00 29.20 95 ILE B O 1
ATOM 2618 N N . SER B 1 98 ? 21.080 4.494 39.814 1.00 28.06 96 SER B N 1
ATOM 2619 C CA . SER B 1 98 ? 20.983 5.600 38.884 1.00 27.40 96 SER B CA 1
ATOM 2620 C C . SER B 1 98 ? 19.610 6.275 38.894 1.00 26.37 96 SER B C 1
ATOM 2621 O O . SER B 1 98 ? 18.643 5.758 39.440 1.00 26.11 96 SER B O 1
ATOM 2624 N N . HIS B 1 99 ? 19.548 7.429 38.247 1.00 26.13 97 HIS B N 1
ATOM 2625 C CA . HIS B 1 99 ? 18.304 8.111 37.933 1.00 25.66 97 HIS B CA 1
ATOM 2626 C C . HIS B 1 99 ? 17.284 7.180 37.220 1.00 25.86 97 HIS B C 1
ATOM 2627 O O . HIS B 1 99 ? 16.090 7.182 37.564 1.00 26.12 97 HIS B O 1
ATOM 2634 N N . GLY B 1 100 ? 17.769 6.373 36.266 1.00 25.94 98 GLY B N 1
ATOM 2635 C CA . GLY B 1 100 ? 16.947 5.445 35.471 1.00 25.21 98 GLY B CA 1
ATOM 2636 C C . GLY B 1 100 ? 16.216 4.396 36.308 1.00 25.52 98 GLY B C 1
ATOM 2637 O O . GLY B 1 100 ? 15.006 4.192 36.143 1.00 25.70 98 GLY B O 1
ATOM 2638 N N . GLU B 1 101 ? 16.960 3.739 37.198 1.00 24.80 99 GLU B N 1
ATOM 2639 C CA A GLU B 1 101 ? 16.370 2.746 38.105 0.50 24.78 99 GLU B CA 1
ATOM 2640 C CA B GLU B 1 101 ? 16.438 2.754 38.153 0.50 24.41 99 GLU B CA 1
ATOM 2641 C C . GLU B 1 101 ? 15.404 3.343 39.130 1.00 24.09 99 GLU B C 1
ATOM 2642 O O . GLU B 1 101 ? 14.389 2.721 39.446 1.00 24.65 99 GLU B O 1
ATOM 2653 N N . ILE B 1 102 ? 15.697 4.538 39.627 1.00 23.13 100 ILE B N 1
ATOM 2654 C CA . ILE B 1 102 ? 14.773 5.268 40.517 1.00 22.59 100 ILE B CA 1
ATOM 2655 C C . ILE B 1 102 ? 13.469 5.647 39.775 1.00 21.74 100 ILE B C 1
ATOM 2656 O O . ILE B 1 102 ? 12.370 5.487 40.310 1.00 22.44 100 ILE B O 1
ATOM 2661 N N . SER B 1 103 ? 13.596 6.157 38.555 1.00 20.86 101 SER B N 1
ATOM 2662 C CA . SER B 1 103 ? 12.434 6.398 37.711 1.00 20.62 101 SER B CA 1
ATOM 2663 C C . SER B 1 103 ? 11.563 5.147 37.519 1.00 19.67 101 SER B C 1
ATOM 2664 O O . SER B 1 103 ? 10.331 5.229 37.620 1.00 19.21 101 SER B O 1
ATOM 2667 N N . LEU B 1 104 ? 12.198 4.002 37.264 1.00 18.37 102 LEU B N 1
ATOM 2668 C CA . LEU B 1 104 ? 11.479 2.717 37.208 1.00 18.11 102 LEU B CA 1
ATOM 2669 C C . LEU B 1 104 ? 10.677 2.413 38.464 1.00 17.12 102 LEU B C 1
ATOM 2670 O O . LEU B 1 104 ? 9.504 2.046 38.380 1.00 16.79 102 LEU B O 1
ATOM 2675 N N . VAL B 1 105 ? 11.344 2.511 39.622 1.00 16.71 103 VAL B N 1
ATOM 2676 C CA . VAL B 1 105 ? 10.730 2.355 40.934 1.00 16.47 103 VAL B CA 1
ATOM 2677 C C . VAL B 1 105 ? 9.551 3.316 41.145 1.00 16.65 103 VAL B C 1
ATOM 2678 O O . VAL B 1 105 ? 8.490 2.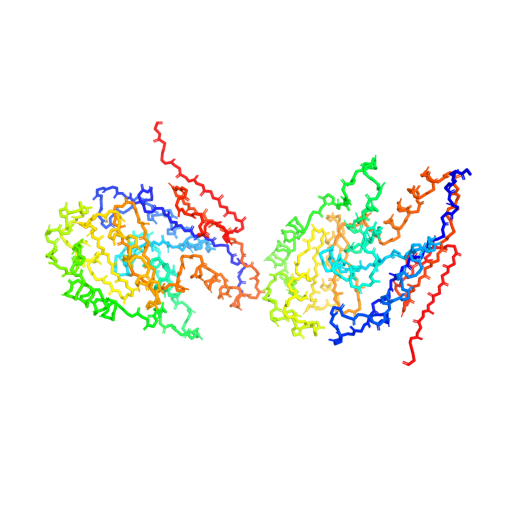910 41.613 1.00 16.52 103 VAL B O 1
ATOM 2682 N N . LEU B 1 106 ? 9.748 4.595 40.834 1.00 17.21 104 LEU B N 1
ATOM 2683 C CA . LEU B 1 106 ? 8.713 5.606 41.089 1.00 17.98 104 LEU B CA 1
ATOM 2684 C C . LEU B 1 106 ? 7.490 5.389 40.222 1.00 19.21 104 LEU B C 1
ATOM 2685 O O . LEU B 1 106 ? 6.346 5.528 40.687 1.00 18.86 104 LEU B O 1
ATOM 2690 N N . ASN B 1 107 ? 7.733 5.053 38.952 1.00 19.64 105 ASN B N 1
ATOM 2691 C CA . ASN B 1 107 ? 6.629 4.722 38.057 1.00 20.74 105 ASN B CA 1
ATOM 2692 C C . ASN B 1 107 ? 5.839 3.507 38.475 1.00 21.12 105 ASN B C 1
ATOM 2693 O O . ASN B 1 107 ? 4.634 3.505 38.359 1.00 21.32 105 ASN B O 1
ATOM 2698 N N . THR B 1 108 ? 6.523 2.470 38.946 1.00 22.38 106 THR B N 1
ATOM 2699 C CA . THR B 1 108 ? 5.865 1.261 39.425 1.00 23.51 106 THR B CA 1
ATOM 2700 C C . THR B 1 108 ? 4.964 1.612 40.597 1.00 23.39 106 THR B C 1
ATOM 2701 O O . THR B 1 108 ? 3.808 1.203 40.631 1.00 23.83 106 THR B O 1
ATOM 2705 N N . LEU B 1 109 ? 5.484 2.389 41.542 1.00 23.28 107 LEU B N 1
ATOM 2706 C CA . LEU B 1 109 ? 4.704 2.811 42.717 1.00 23.20 107 LEU B CA 1
ATOM 2707 C C . LEU B 1 109 ? 3.518 3.678 42.323 1.00 23.54 107 LEU B C 1
ATOM 2708 O O . LEU B 1 109 ? 2.415 3.514 42.865 1.00 23.73 107 LEU B O 1
ATOM 2713 N N . ARG B 1 110 ? 3.743 4.602 41.390 1.00 22.84 108 ARG B N 1
ATOM 2714 C CA . ARG B 1 110 ? 2.650 5.434 40.872 1.00 23.08 108 ARG B CA 1
ATOM 2715 C C . ARG B 1 110 ? 1.577 4.619 40.110 1.00 24.05 108 ARG B C 1
ATOM 2716 O O . ARG B 1 110 ? 0.377 4.761 40.377 1.00 23.76 108 ARG B O 1
ATOM 2724 N N . GLU B 1 111 ? 2.010 3.766 39.182 1.00 24.45 109 GLU B N 1
ATOM 2725 C CA . GLU B 1 111 ? 1.081 2.992 38.364 1.00 25.83 109 GLU B CA 1
ATOM 2726 C C . GLU B 1 111 ? 0.232 2.018 39.212 1.00 27.19 109 GLU B C 1
ATOM 2727 O O . GLU B 1 111 ? -0.964 1.860 38.985 1.00 27.46 109 GLU B O 1
ATOM 2733 N N . LYS B 1 112 ? 0.868 1.382 40.186 1.00 28.56 110 LYS B N 1
ATOM 2734 C CA . LYS B 1 112 ? 0.243 0.344 41.016 1.00 30.40 110 LYS B CA 1
ATOM 2735 C C . LYS B 1 112 ? -0.514 0.871 42.232 1.00 30.16 110 LYS B C 1
ATOM 2736 O O . LYS B 1 112 ? -1.590 0.377 42.542 1.00 31.08 110 LYS B O 1
ATOM 2742 N N . GLU B 1 113 ? 0.041 1.871 42.915 1.00 30.21 111 GLU B N 1
ATOM 2743 C CA . GLU B 1 113 ? -0.500 2.343 44.191 1.00 30.72 111 GLU B CA 1
ATOM 2744 C C . GLU B 1 113 ? -1.155 3.694 44.101 1.00 30.53 111 GLU B C 1
ATOM 2745 O O . GLU B 1 113 ? -1.758 4.149 45.058 1.00 31.58 111 GLU B O 1
ATOM 2751 N N . HIS B 1 114 ? -1.007 4.349 42.962 1.00 30.11 112 HIS B N 1
ATOM 2752 C CA . HIS B 1 114 ? -1.697 5.596 42.672 1.00 30.04 112 HIS B CA 1
ATOM 2753 C C . HIS B 1 114 ? -1.285 6.768 43.559 1.00 28.99 112 HIS B C 1
ATOM 2754 O O . HIS B 1 114 ? -2.076 7.691 43.774 1.00 29.35 112 HIS B O 1
ATOM 2761 N N . PHE B 1 115 ? -0.040 6.758 44.032 1.00 26.49 113 PHE B N 1
ATOM 2762 C CA . PHE B 1 115 ? 0.504 7.909 44.745 1.00 24.99 113 PHE B CA 1
ATOM 2763 C C . PHE B 1 115 ? 0.471 9.097 43.806 1.00 24.64 113 PHE B C 1
ATOM 2764 O O . PHE B 1 115 ? 0.759 8.948 42.606 1.00 25.30 113 PHE B O 1
ATOM 2772 N N . LYS B 1 116 ? 0.100 10.262 44.328 1.00 23.41 114 LYS B N 1
ATOM 2773 C CA . LYS B 1 116 ? -0.008 11.452 43.495 1.00 22.60 114 LYS B CA 1
ATOM 2774 C C . LYS B 1 116 ? 1.205 12.317 43.650 1.00 21.45 114 LYS B C 1
ATOM 2775 O O . LYS B 1 116 ? 1.427 12.916 44.726 1.00 21.15 114 LYS B O 1
ATOM 2781 N N . PHE B 1 117 ? 1.976 12.375 42.565 1.00 19.08 115 PHE B N 1
ATOM 2782 C CA . PHE B 1 117 ? 3.158 13.217 42.456 1.00 17.70 115 PHE B CA 1
ATOM 2783 C C . PHE B 1 117 ? 3.523 13.406 40.999 1.00 17.49 115 PHE B C 1
ATOM 2784 O O . PHE B 1 117 ? 3.102 12.643 40.141 1.00 16.78 115 PHE B O 1
ATOM 2792 N N . THR B 1 118 ? 4.325 14.433 40.755 1.00 17.79 116 THR B N 1
ATOM 2793 C CA . THR B 1 118 ? 4.823 14.772 39.453 1.00 17.84 116 THR B CA 1
ATOM 2794 C C . THR B 1 118 ? 6.316 15.006 39.642 1.00 18.39 116 THR B C 1
ATOM 2795 O O . THR B 1 118 ? 6.721 15.807 40.464 1.00 17.88 116 THR B O 1
ATOM 2799 N N . THR B 1 119 ? 7.125 14.265 38.890 1.00 19.03 117 THR B N 1
ATOM 2800 C CA . THR B 1 119 ? 8.581 14.413 38.891 1.00 19.41 117 THR B CA 1
ATOM 2801 C C . THR B 1 119 ? 9.043 15.472 37.868 1.00 20.17 117 THR B C 1
ATOM 2802 O O . THR B 1 119 ? 8.303 15.856 36.963 1.00 19.84 117 THR B O 1
ATOM 2806 N N . PHE B 1 120 ? 10.285 15.921 38.005 1.00 20.78 118 PHE B N 1
ATOM 2807 C CA . PHE B 1 120 ? 10.887 16.804 37.008 1.00 21.98 118 PHE B CA 1
ATOM 2808 C C . PHE B 1 120 ? 10.959 16.202 35.605 1.00 22.33 118 PHE B C 1
ATOM 2809 O O . PHE B 1 120 ? 10.916 16.928 34.610 1.00 22.54 118 PHE B O 1
ATOM 2817 N N . ASP B 1 121 ? 11.011 14.873 35.538 1.00 22.18 119 ASP B N 1
ATOM 2818 C CA . ASP B 1 121 ? 10.985 14.116 34.276 1.00 22.27 119 ASP B CA 1
ATOM 2819 C C . ASP B 1 121 ? 9.633 14.092 33.533 1.00 21.45 119 ASP B C 1
ATOM 2820 O O . ASP B 1 121 ? 9.610 13.896 32.322 1.00 19.97 119 ASP B O 1
ATOM 2825 N N . ASP B 1 122 ? 8.530 14.262 34.267 1.00 21.11 120 ASP B N 1
ATOM 2826 C CA . ASP B 1 122 ? 7.160 14.239 33.698 1.00 21.59 120 ASP B CA 1
ATOM 2827 C C . ASP B 1 122 ? 6.750 15.487 32.871 1.00 21.81 120 ASP B C 1
ATOM 2828 O O . ASP B 1 122 ? 5.685 15.491 32.240 1.00 20.75 120 ASP B O 1
ATOM 2833 N N . VAL B 1 123 ? 7.571 16.548 32.910 1.00 22.64 121 VAL B N 1
ATOM 2834 C CA . VAL B 1 123 ? 7.233 17.847 32.268 1.00 23.52 121 VAL B CA 1
ATOM 2835 C C . VAL B 1 123 ? 8.349 18.380 31.343 1.00 25.16 121 VAL B C 1
ATOM 2836 O O . VAL B 1 123 ? 9.469 17.857 31.343 1.00 24.77 121 VAL B O 1
ATOM 2840 N N . ASP B 1 124 ? 8.036 19.396 30.530 1.00 27.41 122 ASP B N 1
ATOM 2841 C CA . ASP B 1 124 ? 9.052 20.025 29.672 1.00 29.85 122 ASP B CA 1
ATOM 2842 C C . ASP B 1 124 ? 9.820 21.079 30.458 1.00 30.42 122 ASP B C 1
ATOM 2843 O O . ASP B 1 124 ? 9.425 21.431 31.570 1.00 30.60 122 ASP B O 1
ATOM 2848 N N . ASP B 1 125 ? 10.911 21.593 29.897 1.00 32.06 123 ASP B N 1
ATOM 2849 C CA . ASP B 1 125 ? 11.721 22.541 30.676 1.00 33.28 123 ASP B CA 1
ATOM 2850 C C . ASP B 1 125 ? 11.137 23.943 30.801 1.00 32.93 123 ASP B C 1
ATOM 2851 O O . ASP B 1 125 ? 11.513 24.676 31.698 1.00 33.60 123 ASP B O 1
ATOM 2856 N N . ALA B 1 126 ? 10.183 24.303 29.950 1.00 33.30 124 ALA B N 1
ATOM 2857 C CA . ALA B 1 126 ? 9.422 25.549 30.155 1.00 33.54 124 ALA B CA 1
ATOM 2858 C C . ALA B 1 126 ? 8.566 25.500 31.429 1.00 33.35 124 ALA B C 1
ATOM 2859 O O . ALA B 1 126 ? 8.363 26.527 32.071 1.00 34.11 124 ALA B O 1
ATOM 2861 N N . THR B 1 127 ? 8.085 24.310 31.796 1.00 33.20 125 THR B N 1
ATOM 2862 C CA . THR B 1 127 ? 7.332 24.098 33.049 1.00 32.59 125 THR B CA 1
ATOM 2863 C C . THR B 1 127 ? 8.252 24.117 34.280 1.00 32.87 125 THR B C 1
ATOM 2864 O O . THR B 1 127 ? 7.927 24.691 35.313 1.00 33.35 125 THR B O 1
ATOM 2868 N N . ILE B 1 128 ? 9.419 23.511 34.155 1.00 32.79 126 ILE B N 1
ATOM 2869 C CA . ILE B 1 128 ? 10.427 23.613 35.181 1.00 33.29 126 ILE B CA 1
ATOM 2870 C C . ILE B 1 128 ? 10.927 25.058 35.311 1.00 34.55 126 ILE B C 1
ATOM 2871 O O . ILE B 1 128 ? 11.152 25.518 36.424 1.00 34.88 126 ILE B O 1
ATOM 2876 N N . ALA B 1 129 ? 11.070 25.778 34.197 1.00 35.50 127 ALA B N 1
ATOM 2877 C CA . ALA B 1 129 ? 11.421 27.214 34.254 1.00 37.10 127 ALA B CA 1
ATOM 2878 C C . ALA B 1 129 ? 10.406 27.983 35.086 1.00 37.99 127 ALA B C 1
ATOM 2879 O O . ALA B 1 129 ? 10.776 28.780 35.934 1.00 37.61 127 ALA B O 1
ATOM 2881 N N . GLU B 1 130 ? 9.124 27.711 34.854 1.00 39.86 128 GLU B N 1
ATOM 2882 C CA . GLU B 1 130 ? 8.048 28.322 35.631 1.00 41.73 128 GLU B CA 1
ATOM 2883 C C . GLU B 1 130 ? 8.083 27.941 37.106 1.00 41.85 128 GLU B C 1
ATOM 2884 O O . GLU B 1 130 ? 7.935 28.813 37.973 1.00 42.47 128 GLU B O 1
ATOM 2890 N N . TRP B 1 131 ? 8.290 26.649 37.386 1.00 41.96 129 TRP B N 1
ATOM 2891 C CA . TRP B 1 131 ? 8.286 26.128 38.750 1.00 41.78 129 TRP B CA 1
ATOM 2892 C C . TRP B 1 131 ? 9.438 26.659 39.575 1.00 42.55 129 TRP B C 1
ATOM 2893 O O . TRP B 1 131 ? 9.269 26.925 40.775 1.00 42.82 129 TRP B O 1
ATOM 2904 N N . THR B 1 132 ? 10.606 26.782 38.939 1.00 42.68 130 THR B N 1
ATOM 2905 C CA . THR B 1 132 ? 11.835 27.165 39.626 1.00 43.04 130 THR B CA 1
ATOM 2906 C C . THR B 1 132 ? 12.145 28.660 39.549 1.00 43.78 130 THR B C 1
ATOM 2907 O O . THR B 1 132 ? 12.844 29.189 40.412 1.00 43.95 130 THR B O 1
ATOM 2911 N N . GLY B 1 133 ? 11.629 29.332 38.521 1.00 44.02 131 GLY B N 1
ATOM 2912 C CA . GLY B 1 133 ? 12.046 30.696 38.208 1.00 44.63 131 GLY B CA 1
ATOM 2913 C C . GLY B 1 133 ? 13.369 30.742 37.446 1.00 44.92 131 GLY B C 1
ATOM 2914 O O . GLY B 1 133 ? 13.937 31.812 37.255 1.00 45.36 131 GLY B O 1
ATOM 2915 N N . LEU B 1 134 ? 13.869 29.594 37.005 1.00 44.87 132 LEU B N 1
ATOM 2916 C CA . LEU B 1 134 ? 15.048 29.564 36.138 1.00 45.41 132 LEU B CA 1
ATOM 2917 C C . LEU B 1 134 ? 14.704 29.894 34.688 1.00 45.75 132 LEU B C 1
ATOM 2918 O O . LEU B 1 134 ? 13.541 30.030 34.337 1.00 45.91 132 LEU B O 1
ATOM 2923 N N . SER B 1 135 ? 15.726 30.050 33.849 1.00 46.42 133 SER B N 1
ATOM 2924 C CA . SER B 1 135 ? 15.528 30.171 32.404 1.00 46.82 133 SER B CA 1
ATOM 2925 C C . SER B 1 135 ? 15.278 28.774 31.860 1.00 47.55 133 SER B C 1
ATOM 2926 O O . SER B 1 135 ? 15.518 27.793 32.566 1.00 47.79 133 SER B O 1
ATOM 2929 N N . ARG B 1 136 ? 14.804 28.670 30.616 1.00 48.17 134 ARG B N 1
ATOM 2930 C CA . ARG B 1 136 ? 14.709 27.366 29.958 1.00 48.90 134 ARG B CA 1
ATOM 2931 C C . ARG B 1 136 ? 16.055 26.625 30.008 1.00 48.23 134 ARG B C 1
ATOM 2932 O O . ARG B 1 136 ? 16.087 25.428 30.310 1.00 48.60 134 ARG B O 1
ATOM 2940 N N . SER B 1 137 ? 17.154 27.341 29.757 1.00 47.20 135 SER B N 1
ATOM 2941 C CA . SER B 1 137 ? 18.468 26.713 29.637 1.00 46.63 135 SER B CA 1
ATOM 2942 C C . SER B 1 137 ? 18.976 26.122 30.958 1.00 45.86 135 SER B C 1
ATOM 2943 O O . SER B 1 137 ? 19.494 25.005 30.975 1.00 45.43 135 SER B O 1
ATOM 2946 N N . GLN B 1 138 ? 18.831 26.872 32.049 1.00 45.10 136 GLN B N 1
ATOM 2947 C CA . GLN B 1 138 ? 19.183 26.370 33.384 1.00 44.81 136 GLN B CA 1
ATOM 2948 C C . GLN B 1 138 ? 18.190 25.305 33.837 1.00 43.42 136 GLN B C 1
ATOM 2949 O O . GLN B 1 138 ? 18.584 24.323 34.453 1.00 42.50 136 GLN B O 1
ATOM 2955 N N . ALA B 1 139 ? 16.910 25.504 33.505 1.00 42.42 137 ALA B N 1
ATOM 2956 C CA . ALA B 1 139 ? 15.886 24.487 33.735 1.00 41.67 137 ALA B CA 1
ATOM 2957 C C . ALA B 1 139 ? 16.235 23.154 33.050 1.00 41.10 137 ALA B C 1
ATOM 2958 O O . ALA B 1 139 ? 16.039 22.099 33.637 1.00 41.12 137 ALA B O 1
ATOM 2960 N N . ALA B 1 140 ? 16.785 23.205 31.841 1.00 40.44 138 ALA B N 1
ATOM 2961 C CA . ALA B 1 140 ? 17.285 21.997 31.169 1.00 40.34 138 ALA B CA 1
ATOM 2962 C C . ALA B 1 140 ? 18.366 21.228 31.948 1.00 40.14 138 ALA B C 1
ATOM 2963 O O . ALA B 1 140 ? 18.319 20.003 31.995 1.00 40.48 138 ALA B O 1
ATOM 2965 N N . LEU B 1 141 ? 19.338 21.935 32.541 1.00 39.95 139 LEU B N 1
ATOM 2966 C CA . LEU B 1 141 ? 20.403 21.285 33.317 1.00 39.44 139 LEU B CA 1
ATOM 2967 C C . LEU B 1 141 ? 19.855 20.769 34.638 1.00 39.64 139 LEU B C 1
ATOM 2968 O O . LEU B 1 141 ? 20.388 19.822 35.206 1.00 39.18 139 LEU B O 1
ATOM 2973 N N . THR B 1 142 ? 18.800 21.418 35.120 1.00 39.69 140 THR B N 1
ATOM 2974 C CA . THR B 1 142 ? 18.070 20.995 36.312 1.00 40.77 140 THR B CA 1
ATOM 2975 C C . THR B 1 142 ? 17.314 19.675 36.100 1.00 40.70 140 THR B C 1
ATOM 2976 O O . THR B 1 142 ? 16.913 19.023 37.063 1.00 41.16 140 THR B O 1
ATOM 2980 N N . GLN B 1 143 ? 17.155 19.288 34.837 1.00 40.58 141 GLN B N 1
ATOM 2981 C CA . GLN B 1 143 ? 16.521 18.035 34.450 1.00 40.10 141 GLN B CA 1
ATOM 2982 C C . GLN B 1 143 ? 17.482 16.860 34.282 1.00 39.34 141 GLN B C 1
ATOM 2983 O O . GLN B 1 143 ? 17.046 15.709 34.303 1.00 39.75 141 GLN B O 1
ATOM 2989 N N . LEU B 1 144 ? 18.776 17.124 34.118 1.00 37.99 142 LEU B N 1
ATOM 2990 C CA . LEU B 1 144 ? 19.730 16.045 33.911 1.00 37.09 142 LEU B CA 1
ATOM 2991 C C . LEU B 1 144 ? 20.251 15.369 35.165 1.00 36.39 142 LEU B C 1
ATOM 2992 O O . LEU B 1 144 ? 21.454 15.463 35.466 1.00 37.33 142 LEU B O 1
ATOM 2997 N N . HIS B 1 145 ? 19.391 14.627 35.858 1.00 34.44 143 HIS B N 1
ATOM 2998 C CA . HIS B 1 145 ? 19.829 13.865 37.027 1.00 32.69 143 HIS B CA 1
ATOM 2999 C C . HIS B 1 145 ? 20.629 12.639 36.648 1.00 31.49 143 HIS B C 1
ATOM 3000 O O . HIS B 1 145 ? 20.344 11.982 35.642 1.00 31.30 143 HIS B O 1
ATOM 3007 N N . GLU B 1 146 ? 21.606 12.305 37.482 1.00 29.73 144 GLU B N 1
ATOM 3008 C CA . GLU B 1 146 ? 22.320 11.059 37.302 1.00 28.64 144 GLU B CA 1
ATOM 3009 C C . GLU B 1 146 ? 21.935 9.980 38.265 1.00 26.66 144 GLU B C 1
ATOM 3010 O O . GLU B 1 146 ? 21.950 8.799 37.905 1.00 26.94 144 GLU B O 1
ATOM 3016 N N . ALA B 1 147 ? 21.579 10.367 39.483 1.00 23.92 145 ALA B N 1
ATOM 3017 C CA . ALA B 1 147 ? 21.451 9.394 40.550 1.00 22.09 145 ALA B CA 1
ATOM 3018 C C . ALA B 1 147 ? 20.397 9.783 41.577 1.00 20.53 145 ALA B C 1
ATOM 3019 O O . ALA B 1 147 ? 20.508 9.461 42.758 1.00 18.70 145 ALA B O 1
ATOM 3021 N N . SER B 1 148 ? 19.369 10.475 41.100 1.00 19.77 146 SER B N 1
ATOM 3022 C CA . SER B 1 148 ? 18.270 10.906 41.946 1.00 19.18 146 SER B CA 1
ATOM 3023 C C . SER B 1 148 ? 17.094 11.335 41.069 1.00 18.94 146 SER B C 1
ATOM 3024 O O . SER B 1 148 ? 17.204 11.357 39.862 1.00 18.70 146 SER B O 1
ATOM 3027 N N . VAL B 1 149 ? 15.948 11.596 41.699 1.00 18.74 147 VAL B N 1
ATOM 3028 C CA . VAL B 1 149 ? 14.795 12.177 41.046 1.00 18.32 147 VAL B CA 1
ATOM 3029 C C . VAL B 1 149 ? 14.266 13.310 41.944 1.00 18.76 147 VAL B C 1
ATOM 3030 O O . VAL B 1 149 ? 14.139 13.131 43.170 1.00 17.81 147 VAL B O 1
ATOM 3034 N N . THR B 1 150 ? 13.942 14.446 41.312 1.00 18.77 148 THR B N 1
ATOM 3035 C CA . THR B 1 150 ? 13.276 15.576 41.963 1.00 18.71 148 THR B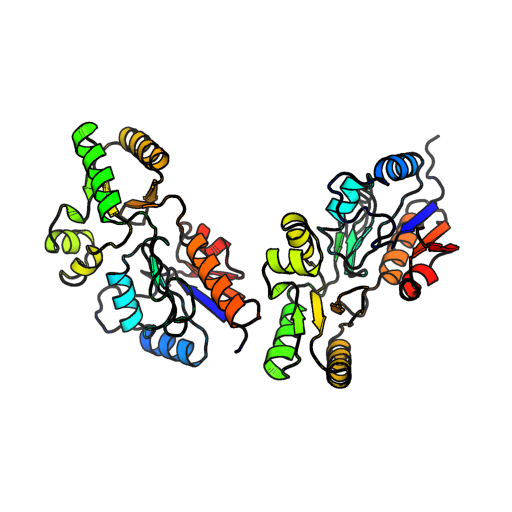 CA 1
ATOM 3036 C C . THR B 1 150 ? 11.774 15.547 41.650 1.00 19.21 148 THR B C 1
ATOM 3037 O O . THR B 1 150 ? 11.359 15.349 40.481 1.00 19.21 148 THR B O 1
ATOM 3041 N N . LEU B 1 151 ? 10.954 15.774 42.676 1.00 18.81 149 LEU B N 1
ATOM 3042 C CA . LEU B 1 151 ? 9.517 15.736 42.469 1.00 18.62 149 LEU B CA 1
ATOM 3043 C C . LEU B 1 151 ? 8.720 16.728 43.307 1.00 19.46 149 LEU B C 1
ATOM 3044 O O . LEU B 1 151 ? 9.198 17.241 44.313 1.00 19.16 149 LEU B O 1
ATOM 3049 N N . ILE B 1 152 ? 7.480 16.941 42.877 1.00 19.55 150 ILE B N 1
ATOM 3050 C CA . ILE B 1 152 ? 6.484 17.652 43.644 1.00 19.92 150 ILE B CA 1
ATOM 3051 C C . ILE B 1 152 ? 5.469 16.640 44.158 1.00 20.81 150 ILE B C 1
ATOM 3052 O O . ILE B 1 152 ? 4.837 15.905 43.367 1.00 20.29 150 ILE B O 1
ATOM 3057 N N . TRP B 1 153 ? 5.333 16.614 45.485 1.00 20.82 151 TRP B N 1
ATOM 3058 C CA . TRP B 1 153 ? 4.425 15.706 46.155 1.00 22.58 151 TRP B CA 1
ATOM 3059 C C . TRP B 1 153 ? 3.029 16.329 46.216 1.00 23.47 151 TRP B C 1
ATOM 3060 O O . TRP B 1 153 ? 2.863 17.412 46.762 1.00 24.78 151 TRP B O 1
ATOM 3071 N N . ARG B 1 154 ? 2.039 15.653 45.642 1.00 24.12 152 ARG B N 1
ATOM 3072 C CA . ARG B 1 154 ? 0.687 16.202 45.530 1.00 24.58 152 ARG B CA 1
ATOM 3073 C C . ARG B 1 154 ? -0.331 15.360 46.298 1.00 24.73 152 ARG B C 1
ATOM 3074 O O . ARG B 1 154 ? -1.535 15.482 46.093 1.00 26.04 152 ARG B O 1
ATOM 3082 N N . ASP B 1 155 ? 0.138 14.508 47.197 1.00 24.38 153 ASP B N 1
ATOM 3083 C CA . ASP B 1 155 ? -0.773 13.656 47.952 1.00 24.50 153 ASP B CA 1
ATOM 3084 C C . ASP B 1 155 ? -0.784 14.077 49.431 1.00 24.31 153 ASP B C 1
ATOM 3085 O O . ASP B 1 155 ? -0.156 15.083 49.799 1.00 24.32 153 ASP B O 1
ATOM 3090 N N . SER B 1 156 ? -1.510 13.323 50.257 1.00 23.89 154 SER B N 1
ATOM 3091 C CA . SER B 1 156 ? -1.626 13.579 51.701 1.00 23.78 154 SER B CA 1
ATOM 3092 C C . SER B 1 156 ? -0.403 13.095 52.509 1.00 24.48 154 SER B C 1
ATOM 3093 O O . SER B 1 156 ? 0.436 12.343 51.986 1.00 24.85 154 SER B O 1
ATOM 3096 N N . ASP B 1 157 ? -0.315 13.515 53.778 1.00 24.65 155 ASP B N 1
ATOM 3097 C CA . ASP B 1 157 ? 0.786 13.133 54.688 1.00 24.88 155 ASP B CA 1
ATOM 3098 C C . ASP B 1 157 ? 0.822 11.636 54.988 1.00 24.58 155 ASP B C 1
ATOM 3099 O O . ASP B 1 157 ? 1.905 11.057 55.117 1.00 24.63 155 ASP B O 1
ATOM 3104 N N . GLU B 1 158 ? -0.343 11.007 55.115 1.00 24.23 156 GLU B N 1
ATOM 3105 C CA . GLU B 1 158 ? -0.390 9.543 55.318 1.00 24.67 156 GLU B CA 1
ATOM 3106 C C . GLU B 1 158 ? 0.020 8.742 54.077 1.00 23.99 156 GLU B C 1
ATOM 3107 O O . GLU B 1 158 ? 0.683 7.697 54.202 1.00 23.45 156 GLU B O 1
ATOM 3113 N N . ARG B 1 159 ? -0.364 9.236 52.903 1.00 23.30 157 ARG B N 1
ATOM 3114 C CA . ARG B 1 159 ? 0.107 8.663 51.639 1.00 23.89 157 ARG B CA 1
ATOM 3115 C C . ARG B 1 159 ? 1.618 8.885 51.496 1.00 24.12 157 ARG B C 1
ATOM 3116 O O . ARG B 1 159 ? 2.333 7.992 51.063 1.00 23.34 157 ARG B O 1
ATOM 3124 N N . MET B 1 160 ? 2.110 10.047 51.941 1.00 25.02 158 MET B N 1
ATOM 3125 C CA . MET B 1 160 ? 3.548 10.271 51.957 1.00 26.20 158 MET B CA 1
ATOM 3126 C C . MET B 1 160 ? 4.276 9.296 52.878 1.00 26.46 158 MET B C 1
ATOM 3127 O O . MET B 1 160 ? 5.334 8.799 52.506 1.00 26.51 158 MET B O 1
ATOM 3132 N N . ALA B 1 161 ? 3.698 9.011 54.053 1.00 26.48 159 ALA B N 1
ATOM 3133 C CA . ALA B 1 161 ? 4.280 8.061 55.006 1.00 26.62 159 ALA B CA 1
ATOM 3134 C C . ALA B 1 161 ? 4.382 6.648 54.435 1.00 26.92 159 ALA B C 1
ATOM 3135 O O . ALA B 1 161 ? 5.387 5.963 54.641 1.00 27.10 159 ALA B O 1
ATOM 3137 N N . GLN B 1 162 ? 3.341 6.197 53.735 1.00 27.17 160 GLN B N 1
ATOM 3138 C CA . GLN B 1 162 ? 3.403 4.865 53.137 1.00 27.12 160 GLN B CA 1
ATOM 3139 C C . GLN B 1 162 ? 4.386 4.823 51.954 1.00 25.82 160 GLN B C 1
ATOM 3140 O O . GLN B 1 162 ? 5.069 3.816 51.742 1.00 25.04 160 GLN B O 1
ATOM 3146 N N . PHE B 1 163 ? 4.468 5.946 51.243 1.00 24.89 161 PHE B N 1
ATOM 3147 C CA . PHE B 1 163 ? 5.496 6.222 50.225 1.00 24.78 161 PHE B CA 1
ATOM 3148 C C . PHE B 1 163 ? 6.957 6.185 50.755 1.00 24.40 161 PHE B C 1
ATOM 3149 O O . PHE B 1 163 ? 7.722 5.406 50.186 1.00 24.34 161 PHE B O 1
ATOM 3157 N N . THR B 1 164 ? 7.348 6.988 51.784 1.00 24.98 162 THR B N 1
ATOM 3158 C CA . THR B 1 164 ? 8.722 6.866 52.436 1.00 24.96 162 THR B CA 1
ATOM 3159 C C . THR B 1 164 ? 9.005 5.417 52.823 1.00 24.98 162 THR B C 1
ATOM 3160 O O . THR B 1 164 ? 10.065 4.887 52.491 1.00 25.87 162 THR B O 1
ATOM 3164 N N . ALA B 1 165 ? 8.060 4.759 53.484 1.00 24.80 163 ALA B N 1
ATOM 3165 C CA . ALA B 1 165 ? 8.293 3.395 54.009 1.00 25.04 163 ALA B CA 1
ATOM 3166 C C . ALA B 1 165 ? 8.631 2.456 52.863 1.00 25.63 163 ALA B C 1
ATOM 3167 O O . ALA B 1 165 ? 9.590 1.681 52.918 1.00 26.46 163 ALA B O 1
ATOM 3169 N N . ARG B 1 166 ? 7.820 2.546 51.813 1.00 25.88 164 ARG B N 1
ATOM 3170 C CA . ARG B 1 166 ? 7.986 1.759 50.613 1.00 26.13 164 ARG B CA 1
ATOM 3171 C C . ARG B 1 166 ? 9.323 2.088 49.909 1.00 25.13 164 ARG B C 1
ATOM 3172 O O . ARG B 1 166 ? 10.071 1.186 49.519 1.00 25.21 164 ARG B O 1
ATOM 3180 N N . LEU B 1 167 ? 9.653 3.370 49.794 1.00 23.69 165 LEU B N 1
ATOM 3181 C CA . LEU B 1 167 ? 10.974 3.759 49.288 1.00 22.89 165 LEU B CA 1
ATOM 3182 C C . LEU B 1 167 ? 12.113 3.151 50.126 1.00 22.91 165 LEU B C 1
ATOM 3183 O O . LEU B 1 167 ? 13.070 2.605 49.564 1.00 22.21 165 LEU B O 1
ATOM 3188 N N . ASN B 1 168 ? 11.998 3.267 51.456 1.00 23.56 166 ASN B N 1
ATOM 3189 C CA . ASN B 1 168 ? 13.024 2.787 52.416 1.00 25.15 166 ASN B CA 1
ATOM 3190 C C . ASN B 1 168 ? 13.276 1.288 52.315 1.00 25.15 166 ASN B C 1
ATOM 3191 O O . ASN B 1 168 ? 14.408 0.846 52.366 1.00 24.97 166 ASN B O 1
ATOM 3196 N N . GLU B 1 169 ? 12.210 0.501 52.179 1.00 26.41 167 GLU B N 1
ATOM 3197 C CA . GLU B 1 169 ? 12.384 -0.951 52.053 1.00 27.08 167 GLU B CA 1
ATOM 3198 C C . GLU B 1 169 ? 13.020 -1.351 50.705 1.00 26.67 167 GLU B C 1
ATOM 3199 O O . GLU B 1 169 ? 13.549 -2.469 50.567 1.00 26.03 167 GLU B O 1
ATOM 3205 N N . LEU B 1 170 ? 13.023 -0.405 49.753 1.00 25.39 168 LEU B N 1
ATOM 3206 C CA . LEU B 1 170 ? 13.715 -0.572 48.470 1.00 24.58 168 LEU B CA 1
ATOM 3207 C C . LEU B 1 170 ? 15.106 0.072 48.408 1.00 24.53 168 LEU B C 1
ATOM 3208 O O . LEU B 1 170 ? 15.645 0.224 47.321 1.00 23.88 168 LEU B O 1
ATOM 3213 N N . GLY B 1 171 ? 15.665 0.479 49.554 1.00 23.80 169 GLY B N 1
ATOM 3214 C CA . GLY B 1 171 ? 16.983 1.115 49.598 1.00 23.39 169 GLY B CA 1
ATOM 3215 C C . GLY B 1 171 ? 17.058 2.552 49.097 1.00 23.31 169 GLY B C 1
ATOM 3216 O O . GLY B 1 171 ? 18.126 3.024 48.643 1.00 21.57 169 GLY B O 1
ATOM 3217 N N . LEU B 1 172 ? 15.925 3.254 49.187 1.00 23.05 170 LEU B N 1
ATOM 3218 C CA . LEU B 1 172 ? 15.844 4.650 48.764 1.00 22.63 170 LEU B CA 1
ATOM 3219 C C . LEU B 1 172 ? 15.419 5.515 49.938 1.00 23.04 170 LEU B C 1
ATOM 3220 O O . LEU B 1 172 ? 14.692 5.046 50.807 1.00 23.10 170 LEU B O 1
ATOM 3225 N N . GLN B 1 173 ? 15.867 6.771 49.955 1.00 22.51 171 GLN B N 1
ATOM 3226 C CA . GLN B 1 173 ? 15.392 7.755 50.925 1.00 22.89 171 GLN B CA 1
ATOM 3227 C C . GLN B 1 173 ? 14.608 8.830 50.194 1.00 23.10 171 GLN B C 1
ATOM 3228 O O . GLN B 1 173 ? 14.754 8.986 48.995 1.00 22.37 171 GLN B O 1
ATOM 3234 N N . PHE B 1 174 ? 13.820 9.590 50.950 1.00 23.86 172 PHE B N 1
ATOM 3235 C CA . PHE B 1 174 ? 12.948 10.633 50.430 1.00 25.05 172 PHE B CA 1
ATOM 3236 C C . PHE B 1 174 ? 13.331 11.866 51.205 1.00 26.58 172 PHE B C 1
ATOM 3237 O O . PHE B 1 174 ? 13.038 11.968 52.394 1.00 26.32 172 PHE B O 1
ATOM 3245 N N . MET B 1 175 ? 13.956 12.803 50.508 1.00 27.86 173 MET B N 1
ATOM 3246 C CA A MET B 1 175 ? 14.641 13.958 51.081 0.50 29.57 173 MET B CA 1
ATOM 3247 C CA B MET B 1 175 ? 14.585 13.931 51.171 0.50 29.54 173 MET B CA 1
ATOM 3248 C C . MET B 1 175 ? 13.880 15.236 50.820 1.00 30.03 173 MET B C 1
ATOM 3249 O O . MET B 1 175 ? 13.617 15.536 49.664 1.00 29.78 173 MET B O 1
ATOM 3258 N N . GLN B 1 176 ? 13.561 16.004 51.862 1.00 31.50 174 GLN B N 1
ATOM 3259 C CA . GLN B 1 176 ? 12.874 17.294 51.688 1.00 33.32 174 GLN B CA 1
ATOM 3260 C C . GLN B 1 176 ? 13.838 18.451 51.545 1.00 33.32 174 GLN B C 1
ATOM 3261 O O . GLN B 1 176 ? 14.590 18.745 52.459 1.00 33.96 174 GLN B O 1
ATOM 3267 N N . GLY B 1 177 ? 13.807 19.115 50.398 1.00 33.80 175 GLY B N 1
ATOM 3268 C CA . GLY B 1 177 ? 14.628 20.306 50.177 1.00 34.00 175 GLY B CA 1
ATOM 3269 C C . GLY B 1 177 ? 13.839 21.567 50.485 1.00 34.54 175 GLY B C 1
ATOM 3270 O O . GLY B 1 177 ? 12.757 21.509 51.091 1.00 34.38 175 GLY B O 1
ATOM 3271 N N . ALA B 1 178 ? 14.375 22.710 50.057 1.00 34.98 176 ALA B N 1
ATOM 3272 C CA . ALA B 1 178 ? 13.693 23.997 50.215 1.00 35.34 176 ALA B CA 1
ATOM 3273 C C . ALA B 1 178 ? 12.300 23.989 49.573 1.00 35.23 176 ALA B C 1
ATOM 3274 O O . ALA B 1 178 ? 11.292 24.315 50.225 1.00 36.03 176 ALA B O 1
ATOM 3276 N N . ARG B 1 179 ? 12.232 23.591 48.304 1.00 34.75 177 ARG B N 1
ATOM 3277 C CA . ARG B 1 179 ? 10.965 23.656 47.569 1.00 33.91 177 ARG B CA 1
ATOM 3278 C C . ARG B 1 179 ? 10.478 22.308 47.042 1.00 32.24 177 ARG B C 1
ATOM 3279 O O . ARG B 1 179 ? 9.284 22.122 46.870 1.00 32.68 177 ARG B O 1
ATOM 3287 N N . PHE B 1 180 ? 11.396 21.366 46.828 1.00 29.99 178 PHE B N 1
ATOM 3288 C CA . PHE B 1 180 ? 11.070 20.077 46.204 1.00 27.59 178 PHE B CA 1
ATOM 3289 C C . PHE B 1 180 ? 11.482 18.892 47.066 1.00 26.48 178 PHE B C 1
ATOM 3290 O O . PHE B 1 180 ? 12.192 19.063 48.056 1.00 25.52 178 PHE B O 1
ATOM 3298 N N . TRP B 1 181 ? 10.996 17.703 46.703 1.00 24.96 179 TRP B N 1
ATOM 3299 C CA . TRP B 1 181 ? 11.474 16.461 47.288 1.00 24.03 179 TRP B CA 1
ATOM 3300 C C . TRP B 1 181 ? 12.485 15.755 46.377 1.00 22.72 179 TRP B C 1
ATOM 3301 O O . TRP B 1 181 ? 12.504 15.958 45.158 1.00 21.93 179 TRP B O 1
ATOM 3312 N N . HIS B 1 182 ? 13.317 14.918 46.979 1.00 20.95 180 HIS B N 1
ATOM 3313 C CA . HIS B 1 182 ? 14.342 14.214 46.218 1.00 20.74 180 HIS B CA 1
ATOM 3314 C C . HIS B 1 182 ? 14.407 12.776 46.636 1.00 20.06 180 HIS B C 1
ATOM 3315 O O . HIS B 1 182 ? 14.381 12.466 47.810 1.00 19.40 180 HIS B O 1
ATOM 3322 N N . VAL B 1 183 ? 14.519 11.908 45.638 1.00 20.39 181 VAL B N 1
ATOM 3323 C CA . VAL B 1 183 ? 14.596 10.466 45.855 1.00 19.27 181 VAL B CA 1
ATOM 3324 C C . VAL B 1 183 ? 15.967 9.994 45.380 1.00 20.21 181 VAL B C 1
ATOM 3325 O O . VAL B 1 183 ? 16.392 10.289 44.264 1.00 19.43 181 VAL B O 1
ATOM 3329 N N . LEU B 1 184 ? 16.643 9.240 46.240 1.00 20.73 182 LEU B N 1
ATOM 3330 C CA . LE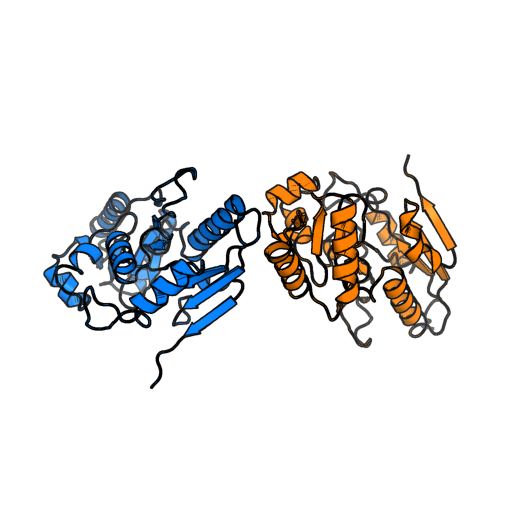U B 1 184 ? 18.002 8.840 45.973 1.00 21.97 182 LEU B CA 1
ATOM 3331 C C . LEU B 1 184 ? 18.360 7.674 46.868 1.00 23.13 182 LEU B C 1
ATOM 3332 O O . LEU B 1 184 ? 17.652 7.355 47.833 1.00 24.20 182 LEU B O 1
ATOM 3337 N N . ASP B 1 185 ? 19.469 7.045 46.528 1.00 24.12 183 ASP B N 1
ATOM 3338 C CA . ASP B 1 185 ? 20.118 6.005 47.315 1.00 24.88 183 ASP B CA 1
ATOM 3339 C C . ASP B 1 185 ? 20.117 6.365 48.792 1.00 24.69 183 ASP B C 1
ATOM 3340 O O . ASP B 1 185 ? 20.617 7.427 49.164 1.00 24.58 183 ASP B O 1
ATOM 3345 N N . ALA B 1 186 ? 19.569 5.480 49.628 1.00 25.00 184 ALA B N 1
ATOM 3346 C CA . ALA B 1 186 ? 19.486 5.684 51.083 1.00 25.21 184 ALA B CA 1
ATOM 3347 C C . ALA B 1 186 ? 20.849 5.794 51.781 1.00 26.23 184 ALA B C 1
ATOM 3348 O O . ALA B 1 186 ? 20.980 6.428 52.838 1.00 24.98 184 ALA B O 1
ATOM 3350 N N . SER B 1 187 ? 21.864 5.172 51.199 1.00 27.16 185 SER B N 1
ATOM 3351 C CA . SER B 1 187 ? 23.168 5.134 51.854 1.00 28.66 185 SER B CA 1
ATOM 3352 C C . SER B 1 187 ? 24.051 6.284 51.361 1.00 29.21 185 SER B C 1
ATOM 3353 O O . SER B 1 187 ? 25.228 6.382 51.711 1.00 30.65 185 SER B O 1
ATOM 3356 N N . ALA B 1 188 ? 23.478 7.167 50.546 1.00 29.08 186 ALA B N 1
ATOM 3357 C CA . ALA B 1 188 ? 24.167 8.393 50.149 1.00 27.50 186 ALA B CA 1
ATOM 3358 C C . ALA B 1 188 ? 23.740 9.560 51.038 1.00 26.68 186 ALA B C 1
ATOM 3359 O O . ALA B 1 188 ? 22.734 9.482 51.758 1.00 26.90 186 ALA B O 1
ATOM 3361 N N . GLY B 1 189 ? 24.506 10.645 51.023 1.00 26.05 187 GLY B N 1
ATOM 3362 C CA . GLY B 1 189 ? 24.163 11.819 51.838 1.00 24.62 187 GLY B CA 1
ATOM 3363 C C . GLY B 1 189 ? 25.257 12.875 51.771 1.00 24.70 187 GLY B C 1
ATOM 3364 O O . GLY B 1 189 ? 26.436 12.546 51.525 1.00 24.72 187 GLY B O 1
ATOM 3365 N N . LYS B 1 190 ? 24.870 14.136 51.971 1.00 23.61 188 LYS B N 1
ATOM 3366 C CA . LYS B 1 190 ? 25.816 15.251 51.984 1.00 23.58 188 LYS B CA 1
ATOM 3367 C C . LYS B 1 190 ? 26.970 15.047 52.988 1.00 23.12 188 LYS B C 1
ATOM 3368 O O . LYS B 1 190 ? 28.128 15.317 52.681 1.00 22.83 188 LYS B O 1
ATOM 3374 N N . ASP B 1 191 ? 26.639 14.548 54.176 1.00 23.11 189 ASP B N 1
ATOM 3375 C CA . ASP B 1 191 ? 27.636 14.187 55.185 1.00 22.40 189 ASP B CA 1
ATOM 3376 C C . ASP B 1 191 ? 28.573 13.074 54.729 1.00 21.89 189 ASP B C 1
ATOM 3377 O O . ASP B 1 191 ? 29.773 13.159 54.941 1.00 22.03 189 ASP B O 1
ATOM 3382 N N . GLN B 1 192 ? 28.029 12.036 54.096 1.00 21.72 190 GLN B N 1
ATOM 3383 C CA . GLN B 1 192 ? 28.825 10.905 53.623 1.00 21.28 190 GLN B CA 1
ATOM 3384 C C . GLN B 1 192 ? 29.797 11.389 52.562 1.00 19.97 190 GLN B C 1
ATOM 3385 O O . GLN B 1 192 ? 30.991 11.084 52.619 1.00 19.33 190 GLN B O 1
ATOM 3391 N N . ALA B 1 193 ? 29.269 12.145 51.596 1.00 18.89 191 ALA B N 1
ATOM 3392 C CA . ALA B 1 193 ? 30.076 12.716 50.511 1.00 18.05 191 ALA B CA 1
ATOM 3393 C C . ALA B 1 193 ? 31.198 13.584 51.080 1.00 18.12 191 ALA B C 1
ATOM 3394 O O . ALA B 1 193 ? 32.359 13.451 50.683 1.00 18.90 191 ALA B O 1
ATOM 3396 N N . ALA B 1 194 ? 30.841 14.461 52.020 1.00 18.16 192 ALA B N 1
ATOM 3397 C CA . ALA B 1 194 ? 31.782 15.365 52.669 1.00 18.44 192 ALA B CA 1
ATOM 3398 C C . ALA B 1 194 ? 32.859 14.558 53.367 1.00 18.57 192 ALA B C 1
ATOM 3399 O O . ALA B 1 194 ? 34.049 14.856 53.228 1.00 19.36 192 ALA B O 1
ATOM 3401 N N . ASN B 1 195 ? 32.457 13.526 54.109 1.00 18.58 193 ASN B N 1
ATOM 3402 C CA . ASN B 1 195 ? 33.423 12.650 54.771 1.00 18.22 193 ASN B CA 1
ATOM 3403 C C . ASN B 1 195 ? 34.474 12.097 53.828 1.00 17.99 193 ASN B C 1
ATOM 3404 O O . ASN B 1 195 ? 35.641 12.059 54.173 1.00 18.43 193 ASN B O 1
ATOM 3409 N N . TRP B 1 196 ? 34.040 11.667 52.650 1.00 17.61 194 TRP B N 1
ATOM 3410 C CA . TRP B 1 196 ? 34.893 11.042 51.659 1.00 18.24 194 TRP B CA 1
ATOM 3411 C C . TRP B 1 196 ? 35.885 12.042 51.062 1.00 17.75 194 TRP B C 1
ATOM 3412 O O . TRP B 1 196 ? 37.069 11.745 50.908 1.00 18.61 194 TRP B O 1
ATOM 3423 N N . ILE B 1 197 ? 35.368 13.214 50.701 1.00 17.89 195 ILE B N 1
ATOM 3424 C CA . ILE B 1 197 ? 36.154 14.371 50.275 1.00 16.54 195 ILE B CA 1
ATOM 3425 C C . ILE B 1 197 ? 37.203 14.774 51.322 1.00 16.88 195 ILE B C 1
ATOM 3426 O O . ILE B 1 197 ? 38.375 14.939 50.993 1.00 17.18 195 ILE B O 1
ATOM 3431 N N . ILE B 1 198 ? 36.791 14.927 52.575 1.00 16.28 196 ILE B N 1
ATOM 3432 C CA . ILE B 1 198 ? 37.735 15.239 53.656 1.00 15.98 196 ILE B CA 1
ATOM 3433 C C . ILE B 1 198 ? 38.850 14.172 53.765 1.00 16.76 196 ILE B C 1
ATOM 3434 O O . ILE B 1 198 ? 40.028 14.515 53.867 1.00 16.77 196 ILE B O 1
ATOM 3439 N N . ALA B 1 199 ? 38.465 12.890 53.718 1.00 17.03 197 ALA B N 1
ATOM 3440 C CA . ALA B 1 199 ? 39.405 11.778 53.848 1.00 17.53 197 ALA B CA 1
ATOM 3441 C C . ALA B 1 199 ? 40.400 11.804 52.704 1.00 17.61 197 ALA B C 1
ATOM 3442 O O . ALA B 1 199 ? 41.568 11.493 52.888 1.00 18.80 197 ALA B O 1
ATOM 3444 N N . THR B 1 200 ? 39.930 12.181 51.519 1.00 18.14 198 THR B N 1
ATOM 3445 C CA . THR B 1 200 ? 40.789 12.243 50.340 1.00 17.81 198 THR B CA 1
ATOM 3446 C C . THR B 1 200 ? 41.827 13.333 50.480 1.00 17.80 198 THR B C 1
ATOM 3447 O O . THR B 1 200 ? 42.996 13.068 50.278 1.00 17.88 198 THR B O 1
ATOM 3451 N N . TYR B 1 201 ? 41.412 14.543 50.853 1.00 17.94 199 TYR B N 1
ATOM 3452 C CA . TYR B 1 201 ? 42.379 15.617 51.128 1.00 18.27 199 TYR B CA 1
ATOM 3453 C C . TYR B 1 201 ? 43.396 15.210 52.202 1.00 18.19 199 TYR B C 1
ATOM 3454 O O . TYR B 1 201 ? 44.546 15.606 52.150 1.00 18.17 199 TYR B O 1
ATOM 3463 N N . GLN B 1 202 ? 42.947 14.447 53.189 1.00 19.34 200 GLN B N 1
ATOM 3464 C CA . GLN B 1 202 ? 43.808 14.033 54.292 1.00 19.85 200 GLN B CA 1
ATOM 3465 C C . GLN B 1 202 ? 44.876 13.027 53.833 1.00 20.35 200 GLN B C 1
ATOM 3466 O O . GLN B 1 202 ? 46.042 13.146 54.206 1.00 19.47 200 GLN B O 1
ATOM 3472 N N . GLN B 1 203 ? 44.479 12.027 53.043 1.00 21.49 201 GLN B N 1
ATOM 3473 C CA A GLN B 1 203 ? 45.465 11.084 52.511 0.50 22.13 201 GLN B CA 1
ATOM 3474 C CA B GLN B 1 203 ? 45.433 11.081 52.472 0.50 22.46 201 GLN B CA 1
ATOM 3475 C C . GLN B 1 203 ? 46.409 11.754 51.502 1.00 22.37 201 GLN B C 1
ATOM 3476 O O . GLN B 1 203 ? 47.585 11.483 51.515 1.00 23.29 201 GLN B O 1
ATOM 3487 N N . LEU B 1 204 ? 45.917 12.648 50.661 1.00 22.02 202 LEU B N 1
ATOM 3488 C CA . LEU B 1 204 ? 46.818 13.272 49.699 1.00 22.34 202 LEU B CA 1
ATOM 3489 C C . LEU B 1 204 ? 47.856 14.175 50.356 1.00 21.58 202 LEU B C 1
ATOM 3490 O O . LEU B 1 204 ? 49.038 14.131 49.981 1.00 21.65 202 LEU B O 1
ATOM 3495 N N . SER B 1 205 ? 47.420 14.976 51.339 1.00 19.65 203 SER B N 1
ATOM 3496 C CA . SER B 1 205 ? 48.304 15.952 51.984 1.00 18.25 203 SER B CA 1
ATOM 3497 C C . SER B 1 205 ? 49.184 15.387 53.101 1.00 17.86 203 SER B C 1
ATOM 3498 O O . SER B 1 205 ? 50.267 15.916 53.354 1.00 17.25 203 SER B O 1
ATOM 3501 N N . GLY B 1 206 ? 48.698 14.354 53.783 1.00 17.37 204 GLY B N 1
ATOM 3502 C CA . GLY B 1 206 ? 49.348 13.845 54.998 1.00 17.58 204 GLY B CA 1
ATOM 3503 C C . GLY B 1 206 ? 48.921 14.597 56.256 1.00 18.72 204 GLY B C 1
ATOM 3504 O O . GLY B 1 206 ? 49.392 14.319 57.369 1.00 18.43 204 GLY B O 1
ATOM 3505 N N . LYS B 1 207 ? 48.001 15.547 56.091 1.00 18.51 205 LYS B N 1
ATOM 3506 C CA . LYS B 1 207 ? 47.647 16.451 57.181 1.00 17.86 205 LYS B CA 1
ATOM 3507 C C . LYS B 1 207 ? 46.132 16.501 57.382 1.00 17.90 205 LYS B C 1
ATOM 3508 O O . LYS B 1 207 ? 45.373 16.483 56.402 1.00 17.81 205 LYS B O 1
ATOM 3514 N N . ARG B 1 208 ? 45.695 16.560 58.639 1.00 16.91 206 ARG B N 1
ATOM 3515 C CA . ARG B 1 208 ? 44.261 16.624 58.921 1.00 17.01 206 ARG B CA 1
ATOM 3516 C C . ARG B 1 208 ? 43.675 17.908 58.335 1.00 16.84 206 ARG B C 1
ATOM 3517 O O . ARG B 1 208 ? 44.145 19.001 58.652 1.00 17.03 206 ARG B O 1
ATOM 3525 N N . PRO B 1 209 ? 42.665 17.795 57.455 1.00 16.99 207 PRO B N 1
ATOM 3526 C CA . PRO B 1 209 ? 41.981 19.036 57.043 1.00 16.97 207 PRO B CA 1
ATOM 3527 C C . PRO B 1 209 ? 41.256 19.719 58.210 1.00 17.58 207 PRO B C 1
ATOM 3528 O O . PRO B 1 209 ? 40.786 19.054 59.130 1.00 17.40 207 PRO B O 1
ATOM 3532 N N . THR B 1 210 ? 41.172 21.042 58.166 1.00 17.86 208 THR B N 1
ATOM 3533 C CA . THR B 1 210 ? 40.280 21.774 59.060 1.00 17.32 208 THR B CA 1
ATOM 3534 C C . THR B 1 210 ? 39.137 22.231 58.193 1.00 17.11 208 THR B C 1
ATOM 3535 O O . THR B 1 210 ? 39.377 22.775 57.123 1.00 17.47 208 THR B O 1
ATOM 3539 N N . THR B 1 211 ? 37.907 21.998 58.639 1.00 16.87 209 THR B N 1
ATOM 3540 C CA . THR B 1 211 ? 36.742 22.204 57.779 1.00 17.21 209 THR B CA 1
ATOM 3541 C C . THR B 1 211 ? 35.738 23.191 58.356 1.00 17.41 209 THR B C 1
ATOM 3542 O O . THR B 1 211 ? 35.538 23.284 59.576 1.00 16.75 209 THR B O 1
ATOM 3546 N N . LEU B 1 212 ? 35.106 23.917 57.444 1.00 17.57 210 LEU B N 1
ATOM 3547 C CA . LEU B 1 212 ? 34.135 24.928 57.782 1.00 17.73 210 LEU B CA 1
ATOM 3548 C C . LEU B 1 212 ? 32.890 24.688 56.936 1.00 18.06 210 LEU B C 1
ATOM 3549 O O . LEU B 1 212 ? 32.970 24.543 55.715 1.00 17.89 210 LEU B O 1
ATOM 3554 N N . GLY B 1 213 ? 31.744 24.618 57.588 1.00 18.16 211 GLY B N 1
ATOM 3555 C CA . GLY B 1 213 ? 30.497 24.444 56.852 1.00 19.58 211 GLY B CA 1
ATOM 3556 C C . GLY B 1 213 ? 29.639 25.682 56.963 1.00 20.65 211 GLY B C 1
ATOM 3557 O O . GLY B 1 213 ? 29.561 26.280 58.023 1.00 20.66 211 GLY B O 1
ATOM 3558 N N . LEU B 1 214 ? 29.024 26.067 55.855 1.00 22.13 212 LEU B N 1
ATOM 3559 C CA . LEU B 1 214 ? 28.112 27.208 55.792 1.00 23.50 212 LEU B CA 1
ATOM 3560 C C . LEU B 1 214 ? 26.778 26.715 55.279 1.00 24.62 212 LEU B C 1
ATOM 3561 O O . LEU B 1 214 ? 26.683 26.186 54.169 1.00 24.54 212 LEU B O 1
ATOM 3566 N N . GLY B 1 215 ? 25.757 26.853 56.116 1.00 26.82 213 GLY B N 1
ATOM 3567 C CA . GLY B 1 215 ? 24.387 26.547 55.743 1.00 28.93 213 GLY B CA 1
ATOM 3568 C C . GLY B 1 215 ? 23.535 27.775 55.968 1.00 31.31 213 GLY B C 1
ATOM 3569 O O . GLY B 1 215 ? 23.977 28.755 56.572 1.00 30.14 213 GLY B O 1
ATOM 3570 N N . ASP B 1 216 ? 22.316 27.739 55.450 1.00 34.58 214 ASP B N 1
ATOM 3571 C CA . ASP B 1 216 ? 21.380 28.833 55.691 1.00 38.07 214 ASP B CA 1
ATOM 3572 C C . ASP B 1 216 ? 20.064 28.376 56.309 1.00 39.78 214 ASP B C 1
ATOM 3573 O O . ASP B 1 216 ? 19.077 29.079 56.209 1.00 40.47 214 ASP B O 1
ATOM 3578 N N . GLY B 1 217 ? 20.068 27.217 56.973 1.00 42.31 215 GLY B N 1
ATOM 3579 C CA . GLY B 1 217 ? 18.864 26.694 57.648 1.00 44.74 215 GLY B CA 1
ATOM 3580 C C . GLY B 1 217 ? 19.101 25.520 58.585 1.00 46.32 215 GLY B C 1
ATOM 3581 O O . GLY B 1 217 ? 20.201 24.973 58.612 1.00 47.57 215 GLY B O 1
ATOM 3582 N N . PRO B 1 218 ? 18.080 25.132 59.383 1.00 47.26 216 PRO B N 1
ATOM 3583 C CA . PRO B 1 218 ? 18.228 23.998 60.320 0.50 47.58 216 PRO B CA 1
ATOM 3584 C C . PRO B 1 218 ? 18.400 22.614 59.673 1.00 48.18 216 PRO B C 1
ATOM 3585 O O . PRO B 1 218 ? 18.911 21.694 60.324 1.00 48.87 216 PRO B O 1
ATOM 3589 N N . ASN B 1 219 ? 17.984 22.460 58.420 1.00 48.02 217 ASN B N 1
ATOM 3590 C CA . ASN B 1 219 ? 18.104 21.177 57.712 1.00 48.12 217 ASN B CA 1
ATOM 3591 C C . ASN B 1 219 ? 19.474 20.943 57.059 1.00 47.49 217 ASN B C 1
ATOM 3592 O O . ASN B 1 219 ? 19.706 19.909 56.418 1.00 47.92 217 ASN B O 1
ATOM 3597 N N . ASP B 1 220 ? 20.373 21.912 57.217 1.00 46.12 218 ASP B N 1
ATOM 3598 C CA . ASP B 1 220 ? 21.758 21.764 56.791 1.00 44.04 218 ASP B CA 1
ATOM 3599 C C . ASP B 1 220 ? 22.534 20.980 57.830 1.00 42.19 218 ASP B C 1
ATOM 3600 O O . ASP B 1 220 ? 23.729 20.739 57.657 1.00 42.16 218 ASP B O 1
ATOM 3605 N N . ALA B 1 221 ? 21.828 20.544 58.879 1.00 39.81 219 ALA B N 1
ATOM 3606 C CA . ALA B 1 221 ? 22.442 19.898 60.047 1.00 37.71 219 ALA B CA 1
ATOM 3607 C C . ALA B 1 221 ? 23.370 18.728 59.735 1.00 36.11 219 ALA B C 1
ATOM 3608 O O . ALA B 1 221 ? 24.454 18.694 60.288 1.00 36.18 219 ALA B O 1
ATOM 3610 N N . PRO B 1 222 ? 22.946 17.764 58.885 1.00 34.69 220 PRO B N 1
ATOM 3611 C CA . PRO B 1 222 ? 23.793 16.586 58.607 1.00 33.16 220 PRO B CA 1
ATOM 3612 C C . PRO B 1 222 ? 25.193 16.944 58.116 1.00 31.57 220 PRO B C 1
ATOM 3613 O O . PRO B 1 222 ? 26.160 16.584 58.760 1.00 31.32 220 PRO B O 1
ATOM 3617 N N . LEU B 1 223 ? 25.277 17.649 56.990 1.00 30.16 221 LEU B N 1
ATOM 3618 C CA . LEU B 1 223 ? 26.526 18.220 56.475 1.00 28.76 221 LEU B CA 1
ATOM 3619 C C . LEU B 1 223 ? 27.310 19.000 57.531 1.00 27.84 221 LEU B C 1
ATOM 3620 O O . LEU B 1 223 ? 28.528 18.824 57.688 1.00 26.28 221 LEU B O 1
ATOM 3625 N N . LEU B 1 224 ? 26.598 19.860 58.247 1.00 27.60 222 LEU B N 1
ATOM 3626 C CA . LEU B 1 224 ? 27.238 20.764 59.191 1.00 27.58 222 LEU B CA 1
ATOM 3627 C C . LEU B 1 224 ? 27.733 20.033 60.433 1.00 27.81 222 LEU B C 1
ATOM 3628 O O . LEU B 1 224 ? 28.686 20.476 61.069 1.00 27.10 222 LEU B O 1
ATOM 3633 N N . GLU B 1 225 ? 27.117 18.886 60.738 1.00 28.54 223 GLU B N 1
ATOM 3634 C CA . GLU B 1 225 ? 27.493 18.093 61.919 1.00 29.34 223 GLU B CA 1
ATOM 3635 C C . GLU B 1 225 ? 28.920 17.571 61.779 1.00 28.11 223 GLU B C 1
ATOM 3636 O O . GLU B 1 225 ? 29.655 17.473 62.765 1.00 27.49 223 GLU B O 1
ATOM 3642 N N . VAL B 1 226 ? 29.310 17.233 60.554 1.00 27.31 224 VAL B N 1
ATOM 3643 C CA . VAL B 1 226 ? 30.625 16.619 60.374 1.00 27.08 224 VAL B CA 1
ATOM 3644 C C . VAL B 1 226 ? 31.756 17.655 60.296 1.00 26.55 224 VAL B C 1
ATOM 3645 O O . VAL B 1 226 ? 32.930 17.296 60.329 1.00 27.43 224 VAL B O 1
ATOM 3649 N N . MET B 1 227 ? 31.392 18.936 60.272 1.00 25.26 225 MET B N 1
ATOM 3650 C CA . MET B 1 227 ? 32.357 20.018 60.155 1.00 24.39 225 MET B CA 1
ATOM 3651 C C . MET B 1 227 ? 33.026 20.320 61.500 1.00 23.99 225 MET B C 1
ATOM 3652 O O . MET B 1 227 ? 32.386 20.182 62.545 1.00 23.29 225 MET B O 1
ATOM 3657 N N . ASP B 1 228 ? 34.308 20.713 61.462 1.00 23.20 226 ASP B N 1
ATOM 3658 C CA . ASP B 1 228 ? 35.006 21.248 62.640 1.00 23.22 226 ASP B CA 1
ATOM 3659 C C . ASP B 1 228 ? 34.328 22.532 63.147 1.00 23.38 226 ASP B C 1
ATOM 3660 O O . ASP B 1 228 ? 34.100 22.696 64.350 1.00 23.54 226 ASP B O 1
ATOM 3665 N N . TYR B 1 229 ? 34.013 23.427 62.206 1.00 23.02 227 TYR B N 1
ATOM 3666 C CA . TYR B 1 229 ? 33.368 24.687 62.476 1.00 22.99 227 TYR B CA 1
ATOM 3667 C C . TYR B 1 229 ? 32.160 24.788 61.568 1.00 23.07 227 TYR B C 1
ATOM 3668 O O . TYR B 1 229 ? 32.247 24.462 60.375 1.00 23.40 227 TYR B O 1
ATOM 3677 N N . ALA B 1 230 ? 31.026 25.211 62.125 1.00 22.86 228 ALA B N 1
ATOM 3678 C CA . ALA B 1 230 ? 29.804 25.363 61.334 1.00 23.82 228 ALA B CA 1
ATOM 3679 C C . ALA B 1 230 ? 29.046 26.648 61.684 1.00 24.51 228 ALA B C 1
ATOM 3680 O O . ALA B 1 230 ? 28.865 26.981 62.871 1.00 23.72 228 ALA B O 1
ATOM 3682 N N . VAL B 1 231 ? 28.640 27.383 60.640 1.00 25.16 229 VAL B N 1
ATOM 3683 C CA . VAL B 1 231 ? 27.847 28.597 60.825 1.00 25.77 229 VAL B CA 1
ATOM 3684 C C . VAL B 1 231 ? 26.645 28.558 59.939 1.00 26.14 229 VAL B C 1
ATOM 3685 O O . VAL B 1 231 ? 26.669 27.967 58.851 1.00 26.01 229 VAL B O 1
ATOM 3689 N N . ILE B 1 232 ? 25.575 29.149 60.461 1.00 27.20 230 ILE B N 1
ATOM 3690 C CA . ILE B 1 232 ? 24.372 29.460 59.700 1.00 27.98 230 ILE B CA 1
ATOM 3691 C C . ILE B 1 232 ? 24.497 30.909 59.263 1.00 28.33 230 ILE B C 1
ATOM 3692 O O . ILE B 1 232 ? 24.780 31.801 60.075 1.00 27.74 230 ILE B O 1
ATOM 3697 N N . VAL B 1 233 ? 24.317 31.150 57.975 1.00 29.23 231 VAL B N 1
ATOM 3698 C CA . VAL B 1 233 ? 24.410 32.523 57.489 1.00 30.71 231 VAL B CA 1
ATOM 3699 C C . VAL B 1 233 ? 23.051 33.015 56.983 1.00 31.67 231 VAL B C 1
ATOM 3700 O O . VAL B 1 233 ? 22.241 32.263 56.402 1.00 31.32 231 VAL B O 1
ATOM 3704 N N . LYS B 1 234 ? 22.805 34.282 57.252 1.00 33.20 232 LYS B N 1
ATOM 3705 C CA . LYS B 1 234 ? 21.556 34.905 56.907 1.00 35.53 232 LYS B CA 1
ATOM 3706 C C . LYS B 1 234 ? 21.922 36.204 56.215 1.00 35.75 232 LYS B C 1
ATOM 3707 O O . LYS B 1 234 ? 22.558 37.059 56.809 1.00 34.83 232 LYS B O 1
ATOM 3713 N N . GLY B 1 235 ? 21.543 36.321 54.947 1.00 37.50 233 GLY B N 1
ATOM 3714 C CA . GLY B 1 235 ? 21.692 37.556 54.183 1.00 40.04 233 GLY B CA 1
ATOM 3715 C C . GLY B 1 235 ? 20.866 38.686 54.772 1.00 42.01 233 GLY B C 1
ATOM 3716 O O . GLY B 1 235 ? 19.938 38.448 55.549 1.00 42.27 233 GLY B O 1
ATOM 3717 N N . LEU B 1 236 ? 21.228 39.923 54.434 1.00 43.97 234 LEU B N 1
ATOM 3718 C CA . LEU B 1 236 ? 20.443 41.101 54.839 1.00 45.49 234 LEU B CA 1
ATOM 3719 C C . LEU B 1 236 ? 19.721 41.751 53.658 1.00 45.83 234 LEU B C 1
ATOM 3720 O O . LEU B 1 236 ? 19.543 41.116 52.614 1.00 46.62 234 LEU B O 1
#

Foldseek 3Di:
DDFQAEEEEADDPNQADPDDDLAGPQQVVQLVCVVVRHAYAYEYLFAPLLVCSVCVSNNRHQPWYAYNQQQKIAHGVPVPVDPQPGMHGHPAWPVNVVVVVVVCCVVVVFDKDWLQNDALVVQCVVPVNDSVSSVSSSDHTFKIKIDGDDDPVSVVVVQVSLVVVQWHWDDDPHIIMIGGPPGHLLVNVVVNQVVSCVVVVHRHAYEYEDADPSCCNNRVVHPYYDHDDDDD/DDAQDFAAEEEEAEPPFQADQLDDLAGPQQVVQQVCVVVRHQYEYEYLFAPQLVQSVCVSSNRHQPWYAYNQQQKIAHGVPPPVDPQPRMHHDPAWPVNVVVVVVVCCVPVVFDKDWLVNDQLVVQCVVRVHDSVSSVSSSDHTFKIKIDGDDDPVSVVVVQVSLVVVQWHWADDPRIIMIGGNVGHLLVNVVVVQVVSCVVNVHRYQYEYEAADPVCCSNQVNHPYYDHDDHD

Sequence (466 aa):
IQQPLLVFSDLDGTLLDSHSYDWQPAAPWLTRLREANVPVILCCSSKTSAEMLYLQKTLGLQGLPLIAENGAVIQLAEQWQEEIDDGFPRIISSGISHGEISLVLNTLREKEHFKFTTFDDVDDATIAEWTGLSRSQQAALTQLHEASVTLIWRDSDERMAQFTARLNELGLQFMQGARRFWHVLDASAGKDQAANWIIATYQQLSGKRPTTLGLGDGPNDAPLLEVMDYAVIVKGLNMFSIQQPLLVFSDLDGTLLDSHSYDWQPAAPWLTRLREANVPVILCCSSKTSAEEMLYLQKTLGLQGLPLIAENGAVIQLAEQQWQEIDDGFPRIISGIISHGEEISLVLNTLREKEHFKFTTFDDVDDATIAEWTGLSRSQAALTQLHEASVTLIWRDSDERMAQFTARLNELGLQFMMQGARFWHVLDASAGKDQAANWIIATYQQQLSGKRPTTLGLGDGPNDAPLLEVMDYAVIVKGL